Protein AF-0000000080123863 (afdb_homodimer)

Structure (mmCIF, N/CA/C/O backbone):
data_AF-0000000080123863-model_v1
#
loop_
_entity.id
_entity.type
_entity.pdbx_description
1 polymer 'Methyltransferase type 11 domain-containing protein'
#
loop_
_atom_site.group_PDB
_atom_site.id
_atom_site.type_symbol
_atom_site.label_atom_id
_atom_site.label_alt_id
_atom_site.label_comp_id
_atom_site.label_asym_id
_atom_site.label_entity_id
_atom_site.label_seq_id
_atom_site.pdbx_PDB_ins_code
_atom_site.Cartn_x
_atom_site.Cartn_y
_atom_site.Cartn_z
_atom_site.occupancy
_atom_site.B_iso_or_equiv
_atom_site.auth_seq_id
_atom_site.auth_comp_id
_atom_site.auth_asym_id
_atom_site.auth_atom_id
_atom_site.pdbx_PDB_model_num
ATOM 1 N N . MET A 1 1 ? 22.375 -8.086 -35.688 1 19.98 1 MET A N 1
ATOM 2 C CA . MET A 1 1 ? 22.797 -8.195 -34.312 1 19.98 1 MET A CA 1
ATOM 3 C C . MET A 1 1 ? 22.109 -7.137 -33.438 1 19.98 1 MET A C 1
ATOM 5 O O . MET A 1 1 ? 22.531 -5.984 -33.406 1 19.98 1 MET A O 1
ATOM 9 N N . PHE A 1 2 ? 20.891 -6.922 -33.531 1 22.64 2 PHE A N 1
ATOM 10 C CA . PHE A 1 2 ? 20.031 -5.832 -33.062 1 22.64 2 PHE A CA 1
ATOM 11 C C . PHE A 1 2 ? 20.047 -5.742 -31.547 1 22.64 2 PHE A C 1
ATOM 13 O O . PHE A 1 2 ? 19.609 -6.672 -30.859 1 22.64 2 PHE A O 1
ATOM 20 N N . CYS A 1 3 ? 21.125 -5.16 -30.938 1 19.34 3 CYS A N 1
ATOM 21 C CA . CYS A 1 3 ? 21.359 -4.805 -29.547 1 19.34 3 CYS A CA 1
ATOM 22 C C . CYS A 1 3 ? 20.172 -4.051 -28.953 1 19.34 3 CYS A C 1
ATOM 24 O O . CYS A 1 3 ? 19.844 -2.951 -29.406 1 19.34 3 CYS A O 1
ATOM 26 N N . PHE A 1 4 ? 19.109 -4.707 -28.781 1 23.12 4 PHE A N 1
ATOM 27 C CA . PHE A 1 4 ? 18.094 -4.059 -27.969 1 23.12 4 PHE A CA 1
ATOM 28 C C . PHE A 1 4 ? 18.719 -3.305 -26.812 1 23.12 4 PHE A C 1
ATOM 30 O O . PHE A 1 4 ? 19.312 -3.916 -25.906 1 23.12 4 PHE A O 1
ATOM 37 N N . ARG A 1 5 ? 19.266 -2.117 -27.047 1 22.61 5 ARG A N 1
ATOM 38 C CA . ARG A 1 5 ? 19.719 -1.158 -26.047 1 22.61 5 ARG A CA 1
ATOM 39 C C . ARG A 1 5 ? 18.75 -1.103 -24.859 1 22.61 5 ARG A C 1
ATOM 41 O O . ARG A 1 5 ? 17.578 -0.739 -25.031 1 22.61 5 ARG A O 1
ATOM 48 N N . PHE A 1 6 ? 18.938 -1.943 -24 1 25.67 6 PHE A N 1
ATOM 49 C CA . PHE A 1 6 ? 18.391 -1.874 -22.656 1 25.67 6 PHE A CA 1
ATOM 50 C C . PHE A 1 6 ? 18.469 -0.453 -22.109 1 25.67 6 PHE A C 1
ATOM 52 O O . PHE A 1 6 ? 19.531 0.002 -21.703 1 25.67 6 PHE A O 1
ATOM 59 N N . ARG A 1 7 ? 17.875 0.501 -22.891 1 26.58 7 ARG A N 1
ATOM 60 C CA . ARG A 1 7 ? 17.812 1.827 -22.281 1 26.58 7 ARG A CA 1
ATOM 61 C C . ARG A 1 7 ? 17.609 1.73 -20.766 1 26.58 7 ARG A C 1
ATOM 63 O O . ARG A 1 7 ? 16.812 0.921 -20.297 1 26.58 7 ARG A O 1
ATOM 70 N N . ASN A 1 8 ? 18.578 2.256 -20.062 1 26.03 8 ASN A N 1
ATOM 71 C CA . ASN A 1 8 ? 18.641 2.598 -18.641 1 26.03 8 ASN A CA 1
ATOM 72 C C . ASN A 1 8 ? 17.281 2.99 -18.094 1 26.03 8 ASN A C 1
ATOM 74 O O . ASN A 1 8 ? 16.719 4.016 -18.484 1 26.03 8 ASN A O 1
ATOM 78 N N . LEU A 1 9 ? 16.344 2.17 -18.234 1 27.91 9 LEU A N 1
ATOM 79 C CA . LEU A 1 9 ? 15.188 2.533 -17.422 1 27.91 9 LEU A CA 1
ATOM 80 C C . LEU A 1 9 ? 15.633 3.266 -16.156 1 27.91 9 LEU A C 1
ATOM 82 O O . LEU A 1 9 ? 16.266 2.672 -15.273 1 27.91 9 LEU A O 1
ATOM 86 N N . LYS A 1 10 ? 16.219 4.477 -16.328 1 29.28 10 LYS A N 1
ATOM 87 C CA . LYS A 1 10 ? 16.375 5.375 -15.195 1 29.28 10 LYS A CA 1
ATOM 88 C C . LYS A 1 10 ? 15.438 4.992 -14.055 1 29.28 10 LYS A C 1
ATOM 90 O O . LYS A 1 10 ? 14.219 4.941 -14.25 1 29.28 10 LYS A O 1
ATOM 95 N N . PHE A 1 11 ? 15.859 4.121 -13.32 1 30.69 11 PHE A N 1
ATOM 96 C CA . PHE A 1 11 ? 15.344 3.99 -11.961 1 30.69 11 PHE A CA 1
ATOM 97 C C . PHE A 1 11 ? 14.961 5.352 -11.398 1 30.69 11 PHE A C 1
ATOM 99 O O . PHE A 1 11 ? 15.797 6.059 -10.828 1 30.69 11 PHE A O 1
ATOM 106 N N . SER A 1 12 ? 14.562 6.309 -12.133 1 32.34 12 SER A N 1
ATOM 107 C CA . SER A 1 12 ? 14.094 7.609 -11.672 1 32.34 12 SER A CA 1
ATOM 108 C C . SER A 1 12 ? 13.57 7.535 -10.242 1 32.34 12 SER A C 1
ATOM 110 O O . SER A 1 12 ? 13.227 6.453 -9.758 1 32.34 12 SER A O 1
ATOM 112 N N . SER A 1 13 ? 13.719 8.625 -9.484 1 32.94 13 SER A N 1
ATOM 113 C CA . SER A 1 13 ? 13.422 8.977 -8.102 1 32.94 13 SER A CA 1
ATOM 114 C C . SER A 1 13 ? 12.117 8.336 -7.637 1 32.94 13 SER A C 1
ATOM 116 O O . SER A 1 13 ? 11.047 8.633 -8.172 1 32.94 13 SER A O 1
ATOM 118 N N . TRP A 1 14 ? 12.109 7.176 -7.426 1 36.22 14 TRP A N 1
ATOM 119 C CA . TRP A 1 14 ? 11.062 6.312 -6.887 1 36.22 14 TRP A CA 1
ATOM 120 C C . TRP A 1 14 ? 10.227 7.059 -5.855 1 36.22 14 TRP A C 1
ATOM 122 O O . TRP A 1 14 ? 10.531 7.031 -4.66 1 36.22 14 TRP A O 1
ATOM 132 N N . VAL A 1 15 ? 10.195 8.359 -6.066 1 37.69 15 VAL A N 1
ATOM 133 C CA . VAL A 1 15 ? 9.172 8.906 -5.188 1 37.69 15 VAL A CA 1
ATOM 134 C C . VAL A 1 15 ? 7.895 8.078 -5.289 1 37.69 15 VAL A C 1
ATOM 136 O O . VAL A 1 15 ? 7.309 7.957 -6.367 1 37.69 15 VAL A O 1
ATOM 139 N N . GLU A 1 16 ? 7.887 7.062 -4.539 1 44.81 16 GLU A N 1
ATOM 140 C CA . GLU A 1 16 ? 6.746 6.164 -4.395 1 44.81 16 GLU A CA 1
ATOM 141 C C . GLU A 1 16 ? 5.43 6.938 -4.406 1 44.81 16 GLU A C 1
ATOM 143 O O . GLU A 1 16 ? 5.219 7.832 -3.584 1 44.81 16 GLU A O 1
ATOM 148 N N . ILE A 1 17 ? 4.848 7.02 -5.559 1 44.5 17 ILE A N 1
ATOM 149 C CA . ILE A 1 17 ? 3.553 7.668 -5.734 1 44.5 17 ILE A CA 1
ATOM 150 C C . ILE A 1 17 ? 2.477 6.887 -4.984 1 44.5 17 ILE A C 1
ATOM 152 O O . ILE A 1 17 ? 2.375 5.668 -5.125 1 44.5 17 ILE A O 1
ATOM 156 N N . THR A 1 18 ? 1.969 7.535 -4.016 1 49.94 18 THR A N 1
ATOM 157 C CA . THR A 1 18 ? 0.79 7.02 -3.328 1 49.94 18 THR A CA 1
ATOM 158 C C . THR A 1 18 ? -0.352 6.789 -4.312 1 49.94 18 THR A C 1
ATOM 160 O O . THR A 1 18 ? -0.776 7.715 -5.008 1 49.94 18 THR A O 1
ATOM 163 N N . PRO A 1 19 ? -0.686 5.508 -4.484 1 59.59 19 PRO A N 1
ATOM 164 C CA . PRO A 1 19 ? -1.862 5.293 -5.328 1 59.59 19 PRO A CA 1
ATOM 165 C C . PRO A 1 19 ? -3.105 6.008 -4.801 1 59.59 19 PRO A C 1
ATOM 167 O O . PRO A 1 19 ? -3.236 6.215 -3.592 1 59.59 19 PRO A O 1
ATOM 170 N N . LEU A 1 20 ? -3.92 6.559 -5.719 1 60.72 20 LEU A N 1
ATOM 171 C CA . LEU A 1 20 ? -5.141 7.285 -5.391 1 60.72 20 LEU A CA 1
ATOM 172 C C . LEU A 1 20 ? -5.969 6.523 -4.363 1 60.72 20 LEU A C 1
ATOM 174 O O . LEU A 1 20 ? -6.516 7.121 -3.434 1 60.72 20 LEU A O 1
ATOM 178 N N . GLN A 1 21 ? -5.949 5.266 -4.465 1 64.19 21 GLN A N 1
ATOM 179 C CA . GLN A 1 21 ? -6.73 4.453 -3.535 1 64.19 21 GLN A CA 1
ATOM 180 C C . GLN A 1 21 ? -6.207 4.594 -2.107 1 64.19 21 GLN A C 1
ATOM 182 O O . GLN A 1 21 ? -6.992 4.641 -1.157 1 64.19 21 GLN A O 1
ATOM 187 N N . GLU A 1 22 ? -5.066 4.91 -2.062 1 76.38 22 GLU A N 1
ATOM 188 C CA . GLU A 1 22 ? -4.477 5.07 -0.737 1 76.38 22 GLU A CA 1
ATOM 189 C C . GLU A 1 22 ? -4.867 6.41 -0.118 1 76.38 22 GLU A C 1
ATOM 191 O O . GLU A 1 22 ? -5.102 6.496 1.089 1 76.38 22 GLU A O 1
ATOM 196 N N . LEU A 1 23 ? -5.148 7.344 -1.03 1 87.31 23 LEU A N 1
ATOM 197 C CA . LEU A 1 23 ? -5.469 8.672 -0.527 1 87.31 23 LEU A CA 1
ATOM 198 C C . LEU A 1 23 ? -6.891 8.727 0.021 1 87.31 23 LEU A C 1
ATOM 200 O O . LEU A 1 23 ? -7.125 9.281 1.097 1 87.31 23 LEU A O 1
ATOM 204 N N . ASP A 1 24 ? -7.797 8.102 -0.712 1 84.62 24 ASP A N 1
ATOM 205 C CA . ASP A 1 24 ? -9.172 8.023 -0.222 1 84.62 24 ASP A CA 1
ATOM 206 C C . ASP A 1 24 ? -9.227 7.328 1.137 1 84.62 24 ASP A C 1
ATOM 208 O O . ASP A 1 24 ? -9.891 7.809 2.057 1 84.62 24 ASP A O 1
ATOM 212 N N . SER A 1 25 ? -8.516 6.258 1.179 1 83.94 25 SER A N 1
ATOM 213 C CA . SER A 1 25 ? -8.477 5.504 2.43 1 83.94 25 SER A CA 1
ATOM 214 C C . SER A 1 25 ? -7.84 6.324 3.547 1 83.94 25 SER A C 1
ATOM 216 O O . SER A 1 25 ? -8.312 6.301 4.688 1 83.94 25 SER A O 1
ATOM 218 N N . ALA A 1 26 ? -6.863 6.988 3.191 1 89.25 26 ALA A N 1
ATOM 219 C CA . ALA A 1 26 ? -6.141 7.777 4.188 1 89.25 26 ALA A CA 1
ATOM 220 C C . ALA A 1 26 ? -7.031 8.875 4.766 1 89.25 26 ALA A C 1
ATOM 222 O O . ALA A 1 26 ? -7.152 9.008 5.984 1 89.25 26 ALA A O 1
ATOM 223 N N . PHE A 1 27 ? -7.66 9.617 3.932 1 93.56 27 PHE A N 1
ATOM 224 C CA . PHE A 1 27 ? -8.453 10.75 4.395 1 93.56 27 PHE A CA 1
ATOM 225 C C . PHE A 1 27 ? -9.719 10.281 5.09 1 93.56 27 PHE A C 1
ATOM 227 O O . PHE A 1 27 ? -10.164 10.891 6.062 1 93.56 27 PHE A O 1
ATOM 234 N N . THR A 1 28 ? -10.266 9.211 4.594 1 88.88 28 THR A N 1
ATOM 235 C CA . THR A 1 28 ? -11.406 8.633 5.293 1 88.88 28 THR A CA 1
ATOM 236 C C . THR A 1 28 ? -11.008 8.164 6.688 1 88.88 28 THR A C 1
ATOM 238 O O . THR A 1 28 ? -11.75 8.367 7.652 1 88.88 28 THR A O 1
ATOM 241 N N . ASN A 1 29 ? -9.883 7.547 6.73 1 88.38 29 ASN A N 1
ATOM 242 C CA . ASN A 1 29 ? -9.336 7.109 8.008 1 88.38 29 ASN A CA 1
ATOM 243 C C . ASN A 1 29 ? -9.141 8.289 8.969 1 88.38 29 ASN A C 1
ATOM 245 O O . ASN A 1 29 ? -9.516 8.203 10.141 1 88.38 29 ASN A O 1
ATOM 249 N N . LEU A 1 30 ? -8.672 9.32 8.477 1 93.5 30 LEU A N 1
ATOM 250 C CA . LEU A 1 30 ? -8.43 10.508 9.297 1 93.5 30 LEU A CA 1
ATOM 251 C C . LEU A 1 30 ? -9.742 11.141 9.742 1 93.5 30 LEU A C 1
ATOM 253 O O . LEU A 1 30 ? -9.836 11.648 10.867 1 93.5 30 LEU A O 1
ATOM 257 N N . LEU A 1 31 ? -10.719 11.117 8.891 1 92.69 31 LEU A N 1
ATOM 258 C CA . LEU A 1 31 ? -12.031 11.648 9.234 1 92.69 31 LEU A CA 1
ATOM 259 C C . LEU A 1 31 ? -12.695 10.812 10.312 1 92.69 31 LEU A C 1
ATOM 261 O O . LEU A 1 31 ? -13.234 11.352 11.289 1 92.69 31 LEU A O 1
ATOM 265 N N . THR A 1 32 ? -12.562 9.555 10.117 1 88.31 32 THR A N 1
ATOM 266 C CA . THR A 1 32 ? -13.195 8.648 11.078 1 88.31 32 THR A CA 1
ATOM 267 C C . THR A 1 32 ? -12.492 8.719 12.43 1 88.31 32 THR A C 1
ATOM 269 O O . THR A 1 32 ? -13.125 8.539 13.477 1 88.31 32 THR A O 1
ATOM 272 N N . GLY A 1 33 ? -11.258 8.922 12.414 1 89.88 33 GLY A N 1
ATOM 273 C CA . GLY A 1 33 ? -10.492 9.047 13.641 1 89.88 33 GLY A CA 1
ATOM 274 C C . GLY A 1 33 ? -10.57 10.43 14.258 1 89.88 33 GLY A C 1
ATOM 275 O O . GLY A 1 33 ? -9.977 10.688 15.305 1 89.88 33 GLY A O 1
ATOM 276 N N . ASN A 1 34 ? -11.188 11.359 13.578 1 92.44 34 ASN A N 1
ATOM 277 C CA . ASN A 1 34 ? -11.414 12.734 14.016 1 92.44 34 ASN A CA 1
ATOM 278 C C . ASN A 1 34 ? -10.109 13.531 14.039 1 92.44 34 ASN A C 1
ATOM 280 O O . ASN A 1 34 ? -9.914 14.383 14.914 1 92.44 34 ASN A O 1
ATOM 284 N N . TRP A 1 35 ? -9.203 13.117 13.234 1 93.44 35 TRP A N 1
ATOM 285 C CA . TRP A 1 35 ? -7.969 13.891 13.078 1 93.44 35 TRP A CA 1
ATOM 286 C C . TRP A 1 35 ? -8.109 14.93 11.977 1 93.44 35 TRP A C 1
ATOM 288 O O . TRP A 1 35 ? -7.32 15.875 11.898 1 93.44 35 TRP A O 1
ATOM 298 N N . LEU A 1 36 ? -9.062 14.664 11.148 1 92.5 36 LEU A N 1
ATOM 299 C CA . LEU A 1 36 ? -9.516 15.602 10.125 1 92.5 36 LEU A CA 1
ATOM 300 C C . LEU A 1 36 ? -11 15.914 10.281 1 92.5 36 LEU A C 1
ATOM 302 O O . LEU A 1 36 ? -11.805 15.008 10.531 1 92.5 36 LEU A O 1
ATOM 306 N N . ASN A 1 37 ? -11.266 17.172 10.25 1 90.5 37 ASN A N 1
ATOM 307 C CA . ASN A 1 37 ? -12.672 17.531 10.367 1 90.5 37 ASN A CA 1
ATOM 308 C C . ASN A 1 37 ? -13.031 18.703 9.453 1 90.5 37 ASN A C 1
ATOM 310 O O . ASN A 1 37 ? -12.148 19.422 8.992 1 90.5 37 ASN A O 1
ATOM 314 N N . HIS A 1 38 ? -14.281 18.844 9.25 1 88.06 38 HIS A N 1
ATOM 315 C CA . HIS A 1 38 ? -14.75 19.766 8.227 1 88.06 38 HIS A CA 1
ATOM 316 C C . HIS A 1 38 ? -14.703 21.203 8.727 1 88.06 38 HIS A C 1
ATOM 318 O O . HIS A 1 38 ? -14.945 22.141 7.953 1 88.06 38 HIS A O 1
ATOM 324 N N . TYR A 1 39 ? -14.305 21.344 9.93 1 87.69 39 TYR A N 1
ATOM 325 C CA . TYR A 1 39 ? -14.078 22.688 10.438 1 87.69 39 TYR A CA 1
ATOM 326 C C . TYR A 1 39 ? -12.734 23.234 9.961 1 87.69 39 TYR A C 1
ATOM 328 O O . TYR A 1 39 ? -12.484 24.438 10.031 1 87.69 39 TYR A O 1
ATOM 336 N N . TYR A 1 40 ? -11.945 22.25 9.555 1 87.44 40 TYR A N 1
ATOM 337 C CA . TYR A 1 40 ? -10.664 22.672 9.008 1 87.44 40 TYR A CA 1
ATOM 338 C C . TYR A 1 40 ? -10.828 23.266 7.621 1 87.44 40 TYR A C 1
ATOM 340 O O . TYR A 1 40 ? -11.391 22.641 6.727 1 87.44 40 TYR A O 1
ATOM 348 N N . LYS A 1 41 ? -10.438 24.5 7.438 1 85.62 41 LYS A N 1
ATOM 349 C CA . LYS A 1 41 ? -10.641 25.188 6.164 1 85.62 41 LYS A CA 1
ATOM 350 C C . LYS A 1 41 ? -9.367 25.188 5.328 1 85.62 41 LYS A C 1
ATOM 352 O O . LYS A 1 41 ? -9.391 24.859 4.141 1 85.62 41 LYS A O 1
ATOM 357 N N . ALA A 1 42 ? -8.273 25.5 5.949 1 94.5 42 ALA A N 1
ATOM 358 C CA . ALA A 1 42 ? -7.004 25.625 5.242 1 94.5 42 ALA A CA 1
ATOM 359 C C . ALA A 1 42 ? -6.176 24.344 5.383 1 94.5 42 ALA A C 1
ATOM 361 O O . ALA A 1 42 ? -5.535 24.125 6.414 1 94.5 42 ALA A O 1
ATOM 362 N N . ALA A 1 43 ? -6.219 23.547 4.379 1 97.62 43 ALA A N 1
ATOM 363 C CA . ALA A 1 43 ? -5.43 22.328 4.359 1 97.62 43 ALA A CA 1
ATOM 364 C C . ALA A 1 43 ? -4.336 22.391 3.299 1 97.62 43 ALA A C 1
ATOM 366 O O . ALA A 1 43 ? -4.559 22.906 2.199 1 97.62 43 ALA A O 1
ATOM 367 N N . LEU A 1 44 ? -3.203 21.859 3.635 1 98.31 44 LEU A N 1
ATOM 368 C CA . 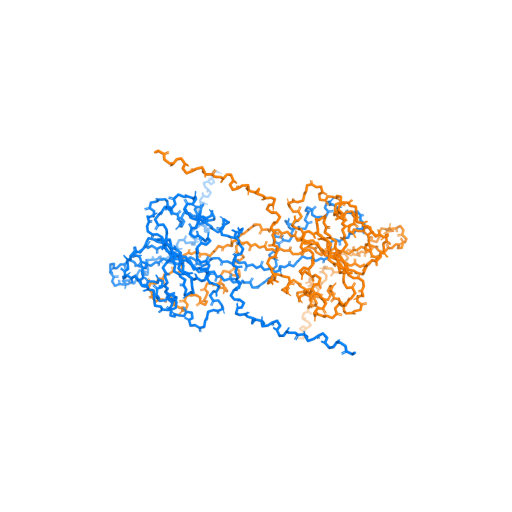LEU A 1 44 ? -2.059 21.875 2.73 1 98.31 44 LEU A CA 1
ATOM 369 C C . LEU A 1 44 ? -1.569 20.469 2.451 1 98.31 44 LEU A C 1
ATOM 371 O O . LEU A 1 44 ? -1.372 19.672 3.379 1 98.31 44 LEU A O 1
ATOM 375 N N . ILE A 1 45 ? -1.428 20.219 1.211 1 97.69 45 ILE A N 1
ATOM 376 C CA . ILE A 1 45 ? -0.806 18.969 0.776 1 97.69 45 ILE A CA 1
ATOM 377 C C . ILE A 1 45 ? 0.595 19.25 0.238 1 97.69 45 ILE A C 1
ATOM 379 O O . ILE A 1 45 ? 0.761 20.047 -0.69 1 97.69 45 ILE A O 1
ATOM 383 N N . VAL A 1 46 ? 1.558 18.5 0.8 1 97.06 46 VAL A N 1
ATOM 384 C CA . VAL A 1 46 ? 2.955 18.797 0.493 1 97.06 46 VAL A CA 1
ATOM 385 C C . VAL A 1 46 ? 3.555 17.641 -0.309 1 97.06 46 VAL A C 1
ATOM 387 O O . VAL A 1 46 ? 3.426 16.484 0.075 1 97.06 46 VAL A O 1
ATOM 390 N N . GLY A 1 47 ? 4.195 18 -1.445 1 94 47 GLY A N 1
ATOM 391 C CA . GLY A 1 47 ? 4.992 17 -2.119 1 94 47 GLY A CA 1
ATOM 392 C C . GLY A 1 47 ? 4.602 16.797 -3.57 1 94 47 GLY A C 1
ATOM 393 O O . GLY A 1 47 ? 3.615 17.359 -4.039 1 94 47 GLY A O 1
ATOM 394 N N . LYS A 1 48 ? 5.363 15.938 -4.207 1 90.12 48 LYS A N 1
ATOM 395 C CA . LYS A 1 48 ? 5.129 15.609 -5.609 1 90.12 48 LYS A CA 1
ATOM 396 C C . LYS A 1 48 ? 3.734 15.023 -5.812 1 90.12 48 LYS A C 1
ATOM 398 O O . LYS A 1 48 ? 3.27 14.219 -5.008 1 90.12 48 LYS A O 1
ATOM 403 N N . ASP A 1 49 ? 2.984 15.445 -6.816 1 88.19 49 ASP A N 1
ATOM 404 C CA . ASP A 1 49 ? 1.662 14.961 -7.199 1 88.19 49 ASP A CA 1
ATOM 405 C C . ASP A 1 49 ? 0.613 15.336 -6.156 1 88.19 49 ASP A C 1
ATOM 407 O O . ASP A 1 49 ? -0.373 14.617 -5.973 1 88.19 49 ASP A O 1
ATOM 411 N N . SER A 1 50 ? 0.92 16.422 -5.508 1 93.19 50 SER A N 1
ATOM 412 C CA . SER A 1 50 ? -0.003 16.875 -4.473 1 93.19 50 SER A CA 1
ATOM 413 C C . SER A 1 50 ? -1.388 17.156 -5.047 1 93.19 50 SER A C 1
ATOM 415 O O . SER A 1 50 ? -2.391 17.078 -4.332 1 93.19 50 SER A O 1
ATOM 417 N N . ILE A 1 51 ? -1.461 17.406 -6.297 1 92.31 51 ILE A N 1
ATOM 418 C CA . ILE A 1 51 ? -2.738 17.703 -6.938 1 92.31 51 ILE A CA 1
ATOM 419 C C . ILE A 1 51 ? -3.703 16.531 -6.73 1 92.31 51 ILE A C 1
ATOM 421 O O . ILE A 1 51 ? -4.91 16.75 -6.566 1 92.31 51 ILE A O 1
ATOM 425 N N . LYS A 1 52 ? -3.266 15.352 -6.68 1 88.81 52 LYS A N 1
ATOM 426 C CA . LYS A 1 52 ? -4.117 14.18 -6.504 1 88.81 52 LYS A CA 1
ATOM 427 C C . LYS A 1 52 ? -4.82 14.211 -5.148 1 88.81 52 LYS A C 1
ATOM 429 O O . LYS A 1 52 ? -6.035 14 -5.07 1 88.81 52 LYS A O 1
ATOM 434 N N . ALA A 1 53 ? -4.051 14.477 -4.168 1 93.5 53 ALA A N 1
ATOM 435 C CA . ALA A 1 53 ? -4.625 14.523 -2.826 1 93.5 53 ALA A CA 1
ATOM 436 C C . ALA A 1 53 ? -5.539 15.734 -2.664 1 93.5 53 ALA A C 1
ATOM 438 O O . ALA A 1 53 ? -6.559 15.664 -1.975 1 93.5 53 ALA A O 1
ATOM 439 N N . VAL A 1 54 ? -5.129 16.812 -3.285 1 94.94 54 VAL A N 1
ATOM 440 C CA . VAL A 1 54 ? -5.953 18.016 -3.236 1 94.94 54 VAL A CA 1
ATOM 441 C C . VAL A 1 54 ? -7.328 17.719 -3.83 1 94.94 54 VAL A C 1
ATOM 443 O O . VAL A 1 54 ? -8.352 18.078 -3.242 1 94.94 54 VAL A O 1
ATOM 446 N N . MET A 1 55 ? -7.328 17.078 -4.898 1 92.5 55 MET A N 1
ATOM 447 C CA . MET A 1 55 ? -8.586 16.75 -5.566 1 92.5 55 MET A CA 1
ATOM 448 C C . MET A 1 55 ? -9.445 15.844 -4.699 1 92.5 55 MET A C 1
ATOM 450 O O . MET A 1 55 ? -10.664 16.031 -4.613 1 92.5 55 MET A O 1
ATOM 454 N N . VAL A 1 56 ? -8.828 14.906 -4.102 1 91.12 56 VAL A N 1
ATOM 455 C CA . VAL A 1 56 ? -9.555 14 -3.217 1 91.12 56 VAL A CA 1
ATOM 456 C C . VAL A 1 56 ? -10.148 14.781 -2.047 1 91.12 56 VAL A C 1
ATOM 458 O O . VAL A 1 56 ? -11.312 14.602 -1.695 1 91.12 56 VAL A O 1
ATOM 461 N N . MET A 1 57 ? -9.367 15.625 -1.453 1 94.25 57 MET A N 1
ATOM 462 C CA . MET A 1 57 ? -9.828 16.406 -0.312 1 94.25 57 MET A CA 1
ATOM 463 C C . MET A 1 57 ? -10.984 17.328 -0.712 1 94.25 57 MET A C 1
ATOM 465 O O . MET A 1 57 ? -11.969 17.453 0.024 1 94.25 57 MET A O 1
ATOM 469 N N . ARG A 1 58 ? -10.844 17.938 -1.81 1 92.88 58 ARG A N 1
ATOM 470 C CA . ARG A 1 58 ? -11.898 18.844 -2.244 1 92.88 58 ARG A CA 1
ATOM 471 C C . ARG A 1 58 ? -13.195 18.078 -2.512 1 92.88 58 ARG A C 1
ATOM 473 O O . ARG A 1 58 ? -14.281 18.578 -2.205 1 92.88 58 ARG A O 1
ATOM 480 N N . LYS A 1 59 ? -13.062 16.938 -3.012 1 91.12 59 LYS A N 1
ATOM 481 C CA . LYS A 1 59 ? -14.234 16.094 -3.199 1 91.12 59 LYS A CA 1
ATOM 482 C C . LYS A 1 59 ? -14.875 15.734 -1.86 1 91.12 59 LYS A C 1
ATOM 484 O O . LYS A 1 59 ? -16.094 15.57 -1.776 1 91.12 59 LYS A O 1
ATOM 489 N N . LEU A 1 60 ? -14.062 15.664 -0.852 1 91 60 LEU A N 1
ATOM 490 C CA . LEU A 1 60 ? -14.547 15.32 0.481 1 91 60 LEU A CA 1
ATOM 491 C C . LEU A 1 60 ? -15.078 16.547 1.201 1 91 60 LEU A C 1
ATOM 493 O O . LEU A 1 60 ? -15.492 16.469 2.361 1 91 60 LEU A O 1
ATOM 497 N N . GLY A 1 61 ? -14.984 17.719 0.609 1 91.88 61 GLY A N 1
ATOM 498 C CA . GLY A 1 61 ? -15.586 18.906 1.178 1 91.88 61 GLY A CA 1
ATOM 499 C C . GLY A 1 61 ? -14.562 19.938 1.636 1 91.88 61 GLY A C 1
ATOM 500 O O . GLY A 1 61 ? -14.922 20.969 2.199 1 91.88 61 GLY A O 1
ATOM 501 N N . PHE A 1 62 ? -13.297 19.641 1.465 1 94.56 62 PHE A N 1
ATOM 502 C CA . PHE A 1 62 ? -12.25 20.594 1.82 1 94.56 62 PHE A CA 1
ATOM 503 C C . PHE A 1 62 ? -11.875 21.453 0.624 1 94.56 62 PHE A C 1
ATOM 505 O O . PHE A 1 62 ? -10.789 21.312 0.06 1 94.56 62 PHE A O 1
ATOM 512 N N . ASN A 1 63 ? -12.68 22.469 0.358 1 91.81 63 ASN A N 1
ATOM 513 C CA . ASN A 1 63 ? -12.633 23.234 -0.885 1 91.81 63 ASN A CA 1
ATOM 514 C C . ASN A 1 63 ? -11.398 24.141 -0.939 1 91.81 63 ASN A C 1
ATOM 516 O O . ASN A 1 63 ? -10.938 24.5 -2.021 1 91.81 63 ASN A O 1
ATOM 520 N N . ASP A 1 64 ? -10.875 24.484 0.169 1 93.38 64 ASP A N 1
ATOM 521 C CA . ASP A 1 64 ? -9.75 25.422 0.21 1 93.38 64 ASP A CA 1
ATOM 522 C C . ASP A 1 64 ? -8.422 24.672 0.304 1 93.38 64 ASP A C 1
ATOM 524 O O . ASP A 1 64 ? -7.379 25.297 0.549 1 93.38 64 ASP A O 1
ATOM 528 N N . ALA A 1 65 ? -8.461 23.391 0.162 1 96.75 65 ALA A N 1
ATOM 529 C CA . ALA A 1 65 ? -7.223 22.625 0.175 1 96.75 65 ALA A CA 1
ATOM 530 C C . ALA A 1 65 ? -6.312 23.031 -0.978 1 96.75 65 ALA A C 1
ATOM 532 O O . ALA A 1 65 ? -6.777 23.25 -2.1 1 96.75 65 ALA A O 1
ATOM 533 N N . ILE A 1 66 ? -5.039 23.156 -0.721 1 97.38 66 ILE A N 1
ATOM 534 C CA . ILE A 1 66 ? -4.062 23.5 -1.746 1 97.38 66 ILE A CA 1
ATOM 535 C C . ILE A 1 66 ? -2.834 22.609 -1.61 1 97.38 66 ILE A C 1
ATOM 537 O O . ILE A 1 66 ? -2.623 21.984 -0.566 1 97.38 66 ILE A O 1
ATOM 541 N N . GLY A 1 67 ? -2.105 22.516 -2.68 1 97.62 67 GLY A N 1
ATOM 542 C CA . GLY A 1 67 ? -0.911 21.688 -2.688 1 97.62 67 GLY A CA 1
ATOM 543 C C . GLY A 1 67 ? 0.348 22.453 -3.037 1 97.62 67 GLY A C 1
ATOM 544 O O . GLY A 1 67 ? 0.277 23.609 -3.482 1 97.62 67 GLY A O 1
ATOM 545 N N . VAL A 1 68 ? 1.45 21.922 -2.736 1 97.12 68 VAL A N 1
ATOM 546 C CA . VAL A 1 68 ? 2.76 22.406 -3.15 1 97.12 68 VAL A CA 1
ATOM 547 C C . VAL A 1 68 ? 3.543 21.297 -3.832 1 97.12 68 VAL A C 1
ATOM 549 O O . VAL A 1 68 ? 3.615 20.172 -3.316 1 97.12 68 VAL A O 1
ATOM 552 N N . ASP A 1 69 ? 4.031 21.562 -4.938 1 94.56 69 ASP A N 1
ATOM 553 C CA . ASP A 1 69 ? 4.836 20.641 -5.734 1 94.56 69 ASP A CA 1
ATOM 554 C C . ASP A 1 69 ? 6.035 21.359 -6.352 1 94.56 69 ASP A C 1
ATOM 556 O O . 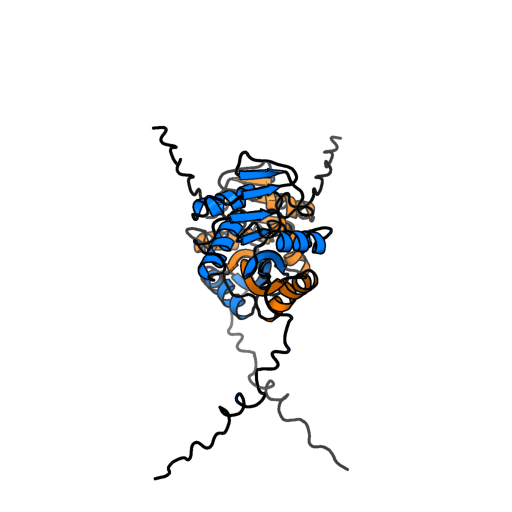ASP A 1 69 ? 5.898 22.438 -6.914 1 94.56 69 ASP A O 1
ATOM 560 N N . ARG A 1 70 ? 7.113 20.688 -6.281 1 93.25 70 ARG A N 1
ATOM 561 C CA . ARG A 1 70 ? 8.344 21.312 -6.746 1 93.25 70 ARG A CA 1
ATOM 562 C C . ARG A 1 70 ? 8.352 21.453 -8.266 1 93.25 70 ARG A C 1
ATOM 564 O O . ARG A 1 70 ? 8.945 22.391 -8.805 1 93.25 70 ARG A O 1
ATOM 571 N N . ASN A 1 71 ? 7.699 20.562 -8.984 1 90.44 71 ASN A N 1
ATOM 572 C CA . ASN A 1 71 ? 7.848 20.484 -10.438 1 90.44 71 ASN A CA 1
ATOM 573 C C . ASN A 1 71 ? 6.609 21.016 -11.156 1 90.44 71 ASN A C 1
ATOM 575 O O . ASN A 1 71 ? 6.699 21.469 -12.297 1 90.44 71 ASN A O 1
ATOM 579 N N . LYS A 1 72 ? 5.535 20.859 -10.539 1 87.25 72 LYS A N 1
ATOM 580 C CA . LYS A 1 72 ? 4.297 21.156 -11.25 1 87.25 72 LYS A CA 1
ATOM 581 C C . LYS A 1 72 ? 3.406 22.094 -10.453 1 87.25 72 LYS A C 1
ATOM 583 O O . LYS A 1 72 ? 3.223 21.922 -9.25 1 87.25 72 LYS A O 1
ATOM 588 N N . ALA A 1 73 ? 3.012 23.172 -11.078 1 87.69 73 ALA A N 1
ATOM 589 C CA . ALA A 1 73 ? 1.929 24.016 -10.57 1 87.69 73 ALA A CA 1
ATOM 590 C C . ALA A 1 73 ? 0.629 23.75 -11.328 1 87.69 73 ALA A C 1
ATOM 592 O O . ALA A 1 73 ? 0.652 23.328 -12.484 1 87.69 73 ALA A O 1
ATOM 593 N N . TYR A 1 74 ? -0.35 23.734 -10.562 1 89.25 74 TYR A N 1
ATOM 594 C CA . TYR A 1 74 ? -1.644 23.547 -11.211 1 89.25 74 TYR A CA 1
ATOM 595 C C . TYR A 1 74 ? -2.641 24.609 -10.766 1 89.25 74 TYR A C 1
ATOM 597 O O . TYR A 1 74 ? -3.312 24.453 -9.742 1 89.25 74 TYR A O 1
ATOM 605 N N . ARG A 1 75 ? -2.791 25.625 -11.625 1 84.06 75 ARG A N 1
ATOM 606 C CA . ARG A 1 75 ? -3.74 26.719 -11.391 1 84.06 75 ARG A CA 1
ATOM 607 C C . ARG A 1 75 ? -3.672 27.203 -9.945 1 84.06 75 ARG A C 1
ATOM 609 O O . ARG A 1 75 ? -2.588 27.484 -9.438 1 84.06 75 ARG A O 1
ATOM 616 N N . SER A 1 76 ? -4.898 27.359 -9.328 1 88.62 76 SER A N 1
ATOM 617 C CA . SER A 1 76 ? -4.98 27.859 -7.961 1 88.62 76 SER A CA 1
ATOM 618 C C . SER A 1 76 ? -4.918 26.719 -6.949 1 88.62 76 SER A C 1
ATOM 620 O O . SER A 1 76 ? -4.871 26.969 -5.742 1 88.62 76 SER A O 1
ATOM 622 N N . MET A 1 77 ? -4.703 25.547 -7.379 1 93.81 77 MET A N 1
ATOM 623 C CA . MET A 1 77 ? -4.824 24.391 -6.488 1 93.81 77 MET A CA 1
ATOM 624 C C . MET A 1 77 ? -3.453 23.938 -5.992 1 93.81 77 MET A C 1
ATOM 626 O O . MET A 1 77 ? -3.336 23.375 -4.906 1 93.81 77 MET A O 1
ATOM 630 N N . VAL A 1 78 ? -2.453 24.156 -6.816 1 96.25 78 VAL A N 1
ATOM 631 C CA . VAL A 1 78 ? -1.115 23.703 -6.441 1 96.25 78 VAL A CA 1
ATOM 632 C C . VAL A 1 78 ? -0.102 24.812 -6.719 1 96.25 78 VAL A C 1
ATOM 634 O O . VAL A 1 78 ? -0.015 25.312 -7.844 1 96.25 78 VAL A O 1
ATOM 637 N N . LYS A 1 79 ? 0.637 25.203 -5.785 1 96.38 79 LYS A N 1
ATOM 638 C CA . LYS A 1 79 ? 1.707 26.188 -5.914 1 96.38 79 LYS A CA 1
ATOM 639 C C . LYS A 1 79 ? 3.061 25.516 -6.102 1 96.38 79 LYS A C 1
ATOM 641 O O . LYS A 1 79 ? 3.332 24.484 -5.488 1 96.38 79 LYS A O 1
ATOM 646 N N . LYS A 1 80 ? 3.828 26.125 -6.918 1 96.06 80 LYS A N 1
ATOM 647 C CA . LYS A 1 80 ? 5.195 25.625 -7.051 1 96.06 80 LYS A CA 1
ATOM 648 C C . LYS A 1 80 ? 6.023 25.953 -5.816 1 96.06 80 LYS A C 1
ATOM 650 O O . LYS A 1 80 ? 6.004 27.094 -5.332 1 96.06 80 LYS A O 1
ATOM 655 N N . GLY A 1 81 ? 6.664 24.953 -5.258 1 95.75 81 GLY A N 1
ATOM 656 C CA . GLY A 1 81 ? 7.496 25.172 -4.082 1 95.75 81 GLY A CA 1
ATOM 657 C C . GLY A 1 81 ? 8.195 23.906 -3.613 1 95.75 81 GLY A C 1
ATOM 658 O O . GLY A 1 81 ? 7.82 22.797 -4.008 1 95.75 81 GLY A O 1
ATOM 659 N N . SER A 1 82 ? 9.227 24.141 -2.789 1 95.5 82 SER A N 1
ATOM 660 C CA . SER A 1 82 ? 10 23.047 -2.227 1 95.5 82 SER A CA 1
ATOM 661 C C . SER A 1 82 ? 9.398 22.562 -0.905 1 95.5 82 SER A C 1
ATOM 663 O O . SER A 1 82 ? 8.906 23.375 -0.117 1 95.5 82 SER A O 1
ATOM 665 N N . ILE A 1 83 ? 9.555 21.281 -0.695 1 95.94 83 ILE A N 1
ATOM 666 C CA . ILE A 1 83 ? 9.078 20.719 0.565 1 95.94 83 ILE A CA 1
ATOM 667 C C . ILE A 1 83 ? 9.969 21.203 1.71 1 95.94 83 ILE A C 1
ATOM 669 O O . ILE A 1 83 ? 9.594 21.094 2.881 1 95.94 83 ILE A O 1
ATOM 673 N N . TYR A 1 84 ? 11.156 21.75 1.366 1 96.56 84 TYR A N 1
ATOM 674 C CA . TYR A 1 84 ? 12.117 22.188 2.369 1 96.56 84 TYR A CA 1
ATOM 675 C C . TYR A 1 84 ? 11.953 23.688 2.656 1 96.56 84 TYR A C 1
ATOM 677 O O . TYR A 1 84 ? 12.602 24.219 3.555 1 96.56 84 TYR A O 1
ATOM 685 N N . ARG A 1 85 ? 11.18 24.281 1.9 1 97.06 85 ARG A N 1
ATOM 686 C CA . ARG A 1 85 ? 10.883 25.703 2.041 1 97.06 85 ARG A CA 1
ATOM 687 C C . ARG A 1 85 ? 9.5 26.031 1.485 1 97.06 85 ARG A C 1
ATOM 689 O O . ARG A 1 85 ? 9.383 26.562 0.381 1 97.06 85 ARG A O 1
ATOM 696 N N . LEU A 1 86 ? 8.555 25.766 2.287 1 97.88 86 LEU A N 1
ATOM 697 C CA . LEU A 1 86 ? 7.18 25.969 1.839 1 97.88 86 LEU A CA 1
ATOM 698 C C . LEU A 1 86 ? 6.871 27.453 1.682 1 97.88 86 LEU A C 1
ATOM 700 O O . LEU A 1 86 ? 7.23 28.266 2.545 1 97.88 86 LEU A O 1
ATOM 704 N N . PRO A 1 87 ? 6.223 27.844 0.642 1 97.25 87 PRO A N 1
ATOM 705 C CA . PRO A 1 87 ? 5.961 29.266 0.358 1 97.25 87 PRO A CA 1
ATOM 706 C C . PRO A 1 87 ? 4.734 29.797 1.096 1 97.25 87 PRO A C 1
ATOM 708 O O . PRO A 1 87 ? 3.893 30.469 0.495 1 97.25 87 PRO A O 1
ATOM 711 N N . PHE A 1 88 ? 4.664 29.578 2.33 1 98 88 PHE A N 1
ATOM 712 C CA . PHE A 1 88 ? 3.561 30.047 3.166 1 98 88 PHE A CA 1
ATOM 713 C C . PHE A 1 88 ? 4.074 30.547 4.508 1 98 88 PHE A C 1
ATOM 715 O O . PHE A 1 88 ? 5.152 30.156 4.953 1 98 88 PHE A O 1
ATOM 722 N N . LYS A 1 89 ? 3.367 31.391 5.145 1 97.81 89 LYS A N 1
ATOM 723 C CA . LYS A 1 89 ? 3.711 31.938 6.457 1 97.81 89 LYS A CA 1
ATOM 724 C C . LYS A 1 89 ? 3.494 30.891 7.551 1 97.81 89 LYS A C 1
ATOM 726 O O . LYS A 1 89 ? 2.797 29.891 7.336 1 97.81 89 LYS A O 1
ATOM 731 N N . GLU A 1 90 ? 4.109 31.125 8.648 1 97.62 90 GLU A N 1
ATOM 732 C CA . GLU A 1 90 ? 3.906 30.266 9.812 1 97.62 90 GLU A CA 1
ATOM 733 C C . GLU A 1 90 ? 2.443 30.266 10.242 1 97.62 90 GLU A C 1
ATOM 735 O O . GLU A 1 90 ? 1.732 31.25 10.07 1 97.62 90 GLU A O 1
ATOM 740 N N . ASN A 1 91 ? 1.979 29.188 10.727 1 97.5 91 ASN A N 1
ATOM 741 C CA . ASN A 1 91 ? 0.649 29.047 11.312 1 97.5 91 ASN A CA 1
ATOM 742 C C . ASN A 1 91 ? -0.442 29.422 10.312 1 97.5 91 ASN A C 1
ATOM 744 O O . ASN A 1 91 ? -1.368 30.156 10.648 1 97.5 91 ASN A O 1
ATOM 748 N N . SER A 1 92 ? -0.328 28.969 9.094 1 97.81 92 SER A N 1
ATOM 749 C CA . SER A 1 92 ? -1.256 29.344 8.031 1 97.81 92 SER A CA 1
ATOM 750 C C . SER A 1 92 ? -2.307 28.266 7.809 1 97.81 92 SER A C 1
ATOM 752 O O . SER A 1 92 ? -3.373 28.531 7.254 1 97.81 92 SER A O 1
ATOM 754 N N . PHE A 1 93 ? -2.07 27.047 8.227 1 98 93 PHE A N 1
ATOM 755 C CA . PHE A 1 93 ? -2.932 25.953 7.805 1 98 93 PHE A CA 1
ATOM 756 C C . PHE A 1 93 ? -3.479 25.203 9.016 1 98 93 PHE A C 1
ATOM 758 O O . PHE A 1 93 ? -2.801 25.094 10.039 1 98 93 PHE A O 1
ATOM 765 N N . ASP A 1 94 ? -4.699 24.641 8.875 1 97.38 94 ASP A N 1
ATOM 766 C CA . ASP A 1 94 ? -5.367 23.844 9.898 1 97.38 94 ASP A CA 1
ATOM 767 C C . ASP A 1 94 ? -4.938 22.391 9.828 1 97.38 94 ASP A C 1
ATOM 769 O O . ASP A 1 94 ? -5.141 21.625 10.773 1 97.38 94 ASP A O 1
ATOM 773 N N . PHE A 1 95 ? -4.426 22.047 8.781 1 98.12 95 PHE A N 1
ATOM 774 C CA . PHE A 1 95 ? -4.059 20.656 8.5 1 98.12 95 PHE A CA 1
ATOM 775 C C . PHE A 1 95 ? -2.965 20.594 7.445 1 98.12 95 PHE A C 1
ATOM 777 O O . PHE A 1 95 ? -2.996 21.344 6.465 1 98.12 95 PHE A O 1
ATOM 784 N N . VAL A 1 96 ? -1.98 19.703 7.637 1 98.56 96 VAL A N 1
ATOM 785 C CA . VAL A 1 96 ? -0.911 19.516 6.664 1 98.56 96 VAL A CA 1
ATOM 786 C C . VAL A 1 96 ? -0.68 18.031 6.438 1 98.56 96 VAL A C 1
ATOM 788 O O . VAL A 1 96 ? -0.589 17.25 7.395 1 98.56 96 VAL A O 1
ATOM 791 N N . PHE A 1 97 ? -0.62 17.625 5.18 1 97.81 97 PHE A N 1
ATOM 792 C CA . PHE A 1 97 ? -0.432 16.234 4.785 1 97.81 97 PHE A CA 1
ATOM 793 C C . PHE A 1 97 ? 0.728 16.094 3.805 1 97.81 97 PHE A C 1
ATOM 795 O O . PHE A 1 97 ? 0.809 16.844 2.826 1 97.81 97 PHE A O 1
ATOM 802 N N . SER A 1 98 ? 1.549 15.141 4.059 1 96.44 98 SER A N 1
ATOM 803 C CA . SER A 1 98 ? 2.682 14.922 3.166 1 96.44 98 SER A CA 1
ATOM 804 C C . SER A 1 98 ? 2.4 13.789 2.184 1 96.44 98 SER A C 1
ATOM 806 O O . SER A 1 98 ? 2.006 12.695 2.586 1 96.44 98 SER A O 1
ATOM 808 N N . MET A 1 99 ? 2.658 14.031 0.955 1 92.38 99 MET A N 1
ATOM 809 C CA . MET A 1 99 ? 2.576 13 -0.075 1 92.38 99 MET A CA 1
ATOM 810 C C . MET A 1 99 ? 3.824 12.125 -0.067 1 92.38 99 MET A C 1
ATOM 812 O O . MET A 1 99 ? 3.791 10.984 -0.536 1 92.38 99 MET A O 1
ATOM 816 N N . ALA A 1 100 ? 4.863 12.656 0.437 1 89.12 100 ALA A N 1
ATOM 817 C CA . ALA A 1 100 ? 6.137 11.938 0.41 1 89.12 100 ALA A CA 1
ATOM 818 C C . ALA A 1 100 ? 6.215 10.914 1.543 1 89.12 100 ALA A C 1
ATOM 820 O O . ALA A 1 100 ? 5.762 11.18 2.658 1 89.12 100 ALA A O 1
ATOM 821 N N . MET A 1 101 ? 6.754 9.766 1.164 1 86.56 101 MET A N 1
ATOM 822 C CA . MET A 1 101 ? 7.199 8.859 2.217 1 86.56 101 MET A CA 1
ATOM 823 C C . MET A 1 101 ? 8.453 9.391 2.9 1 86.56 101 MET A C 1
ATOM 825 O O . MET A 1 101 ? 9.477 9.602 2.248 1 86.56 101 MET A O 1
ATOM 829 N N . ILE A 1 102 ? 8.312 9.547 4.191 1 90.5 102 ILE A N 1
ATOM 830 C CA . ILE A 1 102 ? 9.359 10.273 4.898 1 90.5 102 ILE A CA 1
ATOM 831 C C . ILE A 1 102 ? 10.68 9.508 4.793 1 90.5 102 ILE A C 1
ATOM 833 O O . ILE A 1 102 ? 11.75 10.109 4.781 1 90.5 102 ILE A O 1
ATOM 837 N N . ASP A 1 103 ? 10.664 8.211 4.664 1 85.25 103 ASP A N 1
ATOM 838 C CA . ASP A 1 103 ? 11.859 7.387 4.562 1 85.25 103 ASP A CA 1
ATOM 839 C C . ASP A 1 103 ? 12.625 7.684 3.271 1 85.25 103 ASP A C 1
ATOM 841 O O . ASP A 1 103 ? 13.82 7.398 3.17 1 85.25 103 ASP A O 1
ATOM 845 N N . GLY A 1 104 ? 11.945 8.25 2.309 1 85.25 104 GLY A N 1
ATOM 846 C CA . GLY A 1 104 ? 12.578 8.539 1.03 1 85.25 104 GLY A CA 1
ATOM 847 C C . GLY A 1 104 ? 13.008 9.984 0.888 1 85.25 104 GLY A C 1
ATOM 848 O O . GLY A 1 104 ? 13.562 10.375 -0.143 1 85.25 104 GLY A O 1
ATOM 849 N N . VAL A 1 105 ? 12.797 10.758 1.827 1 88.5 105 VAL A N 1
ATOM 850 C CA . VAL A 1 105 ? 13.117 12.18 1.783 1 88.5 105 VAL A CA 1
ATOM 851 C C . VAL A 1 105 ? 14.57 12.406 2.199 1 88.5 105 VAL A C 1
ATOM 853 O O . VAL A 1 105 ? 15.023 11.852 3.203 1 88.5 105 VAL A O 1
ATOM 856 N N . ARG A 1 106 ? 15.305 13.203 1.458 1 90.75 106 ARG A N 1
ATOM 857 C CA . ARG A 1 106 ? 16.734 13.43 1.664 1 90.75 106 ARG A CA 1
ATOM 858 C C . ARG A 1 106 ? 16.984 14.086 3.014 1 90.75 106 ARG A C 1
ATOM 860 O O . ARG A 1 106 ? 17.922 13.703 3.727 1 90.75 106 ARG A O 1
ATOM 867 N N . ILE A 1 107 ? 16.266 15.109 3.4 1 94.25 107 ILE A N 1
ATOM 868 C CA . ILE A 1 107 ? 16.391 15.828 4.664 1 94.25 107 ILE A CA 1
ATOM 869 C C . ILE A 1 107 ? 15.031 15.875 5.367 1 94.25 107 ILE A C 1
ATOM 871 O O . ILE A 1 107 ? 14.406 16.938 5.449 1 94.25 107 ILE A O 1
ATOM 875 N N . PRO A 1 108 ? 14.68 14.742 5.941 1 95.25 108 PRO A N 1
ATOM 876 C CA . PRO A 1 108 ? 13.336 14.656 6.512 1 95.25 108 PRO A CA 1
ATOM 877 C C . PRO A 1 108 ? 13.102 15.68 7.625 1 95.25 108 PRO A C 1
ATOM 879 O O . PRO A 1 108 ? 11.992 16.203 7.762 1 95.25 108 PRO A O 1
ATOM 882 N N . ALA A 1 109 ? 14.141 15.945 8.383 1 95.62 109 ALA A N 1
ATOM 883 C CA . ALA A 1 109 ? 14 16.891 9.477 1 95.62 109 ALA A CA 1
ATOM 884 C C . ALA A 1 109 ? 13.578 18.266 8.969 1 95.62 109 ALA A C 1
ATOM 886 O O . ALA A 1 109 ? 12.742 18.938 9.578 1 95.62 109 ALA A O 1
ATOM 887 N N . ARG A 1 110 ? 14.102 18.625 7.871 1 96.88 110 ARG A N 1
ATOM 888 C CA . ARG A 1 110 ? 13.773 19.922 7.305 1 96.88 110 ARG A CA 1
ATOM 889 C C . ARG A 1 110 ? 12.336 19.953 6.781 1 96.88 110 ARG A C 1
ATOM 891 O O . ARG A 1 110 ? 11.625 20.938 6.945 1 96.88 110 ARG A O 1
ATOM 898 N N . MET A 1 111 ? 11.93 18.938 6.152 1 97.12 111 MET A N 1
ATOM 899 C CA . MET A 1 111 ? 10.555 18.859 5.664 1 97.12 111 MET A CA 1
ATOM 900 C C . MET A 1 111 ? 9.562 18.969 6.812 1 97.12 111 MET A C 1
ATOM 902 O O . MET A 1 111 ? 8.609 19.75 6.738 1 97.12 111 MET A O 1
ATOM 906 N N . VAL A 1 112 ? 9.883 18.219 7.844 1 97.5 112 VAL A N 1
ATOM 907 C CA . VAL A 1 112 ? 8.969 18.188 8.984 1 97.5 112 VAL A CA 1
ATOM 908 C C . VAL A 1 112 ? 8.953 19.547 9.68 1 97.5 112 VAL A C 1
ATOM 910 O O . VAL A 1 112 ? 7.895 20.016 10.109 1 97.5 112 VAL A O 1
ATOM 913 N N . LEU A 1 113 ? 10.094 20.156 9.758 1 97.5 113 LEU A N 1
ATOM 914 C CA . LEU A 1 113 ? 10.172 21.484 10.344 1 97.5 113 LEU A CA 1
ATOM 915 C C . LEU A 1 113 ? 9.297 22.469 9.578 1 97.5 113 LEU A C 1
ATOM 917 O O . LEU A 1 113 ? 8.594 23.281 10.18 1 97.5 113 LEU A O 1
ATOM 921 N N . GLU A 1 114 ? 9.336 22.391 8.312 1 98.31 114 GLU A N 1
ATOM 922 C CA . GLU A 1 114 ? 8.508 23.266 7.488 1 98.31 114 GLU A CA 1
ATOM 923 C C . GLU A 1 114 ? 7.023 22.953 7.676 1 98.31 114 GLU A C 1
ATOM 925 O O . GLU A 1 114 ? 6.195 23.859 7.734 1 98.31 114 GLU A O 1
ATOM 930 N N . MET A 1 115 ? 6.715 21.719 7.754 1 98.44 115 MET A N 1
ATOM 931 C CA . MET A 1 115 ? 5.328 21.344 8.016 1 98.44 115 MET A CA 1
ATOM 932 C C . MET A 1 115 ? 4.848 21.922 9.336 1 98.44 115 MET A C 1
ATOM 934 O O . MET A 1 115 ? 3.75 22.484 9.414 1 98.44 115 MET A O 1
ATOM 938 N N . GLU A 1 116 ? 5.723 21.797 10.336 1 97.88 116 GLU A N 1
ATOM 939 C CA . GLU A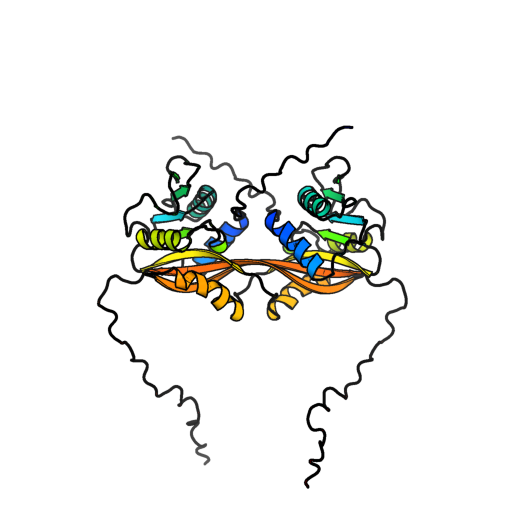 1 116 ? 5.375 22.344 11.648 1 97.88 116 GLU A CA 1
ATOM 940 C C . GLU A 1 116 ? 5.219 23.875 11.578 1 97.88 116 GLU A C 1
ATOM 942 O O . GLU A 1 116 ? 4.328 24.438 12.211 1 97.88 116 GLU A O 1
ATOM 947 N N . ARG A 1 117 ? 6.105 24.453 10.844 1 98.06 117 ARG A N 1
ATOM 948 C CA . ARG A 1 117 ? 6.094 25.906 10.75 1 98.06 117 ARG A CA 1
ATOM 949 C C . ARG A 1 117 ? 4.762 26.406 10.203 1 98.06 117 ARG A C 1
ATOM 951 O O . ARG A 1 117 ? 4.16 27.344 10.758 1 98.06 117 ARG A O 1
ATOM 958 N N . VAL A 1 118 ? 4.23 25.859 9.188 1 98.38 118 VAL A N 1
ATOM 959 C CA . VAL A 1 118 ? 3.055 26.375 8.5 1 98.38 118 VAL A CA 1
ATOM 960 C C . VAL A 1 118 ? 1.788 25.922 9.219 1 98.38 118 VAL A C 1
ATOM 962 O O . VAL A 1 118 ? 0.701 26.453 8.977 1 98.38 118 VAL A O 1
ATOM 965 N N . LEU A 1 119 ? 1.912 24.938 10.016 1 98 119 LEU A N 1
ATOM 966 C CA . LEU A 1 119 ? 0.78 24.391 10.758 1 98 119 LEU A CA 1
ATOM 967 C C . LEU A 1 119 ? 0.398 25.297 11.922 1 98 119 LEU A C 1
ATOM 969 O O . LEU A 1 119 ? 1.268 25.781 12.648 1 98 119 LEU A O 1
ATOM 973 N N . LYS A 1 120 ? -0.893 25.609 12.117 1 97.06 120 LYS A N 1
ATOM 974 C CA . LYS A 1 120 ? -1.374 26.359 13.281 1 97.06 120 LYS A CA 1
ATOM 975 C C . LYS A 1 120 ? -1.18 25.547 14.562 1 97.06 120 LYS A C 1
ATOM 977 O O . LYS A 1 120 ? -1.179 24.312 14.531 1 97.06 120 LYS A O 1
ATOM 982 N N . PRO A 1 121 ? -1.032 26.297 15.68 1 96.31 121 PRO A N 1
ATOM 983 C CA . PRO A 1 121 ? -0.953 25.578 16.953 1 96.31 121 PRO A CA 1
ATOM 984 C C . PRO A 1 121 ? -2.162 24.672 17.203 1 96.31 121 PRO A C 1
ATOM 986 O O . PRO A 1 121 ? -3.289 25.031 16.859 1 96.31 121 PRO A O 1
ATOM 989 N N . THR A 1 122 ? -1.897 23.453 17.734 1 95.5 122 THR A N 1
ATOM 990 C CA . THR A 1 122 ? -2.885 22.469 18.156 1 95.5 122 THR A CA 1
ATOM 991 C C . THR A 1 122 ? -3.529 21.797 16.953 1 95.5 122 THR A C 1
ATOM 993 O O . THR A 1 122 ? -4.539 21.094 17.094 1 95.5 122 THR A O 1
ATOM 996 N N . ARG A 1 123 ? -2.965 22.078 15.828 1 96.5 123 ARG A N 1
ATOM 997 C CA . ARG A 1 123 ? -3.469 21.422 14.633 1 96.5 123 ARG A CA 1
ATOM 998 C C . ARG A 1 123 ? -2.594 20.234 14.258 1 96.5 123 ARG A C 1
ATOM 1000 O O . ARG A 1 123 ? -1.522 20.031 14.828 1 96.5 123 ARG A O 1
ATOM 1007 N N . VAL A 1 124 ? -3.119 19.484 13.289 1 96.75 124 VAL A N 1
ATOM 1008 C CA . VAL A 1 124 ? -2.51 18.188 13.07 1 96.75 124 VAL A CA 1
ATOM 1009 C C . VAL A 1 124 ? -1.839 18.156 11.695 1 96.75 124 VAL A C 1
ATOM 1011 O O . VAL A 1 124 ? -2.355 18.719 10.734 1 96.75 124 VAL A O 1
ATOM 1014 N N . GLY A 1 125 ? -0.693 17.469 11.727 1 98.12 125 GLY A N 1
ATOM 1015 C CA . GLY A 1 125 ? 0.012 17.094 10.508 1 98.12 125 GLY A CA 1
ATOM 1016 C C . GLY A 1 125 ? 0.189 15.594 10.359 1 98.12 125 GLY A C 1
ATOM 1017 O O . GLY A 1 125 ? 0.117 14.852 11.344 1 98.12 125 GLY A O 1
ATOM 1018 N N . VAL A 1 126 ? 0.323 15.164 9.133 1 97.88 126 VAL A N 1
ATOM 1019 C CA . VAL A 1 126 ? 0.425 13.734 8.867 1 97.88 126 VAL A CA 1
ATOM 1020 C C . VAL A 1 126 ? 1.604 13.461 7.941 1 97.88 126 VAL A C 1
ATOM 1022 O O . VAL A 1 126 ? 1.751 14.117 6.906 1 97.88 126 VAL A O 1
ATOM 1025 N N . VAL A 1 127 ? 2.428 12.516 8.32 1 96.56 127 VAL A N 1
ATOM 1026 C CA . VAL A 1 127 ? 3.479 12.008 7.445 1 96.56 127 VAL A CA 1
ATOM 1027 C C . VAL A 1 127 ? 3.283 10.516 7.211 1 96.56 127 VAL A C 1
ATOM 1029 O O . VAL A 1 127 ? 2.734 9.812 8.062 1 96.56 127 VAL A O 1
ATOM 1032 N N . LEU A 1 128 ? 3.686 10.062 6.074 1 91.56 128 LEU A N 1
ATOM 1033 C CA . LEU A 1 128 ? 3.531 8.672 5.68 1 91.56 128 LEU A CA 1
ATOM 1034 C C . LEU A 1 128 ? 4.855 7.918 5.809 1 91.56 128 LEU A C 1
ATOM 1036 O O . LEU A 1 128 ? 5.914 8.469 5.496 1 91.56 128 LEU A O 1
ATOM 1040 N N . ARG A 1 129 ? 4.703 6.684 6.234 1 88.5 129 ARG A N 1
ATOM 1041 C CA . ARG A 1 129 ? 5.852 5.785 6.305 1 88.5 129 ARG A CA 1
ATOM 1042 C C . ARG A 1 129 ? 5.48 4.391 5.816 1 88.5 129 ARG A C 1
ATOM 1044 O O . ARG A 1 129 ? 4.336 3.953 5.973 1 88.5 129 ARG A O 1
ATOM 1051 N N . ARG A 1 130 ? 6.43 3.816 5.223 1 80.88 130 ARG A N 1
ATOM 1052 C CA . ARG A 1 130 ? 6.301 2.393 4.93 1 80.88 130 ARG A CA 1
ATOM 1053 C C . ARG A 1 130 ? 6.949 1.548 6.023 1 80.88 130 ARG A C 1
ATOM 1055 O O . ARG A 1 130 ? 8.109 1.767 6.379 1 80.88 130 ARG A O 1
ATOM 1062 N N . VAL A 1 131 ? 6.172 0.699 6.633 1 76.62 131 VAL A N 1
ATOM 1063 C CA . VAL A 1 131 ? 6.719 -0.138 7.695 1 76.62 131 VAL A CA 1
ATOM 1064 C C . VAL A 1 131 ? 6.707 -1.602 7.258 1 76.62 131 VAL A C 1
ATOM 1066 O O . VAL A 1 131 ? 5.695 -2.1 6.758 1 7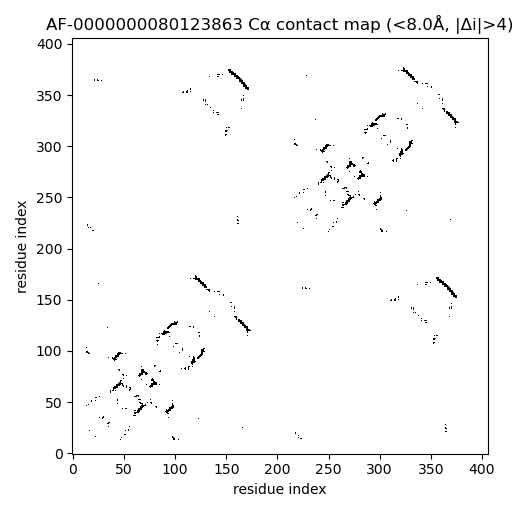6.62 131 VAL A O 1
ATOM 1069 N N . SER A 1 132 ? 7.996 -2.127 7.246 1 68.31 132 SER A N 1
ATOM 1070 C CA . SER A 1 132 ? 8.117 -3.551 6.949 1 68.31 132 SER A CA 1
ATOM 1071 C C . SER A 1 132 ? 7.793 -4.402 8.172 1 68.31 132 SER A C 1
ATOM 1073 O O . SER A 1 132 ? 7.949 -3.951 9.305 1 68.31 132 SER A O 1
ATOM 1075 N N . GLY A 1 133 ? 7.156 -5.418 8.07 1 66.44 133 GLY A N 1
ATOM 1076 C CA . GLY A 1 133 ? 6.957 -6.336 9.18 1 66.44 133 GLY A CA 1
ATOM 1077 C C . GLY A 1 133 ? 6.031 -7.488 8.844 1 66.44 133 GLY A C 1
ATOM 1078 O O . GLY A 1 133 ? 5.539 -7.586 7.715 1 66.44 133 GLY A O 1
ATOM 1079 N N . SER A 1 134 ? 6.031 -8.359 9.82 1 65.81 134 SER A N 1
ATOM 1080 C CA . SER A 1 134 ? 5.203 -9.555 9.672 1 65.81 134 SER A CA 1
ATOM 1081 C C . SER A 1 134 ? 3.725 -9.227 9.852 1 65.81 134 SER A C 1
ATOM 1083 O O . SER A 1 134 ? 3.377 -8.188 10.414 1 65.81 134 SER A O 1
ATOM 1085 N N . VAL A 1 135 ? 2.953 -9.938 9.18 1 66.75 135 VAL A N 1
ATOM 1086 C CA . VAL A 1 135 ? 1.512 -9.836 9.383 1 66.75 135 VAL A CA 1
ATOM 1087 C C . VAL A 1 135 ? 1.165 -10.211 10.82 1 66.75 135 VAL A C 1
ATOM 1089 O O . VAL A 1 135 ? 1.514 -11.297 11.289 1 66.75 135 VAL A O 1
ATOM 1092 N N . PRO A 1 136 ? 0.57 -9.266 11.508 1 69.88 136 PRO A N 1
ATOM 1093 C CA . PRO A 1 136 ? 0.13 -9.656 12.852 1 69.88 136 PRO A CA 1
ATOM 1094 C C . PRO A 1 136 ? -0.697 -10.938 12.852 1 69.88 136 PRO A C 1
ATOM 1096 O O . PRO A 1 136 ? -1.456 -11.188 11.906 1 69.88 136 PRO A O 1
ATOM 1099 N N . THR A 1 137 ? -0.491 -11.711 13.797 1 70.5 137 THR A N 1
ATOM 1100 C CA . THR A 1 137 ? -1.138 -13.016 13.914 1 70.5 137 THR A CA 1
ATOM 1101 C C . THR A 1 137 ? -2.646 -12.883 13.727 1 70.5 137 THR A C 1
ATOM 1103 O O . THR A 1 137 ? -3.27 -13.711 13.062 1 70.5 137 THR A O 1
ATOM 1106 N N . ARG A 1 138 ? -3.184 -11.844 14.328 1 71.75 138 ARG A N 1
ATOM 1107 C CA . ARG A 1 138 ? -4.625 -11.633 14.234 1 71.75 138 ARG A CA 1
ATOM 1108 C C . ARG A 1 138 ? -5.051 -11.414 12.789 1 71.75 138 ARG A C 1
ATOM 1110 O O . ARG A 1 138 ? -6.164 -11.773 12.398 1 71.75 138 ARG A O 1
ATOM 1117 N N . ASP A 1 139 ? -4.164 -10.961 12.047 1 77.31 139 ASP A N 1
ATOM 1118 C CA . ASP A 1 139 ? -4.516 -10.594 10.68 1 77.31 139 ASP A CA 1
ATOM 1119 C C . ASP A 1 139 ? -4.238 -11.75 9.711 1 77.31 139 ASP A C 1
ATOM 1121 O O . ASP A 1 139 ? -4.734 -11.75 8.586 1 77.31 139 ASP A O 1
ATOM 1125 N N . VAL A 1 140 ? -3.479 -12.719 10.242 1 79.06 140 VAL A N 1
ATOM 1126 C CA . VAL A 1 140 ? -3.156 -13.859 9.391 1 79.06 140 VAL A CA 1
ATOM 1127 C C . VAL A 1 140 ? -4.438 -14.609 9.023 1 79.06 140 VAL A C 1
ATOM 1129 O O . VAL A 1 140 ? -4.695 -14.875 7.852 1 79.06 140 VAL A O 1
ATOM 1132 N N . MET A 1 141 ? -5.207 -14.844 10.039 1 83.06 141 MET A N 1
ATOM 1133 C CA . MET A 1 141 ? -6.434 -15.602 9.789 1 83.06 141 MET A CA 1
ATOM 1134 C C . MET A 1 141 ? -7.418 -14.781 8.961 1 83.06 141 MET A C 1
ATOM 1136 O O . MET A 1 141 ? -8.094 -15.32 8.086 1 83.06 141 MET A O 1
ATOM 1140 N N . LYS A 1 142 ? -7.473 -13.531 9.305 1 83.88 142 LYS A N 1
ATOM 1141 C CA . LYS A 1 142 ? -8.352 -12.641 8.555 1 83.88 142 LYS A CA 1
ATOM 1142 C C . LYS A 1 142 ? -7.996 -12.633 7.066 1 83.88 142 LYS A C 1
ATOM 1144 O O . LYS A 1 142 ? -8.883 -12.586 6.211 1 83.88 142 LYS A O 1
ATOM 1149 N N . ALA A 1 143 ? -6.734 -12.727 6.852 1 86.5 143 ALA A N 1
ATOM 1150 C CA . ALA A 1 143 ? -6.254 -12.711 5.473 1 86.5 143 ALA A CA 1
ATOM 1151 C C . ALA A 1 143 ? -6.438 -14.07 4.809 1 86.5 143 ALA A C 1
ATOM 1153 O O . ALA A 1 143 ? -6.84 -14.156 3.646 1 86.5 143 ALA A O 1
ATOM 1154 N N . ALA A 1 144 ? -6.246 -15.141 5.535 1 90.81 144 ALA A N 1
ATOM 1155 C CA . ALA A 1 144 ? -6.152 -16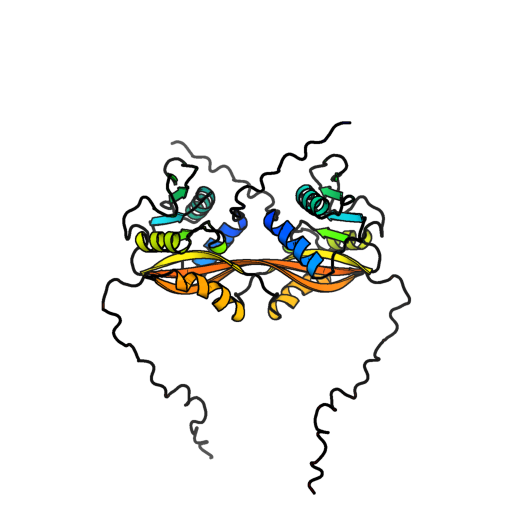.484 4.984 1 90.81 144 ALA A CA 1
ATOM 1156 C C . ALA A 1 144 ? -7.539 -17.109 4.828 1 90.81 144 ALA A C 1
ATOM 1158 O O . ALA A 1 144 ? -7.789 -17.844 3.871 1 90.81 144 ALA A O 1
ATOM 1159 N N . ALA A 1 145 ? -8.414 -16.766 5.703 1 90.25 145 ALA A N 1
ATOM 1160 C CA . ALA A 1 145 ? -9.664 -17.516 5.832 1 90.25 145 ALA A CA 1
ATOM 1161 C C . ALA A 1 145 ? -10.492 -17.422 4.551 1 90.25 145 ALA A C 1
ATOM 1163 O O . ALA A 1 145 ? -10.914 -18.438 4.008 1 90.25 145 ALA A O 1
ATOM 1164 N N . PRO A 1 146 ? -10.719 -16.281 4.059 1 91.06 146 PRO A N 1
ATOM 1165 C CA . PRO A 1 146 ? -11.508 -16.219 2.83 1 91.06 146 PRO A CA 1
ATOM 1166 C C . PRO A 1 146 ? -10.859 -16.953 1.666 1 91.06 146 PRO A C 1
ATOM 1168 O O . PRO A 1 146 ? -11.555 -17.625 0.891 1 91.06 146 PRO A O 1
ATOM 1171 N N . VAL A 1 147 ? -9.594 -16.859 1.585 1 94.06 147 VAL A N 1
ATOM 1172 C CA . VAL A 1 147 ? -8.883 -17.531 0.502 1 94.06 147 VAL A CA 1
ATOM 1173 C C . VAL A 1 147 ? -8.984 -19.047 0.674 1 94.06 147 VAL A C 1
ATOM 1175 O O . VAL A 1 147 ? -9.195 -19.766 -0.298 1 94.06 147 VAL A O 1
ATOM 1178 N N . ALA A 1 148 ? -8.828 -19.484 1.897 1 94.12 148 ALA A N 1
ATOM 1179 C CA . ALA A 1 148 ? -8.914 -20.906 2.197 1 94.12 148 ALA A CA 1
ATOM 1180 C C . ALA A 1 148 ? -10.258 -21.484 1.759 1 94.12 148 ALA A C 1
ATOM 1182 O O . ALA A 1 148 ? -10.328 -22.625 1.291 1 94.12 148 ALA A O 1
ATOM 1183 N N . SER A 1 149 ? -11.25 -20.656 1.865 1 94.38 149 SER A N 1
ATOM 1184 C CA . SER A 1 149 ? -12.586 -21.125 1.519 1 94.38 149 SER A CA 1
ATOM 1185 C C . SER A 1 149 ? -12.742 -21.297 0.013 1 94.38 149 SER A C 1
ATOM 1187 O O . SER A 1 149 ? -13.625 -22.031 -0.445 1 94.38 149 SER A O 1
ATOM 1189 N N . TYR A 1 150 ? -11.883 -20.672 -0.744 1 94.88 150 TYR A N 1
ATOM 1190 C CA . TYR A 1 150 ? -11.969 -20.75 -2.197 1 94.88 150 TYR A CA 1
ATOM 1191 C C . TYR A 1 150 ? -11.109 -21.906 -2.729 1 94.88 150 TYR A C 1
ATOM 1193 O O . TYR A 1 150 ? -11.297 -22.344 -3.861 1 94.88 150 TYR A O 1
ATOM 1201 N N . LEU A 1 151 ? -10.172 -22.344 -1.946 1 95 151 LEU A N 1
ATOM 1202 C CA . LEU A 1 151 ? -9.203 -23.328 -2.416 1 95 151 LEU A CA 1
ATOM 1203 C C . LEU A 1 151 ? -9.797 -24.734 -2.387 1 95 151 LEU A C 1
ATOM 1205 O O . LEU A 1 151 ? -10.422 -25.125 -1.401 1 95 151 LEU A O 1
ATOM 1209 N N . LYS A 1 152 ? -9.586 -25.5 -3.438 1 94.31 152 LYS A N 1
ATOM 1210 C CA . LYS A 1 152 ? -10.078 -26.875 -3.506 1 94.31 152 LYS A CA 1
ATOM 1211 C C . LYS A 1 152 ? -8.922 -27.859 -3.523 1 94.31 152 LYS A C 1
ATOM 1213 O O . LYS A 1 152 ? -9.023 -28.953 -2.957 1 94.31 152 LYS A O 1
ATOM 1218 N N . PHE A 1 153 ? -7.809 -27.453 -4.102 1 94.94 153 PHE A N 1
ATOM 1219 C CA . PHE A 1 153 ? -6.738 -28.406 -4.348 1 94.94 153 PHE A CA 1
ATOM 1220 C C . PHE A 1 153 ? -5.43 -27.938 -3.734 1 94.94 153 PHE A C 1
ATOM 1222 O O . PHE A 1 153 ? -4.355 -28.438 -4.082 1 94.94 153 PHE A O 1
ATOM 1229 N N . SER A 1 154 ? -5.598 -26.891 -2.881 1 95.81 154 SER A N 1
ATOM 1230 C CA . SER A 1 154 ? -4.387 -26.297 -2.322 1 95.81 154 SER A CA 1
ATOM 1231 C C . SER A 1 154 ? -4.559 -25.984 -0.84 1 95.81 154 SER A C 1
ATOM 1233 O O . SER A 1 154 ? -5.676 -25.984 -0.324 1 95.81 154 SER A O 1
ATOM 1235 N N . ASN A 1 155 ? -3.461 -25.875 -0.183 1 94.75 155 ASN A N 1
ATOM 1236 C CA . ASN A 1 155 ? -3.418 -25.422 1.202 1 94.75 155 ASN A CA 1
ATOM 1237 C C . ASN A 1 155 ? -2.645 -24.109 1.337 1 94.75 155 ASN A C 1
ATOM 1239 O O . ASN A 1 155 ? -1.64 -23.906 0.656 1 94.75 155 ASN A O 1
ATOM 1243 N N . ILE A 1 156 ? -3.17 -23.328 2.217 1 95.94 156 ILE A N 1
ATOM 1244 C CA . ILE A 1 156 ? -2.426 -22.109 2.506 1 95.94 156 ILE A CA 1
ATOM 1245 C C . ILE A 1 156 ? -1.146 -22.453 3.266 1 95.94 156 ILE A C 1
ATOM 1247 O O . ILE A 1 156 ? -1.178 -23.219 4.23 1 95.94 156 ILE A O 1
ATOM 1251 N N . VAL A 1 157 ? -0.07 -21.828 2.852 1 94.69 157 VAL A N 1
ATOM 1252 C CA . VAL A 1 157 ? 1.188 -22.219 3.477 1 94.69 157 VAL A CA 1
ATOM 1253 C C . VAL A 1 157 ? 1.839 -21.016 4.141 1 94.69 157 VAL A C 1
ATOM 1255 O O . VAL A 1 157 ? 2.678 -21.156 5.031 1 94.69 157 VAL A O 1
ATOM 1258 N N . ASP A 1 158 ? 1.51 -19.875 3.756 1 93.5 158 ASP A N 1
ATOM 1259 C CA . ASP A 1 158 ? 2.117 -18.688 4.34 1 93.5 158 ASP A CA 1
ATOM 1260 C C . ASP A 1 158 ? 1.295 -17.438 4.023 1 93.5 158 ASP A C 1
ATOM 1262 O O . ASP A 1 158 ? 0.511 -17.422 3.072 1 93.5 158 ASP A O 1
ATOM 1266 N N . VAL A 1 159 ? 1.328 -16.531 4.879 1 92.62 159 VAL A N 1
ATOM 1267 C CA . VAL A 1 159 ? 0.778 -15.195 4.691 1 92.62 159 VAL A CA 1
ATOM 1268 C C . VAL A 1 159 ? 1.852 -14.148 4.98 1 92.62 159 VAL A C 1
ATOM 1270 O O . VAL A 1 159 ? 2.459 -14.156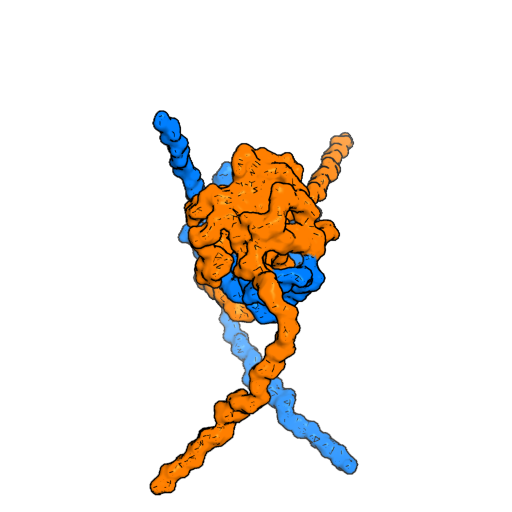 6.055 1 92.62 159 VAL A O 1
ATOM 1273 N N . ARG A 1 160 ? 2.078 -13.32 4.004 1 88.75 160 ARG A N 1
ATOM 1274 C CA . ARG A 1 160 ? 3.16 -12.352 4.152 1 88.75 160 ARG A CA 1
ATOM 1275 C C . ARG A 1 160 ? 2.684 -10.945 3.811 1 88.75 160 ARG A C 1
ATOM 1277 O O . ARG A 1 160 ? 1.84 -10.766 2.928 1 88.75 160 ARG A O 1
ATOM 1284 N N . THR A 1 161 ? 3.275 -10.031 4.465 1 84.19 161 THR A N 1
ATOM 1285 C CA . THR A 1 161 ? 2.975 -8.641 4.164 1 84.19 161 THR A CA 1
ATOM 1286 C C . THR A 1 161 ? 3.846 -8.133 3.018 1 84.19 161 THR A C 1
ATOM 1288 O O . THR A 1 161 ? 5.062 -8.328 3.021 1 84.19 161 THR A O 1
ATOM 1291 N N . VAL A 1 162 ? 3.189 -7.539 2.043 1 81.38 162 VAL A N 1
ATOM 1292 C CA . VAL A 1 162 ? 3.938 -6.918 0.956 1 81.38 162 VAL A CA 1
ATOM 1293 C C . VAL A 1 162 ? 4.371 -5.512 1.364 1 81.38 162 VAL A C 1
ATOM 1295 O O . VAL A 1 162 ? 5.543 -5.156 1.244 1 81.38 162 VAL A O 1
ATOM 1298 N N . ASN A 1 163 ? 3.395 -4.773 1.756 1 75.56 163 ASN A N 1
ATOM 1299 C CA . ASN A 1 163 ? 3.648 -3.396 2.164 1 75.56 163 ASN A CA 1
ATOM 1300 C C . ASN A 1 163 ? 2.635 -2.924 3.203 1 75.56 163 ASN A C 1
ATOM 1302 O O . ASN A 1 163 ? 1.534 -3.471 3.297 1 75.56 163 ASN A O 1
ATOM 1306 N N . ARG A 1 164 ? 3.115 -2.104 3.973 1 79.62 164 ARG A N 1
ATOM 1307 C CA . ARG A 1 164 ? 2.244 -1.435 4.934 1 79.62 164 ARG A CA 1
ATOM 1308 C C . ARG A 1 164 ? 2.539 0.06 4.996 1 79.62 164 ARG A C 1
ATOM 1310 O O . ARG A 1 164 ? 3.672 0.465 5.262 1 79.62 164 ARG A O 1
ATOM 1317 N N . THR A 1 165 ? 1.569 0.746 4.586 1 83.19 165 THR A N 1
ATOM 1318 C CA . THR A 1 165 ? 1.684 2.195 4.707 1 83.19 165 THR A CA 1
ATOM 1319 C C . THR A 1 165 ? 0.997 2.684 5.98 1 83.19 165 THR A C 1
ATOM 1321 O O . THR A 1 165 ? -0.17 2.369 6.223 1 83.19 165 THR A O 1
ATOM 1324 N N . VAL A 1 166 ? 1.754 3.414 6.703 1 87.69 166 VAL A N 1
ATOM 1325 C CA . VAL A 1 166 ? 1.225 3.93 7.961 1 87.69 166 VAL A CA 1
ATOM 1326 C C . VAL A 1 166 ? 1.262 5.457 7.953 1 87.69 166 VAL A C 1
ATOM 1328 O O . VAL A 1 166 ? 2.084 6.059 7.258 1 87.69 166 VAL A O 1
ATOM 1331 N N . MET A 1 167 ? 0.31 6.016 8.633 1 93.19 167 MET A N 1
ATOM 1332 C CA . MET A 1 167 ? 0.278 7.453 8.875 1 93.19 167 MET A CA 1
ATOM 1333 C C . MET A 1 167 ? 0.729 7.773 10.297 1 93.19 167 MET A C 1
ATOM 1335 O O . MET A 1 167 ? 0.212 7.207 11.258 1 93.19 167 MET A O 1
ATOM 1339 N N . VAL A 1 168 ? 1.664 8.578 10.398 1 95.12 168 VAL A N 1
ATOM 1340 C CA . VAL A 1 168 ? 2.047 9.141 11.688 1 95.12 168 VAL A CA 1
ATOM 1341 C C . VAL A 1 168 ? 1.441 10.531 11.852 1 95.12 168 VAL A C 1
ATOM 1343 O O . VAL A 1 168 ? 1.761 11.445 11.086 1 95.12 168 VAL A O 1
ATOM 1346 N N . ILE A 1 169 ? 0.572 10.633 12.82 1 96.94 169 ILE A N 1
ATOM 1347 C CA . ILE A 1 169 ? -0.17 11.867 13.047 1 96.94 169 ILE A CA 1
ATOM 1348 C C . ILE A 1 169 ? 0.46 12.641 14.203 1 96.94 169 ILE A C 1
ATOM 1350 O O . ILE A 1 169 ? 0.636 12.102 15.297 1 96.94 169 ILE A O 1
ATOM 1354 N N . PHE A 1 170 ? 0.845 13.891 13.906 1 97.19 170 PHE A N 1
ATOM 1355 C CA . PHE A 1 170 ? 1.421 14.727 14.945 1 97.19 170 PHE A CA 1
ATOM 1356 C C . PHE A 1 170 ? 0.593 15.992 15.148 1 97.19 170 PHE A C 1
ATOM 1358 O O . PHE A 1 170 ? -0.092 16.438 14.227 1 97.19 170 PHE A O 1
ATOM 1365 N N . LYS A 1 171 ? 0.609 16.516 16.359 1 97.12 171 LYS A N 1
ATOM 1366 C CA . LYS A 1 171 ? -0.114 17.734 16.734 1 97.12 171 LYS A CA 1
ATOM 1367 C C . LYS A 1 171 ? 0.841 18.812 17.25 1 97.12 171 LYS A C 1
ATOM 1369 O O . LYS A 1 171 ? 1.655 18.547 18.141 1 97.12 171 LYS A O 1
ATOM 1374 N N . LYS A 1 172 ? 0.73 19.953 16.594 1 97 172 LYS A N 1
ATOM 1375 C CA . LYS A 1 172 ? 1.559 21.062 17.031 1 97 172 LYS A CA 1
ATOM 1376 C C . LYS A 1 172 ? 1.146 21.547 18.422 1 97 172 LYS A C 1
ATOM 1378 O O . LYS A 1 172 ? -0.046 21.672 18.703 1 97 172 LYS A O 1
ATOM 1383 N N . ARG A 1 173 ? 2.127 21.75 19.203 1 93.88 173 ARG A N 1
ATOM 1384 C CA . ARG A 1 173 ? 1.881 22.172 20.578 1 93.88 173 ARG A CA 1
ATOM 1385 C C . ARG A 1 173 ? 1.325 23.594 20.641 1 93.88 173 ARG A C 1
ATOM 1387 O O . ARG A 1 173 ? 1.557 24.391 19.734 1 93.88 173 ARG A O 1
ATOM 1394 N N . SER A 1 174 ? 0.436 23.891 21.703 1 87.81 174 SER A N 1
ATOM 1395 C CA . SER A 1 174 ? -0.101 25.234 21.906 1 87.81 174 SER A CA 1
ATOM 1396 C C . SER A 1 174 ? 1.006 26.234 22.234 1 87.81 174 SER A C 1
ATOM 1398 O O . SER A 1 174 ? 2.076 25.844 22.703 1 87.81 174 SER A O 1
ATOM 1400 N N . ILE A 1 175 ? 0.895 27.375 21.781 1 68.5 175 ILE A N 1
ATOM 1401 C CA . ILE A 1 175 ? 1.863 28.422 22.109 1 68.5 175 ILE A CA 1
ATOM 1402 C C . ILE A 1 175 ? 1.814 28.734 23.594 1 68.5 175 ILE A C 1
ATOM 1404 O O . ILE A 1 175 ? 2.521 29.625 24.062 1 68.5 175 ILE A O 1
ATOM 1408 N N . GLY A 1 176 ? 0.748 28.297 24.406 1 53.56 176 GLY A N 1
ATOM 1409 C CA . GLY A 1 176 ? 0.868 28.844 25.766 1 53.56 176 GLY A CA 1
ATOM 1410 C C . GLY A 1 176 ? 2.275 28.734 26.312 1 53.56 176 GLY A C 1
ATOM 1411 O O . GLY A 1 176 ? 3.211 28.391 25.594 1 53.56 176 GLY A O 1
ATOM 1412 N N . ILE A 1 177 ? 2.162 28.125 27.812 1 43.22 177 ILE A N 1
ATOM 1413 C CA . ILE A 1 177 ? 2.924 27.938 29.047 1 43.22 177 ILE A CA 1
ATOM 1414 C C . ILE A 1 177 ? 4.168 27.094 28.766 1 43.22 177 ILE A C 1
ATOM 1416 O O . ILE A 1 177 ? 4.105 26.125 28 1 43.22 177 ILE A O 1
ATOM 1420 N N . ARG A 1 178 ? 5.297 27.469 29.125 1 39.97 178 ARG A N 1
ATOM 1421 C CA . ARG A 1 178 ? 6.488 26.672 29.438 1 39.97 178 ARG A CA 1
ATOM 1422 C C . ARG A 1 178 ? 6.109 25.266 29.891 1 39.97 178 ARG A C 1
ATOM 1424 O O . ARG A 1 178 ? 5.141 25.094 30.641 1 39.97 178 ARG A O 1
ATOM 1431 N N . ASP A 1 179 ? 6.297 24.219 29.266 1 38.22 179 ASP A N 1
ATOM 1432 C CA . ASP A 1 179 ? 6.223 22.875 29.859 1 38.22 179 ASP A CA 1
ATOM 1433 C C . ASP A 1 179 ? 6.32 22.938 31.375 1 38.22 179 ASP A C 1
ATOM 1435 O O . ASP A 1 179 ? 7.395 23.203 31.922 1 38.22 179 ASP A O 1
ATOM 1439 N N . CYS A 1 180 ? 5.457 23.531 32.312 1 31.72 180 CYS A N 1
ATOM 1440 C CA . CYS A 1 180 ? 5.402 23 33.688 1 31.72 180 CYS A CA 1
ATOM 1441 C C . CYS A 1 180 ? 5.418 21.469 33.656 1 31.72 180 CYS A C 1
ATOM 1443 O O . CYS A 1 180 ? 4.984 20.844 32.688 1 31.72 180 CYS A O 1
ATOM 1445 N N . ASP A 1 181 ? 6.066 20.812 34.75 1 34.47 181 ASP A N 1
ATOM 1446 C CA . ASP A 1 181 ? 6.316 19.453 35.219 1 34.47 181 ASP A CA 1
ATOM 1447 C C . ASP A 1 181 ? 5.02 18.641 35.281 1 34.47 181 ASP A C 1
ATOM 1449 O O . ASP A 1 181 ? 4.305 18.719 36.281 1 34.47 181 ASP A O 1
ATOM 1453 N N . GLU A 1 182 ? 4.031 18.75 34.75 1 30.92 182 GLU A N 1
ATOM 1454 C CA . GLU A 1 182 ? 2.898 17.891 35.031 1 30.92 182 GLU A CA 1
ATOM 1455 C C . GLU A 1 182 ? 3.354 16.438 35.25 1 30.92 182 GLU A C 1
ATOM 1457 O O . GLU A 1 182 ? 3.557 15.703 34.281 1 30.92 182 GLU A O 1
ATOM 1462 N N . ARG A 1 183 ? 4.203 16.219 36.344 1 33.31 183 ARG A N 1
ATOM 1463 C CA . ARG A 1 183 ? 4.223 15 37.125 1 33.31 183 ARG A CA 1
ATOM 1464 C C . ARG A 1 183 ? 2.82 14.641 37.625 1 33.31 183 ARG A C 1
ATOM 1466 O O . ARG A 1 183 ? 2.506 14.82 38.781 1 33.31 183 ARG A O 1
ATOM 1473 N N . LEU A 1 184 ? 1.623 15.016 37.188 1 30.14 184 LEU A N 1
ATOM 1474 C CA . LEU A 1 184 ? 0.377 14.617 37.812 1 30.14 184 LEU A CA 1
ATOM 1475 C C . LEU A 1 184 ? 0.376 13.117 38.125 1 30.14 184 LEU A C 1
ATOM 1477 O O . LEU A 1 184 ? -0.436 12.633 38.906 1 30.14 184 LEU A O 1
ATOM 1481 N N . MET A 1 185 ? 0.328 12.195 37.156 1 28.64 185 MET A N 1
ATOM 1482 C CA . MET A 1 185 ? -0.399 11.016 37.594 1 28.64 185 MET A CA 1
ATOM 1483 C C . MET A 1 185 ? 0.27 10.414 38.844 1 28.64 185 MET A C 1
ATOM 1485 O O . MET A 1 185 ? 1.475 10.156 38.812 1 28.64 185 MET A O 1
ATOM 1489 N N . PRO A 1 186 ? -0.179 10.609 40.031 1 28.33 186 PRO A N 1
ATOM 1490 C CA . PRO A 1 186 ? 0.22 9.82 41.188 1 28.33 186 PRO A CA 1
ATOM 1491 C C . PRO A 1 186 ? 0.347 8.328 40.875 1 28.33 186 PRO A C 1
ATOM 1493 O O . PRO A 1 186 ? -0.268 7.84 39.938 1 28.33 186 PRO A O 1
ATOM 1496 N N . GLU A 1 187 ? 1.289 7.617 41.344 1 28.58 187 GLU A N 1
ATOM 1497 C CA . GLU A 1 187 ? 1.644 6.207 41.438 1 28.58 187 GLU A CA 1
ATOM 1498 C C . GLU A 1 187 ? 0.464 5.371 41.938 1 28.58 187 GLU A C 1
ATOM 1500 O O . GLU A 1 187 ? 0.512 4.141 41.875 1 28.58 187 GLU A O 1
ATOM 1505 N N . GLU A 1 188 ? -0.435 5.891 42.75 1 27.98 188 GLU A N 1
ATOM 1506 C CA . GLU A 1 188 ? -1.206 4.941 43.562 1 27.98 188 GLU A CA 1
ATOM 1507 C C . GLU A 1 188 ? -2.1 4.074 42.656 1 27.98 188 GLU A C 1
ATOM 1509 O O . GLU A 1 188 ? -2.176 2.859 42.844 1 27.98 188 GLU A O 1
ATOM 1514 N N . LYS A 1 189 ? -3.295 4.543 42.219 1 29.41 189 LYS A N 1
ATOM 1515 C CA . LYS A 1 189 ? -4.551 3.801 42.125 1 29.41 189 LYS A CA 1
ATOM 1516 C C . LYS A 1 189 ? -4.559 2.844 40.938 1 29.41 189 LYS A C 1
ATOM 1518 O O . LYS A 1 189 ? -5.605 2.297 40.594 1 29.41 189 LYS A O 1
ATOM 1523 N N . ALA A 1 190 ? -3.662 2.662 40.094 1 24.75 190 ALA A N 1
ATOM 1524 C CA . ALA A 1 190 ? -3.826 1.375 39.438 1 24.75 190 ALA A CA 1
ATOM 1525 C C . ALA A 1 190 ? -3.729 0.22 40.438 1 24.75 190 ALA A C 1
ATOM 1527 O O . ALA A 1 190 ? -3.885 -0.944 40.062 1 24.75 190 ALA A O 1
ATOM 1528 N N . HIS A 1 191 ? -3.252 0.409 41.531 1 26.7 191 HIS A N 1
ATOM 1529 C CA . HIS A 1 191 ? -3.148 -0.747 42.406 1 26.7 191 HIS A CA 1
ATOM 1530 C C . HIS A 1 191 ? -4.523 -1.198 42.875 1 26.7 191 HIS A C 1
ATOM 1532 O O . HIS A 1 191 ? -4.703 -2.355 43.281 1 26.7 191 HIS A O 1
ATOM 1538 N N . THR A 1 192 ? -5.363 -0.253 43.281 1 28.42 192 THR A N 1
ATOM 1539 C CA . THR A 1 192 ? -6.531 -0.584 44.094 1 28.42 192 THR A CA 1
ATOM 1540 C C . THR A 1 192 ? -7.551 -1.366 43.25 1 28.42 192 THR A C 1
ATOM 1542 O O . THR A 1 192 ? -8.5 -1.93 43.812 1 28.42 192 THR A O 1
ATOM 1545 N N . LEU A 1 193 ? -7.652 -1.327 41.938 1 25.88 193 LEU A N 1
ATOM 1546 C CA . LEU A 1 193 ? -8.531 -2.412 41.5 1 25.88 193 LEU A CA 1
ATOM 1547 C C . LEU A 1 193 ? -7.973 -3.764 41.938 1 25.88 193 LEU A C 1
ATOM 1549 O O . LEU A 1 193 ? -8.531 -4.809 41.562 1 25.88 193 LEU A O 1
ATOM 1553 N N . LEU A 1 194 ? -6.641 -3.842 42.25 1 25.48 194 LEU A N 1
ATOM 1554 C CA . LEU A 1 194 ? -6.379 -5.176 42.781 1 25.48 194 LEU A CA 1
ATOM 1555 C C . LEU A 1 194 ? -7.352 -5.516 43.906 1 25.48 194 LEU A C 1
ATOM 1557 O O . LEU A 1 194 ? -7.953 -6.594 43.906 1 25.48 194 LEU A O 1
ATOM 1561 N N . LEU A 1 195 ? -6.777 -5.52 45.094 1 28.44 195 LEU A N 1
ATOM 1562 C CA . LEU A 1 195 ? -7.078 -6.277 46.312 1 28.44 195 LEU A CA 1
ATOM 1563 C C . LEU A 1 195 ? -8.266 -5.676 47.062 1 28.44 195 LEU A C 1
ATOM 1565 O O . LEU A 1 195 ? -8.578 -6.086 48.156 1 28.44 195 LEU A O 1
ATOM 1569 N N . ALA A 1 196 ? -8.539 -4.414 46.656 1 28.69 196 ALA A N 1
ATOM 1570 C CA . ALA A 1 196 ? -9.336 -3.885 47.781 1 28.69 196 ALA A CA 1
ATOM 1571 C C . ALA A 1 196 ? -10.484 -4.82 48.125 1 28.69 196 ALA A C 1
ATOM 1573 O O . ALA A 1 196 ? -11.062 -5.461 47.25 1 28.69 196 ALA A O 1
ATOM 1574 N N . SER A 1 197 ? -10.508 -4.961 49.312 1 31.75 197 SER A N 1
ATOM 1575 C CA . SER A 1 197 ? -11.055 -5.492 50.562 1 31.75 197 SER A CA 1
ATOM 1576 C C . SER A 1 197 ? -12.57 -5.605 50.5 1 31.75 197 SER A C 1
ATOM 1578 O O . SER A 1 197 ? -13.281 -4.68 50.906 1 31.75 197 SER A O 1
ATOM 1580 N N . THR A 1 198 ? -12.969 -5.73 49.125 1 30.56 198 THR A N 1
ATOM 1581 C CA . THR A 1 198 ? -14.406 -5.938 49.281 1 30.56 198 THR A CA 1
ATOM 1582 C C . THR A 1 198 ? -14.695 -6.98 50.344 1 30.56 198 THR A C 1
ATOM 1584 O O . THR A 1 198 ? -14.203 -8.109 50.25 1 30.56 198 THR A O 1
ATOM 1587 N N . LEU A 1 199 ? -14.805 -6.477 51.562 1 30.33 199 LEU A N 1
ATOM 1588 C CA . LEU A 1 199 ? -15.492 -6.93 52.781 1 30.33 199 LEU A CA 1
ATOM 1589 C C . LEU A 1 199 ? -16.688 -7.797 52.438 1 30.33 199 LEU A C 1
ATOM 1591 O O . LEU A 1 199 ? -17.625 -7.34 51.75 1 30.33 199 LEU A O 1
ATOM 1595 N N . PRO A 1 200 ? -16.328 -9 51.906 1 28.3 200 PRO A N 1
ATOM 1596 C CA . PRO A 1 200 ? -17.5 -9.891 51.906 1 28.3 200 PRO A CA 1
ATOM 1597 C C . PRO A 1 200 ? -18.375 -9.711 53.156 1 28.3 200 PRO A C 1
ATOM 1599 O O . PRO A 1 200 ? -17.859 -9.695 54.281 1 28.3 200 PRO A O 1
ATOM 1602 N N . SER A 1 201 ? -19.297 -8.688 53.156 1 23.86 201 SER A N 1
ATOM 1603 C CA . SER A 1 201 ? -20.359 -8.812 54.156 1 23.86 201 SER A CA 1
ATOM 1604 C C . SER A 1 201 ? -20.828 -10.258 54.281 1 23.86 201 SER A C 1
ATOM 1606 O O . SER A 1 201 ? -21.391 -10.828 53.344 1 23.86 201 SER A O 1
ATOM 1608 N N . SER A 1 202 ? -19.969 -11.156 54.656 1 19.98 202 SER A N 1
ATOM 1609 C CA . SER A 1 202 ? -20.531 -12.391 55.188 1 19.98 202 SER A CA 1
ATOM 1610 C C . SER A 1 202 ? -21.734 -12.117 56.062 1 19.98 202 SER A C 1
ATOM 1612 O O . SER A 1 202 ? -21.609 -11.438 57.094 1 19.98 202 SER A O 1
ATOM 1614 N N . GLN A 1 203 ? -22.969 -12.008 55.5 1 19.58 203 GLN A N 1
ATOM 1615 C CA . GLN A 1 203 ? -23.891 -12.859 56.25 1 19.58 203 GLN A CA 1
ATOM 1616 C C . GLN A 1 203 ? -23.391 -14.297 56.281 1 19.58 203 GLN A C 1
ATOM 1618 O O . GLN A 1 203 ? -22.859 -14.805 55.312 1 19.58 203 GLN A O 1
ATOM 1623 N N . MET B 1 1 ? -24.703 30.75 -16.688 1 19.95 1 MET B N 1
ATOM 1624 C CA . MET B 1 1 ? -25.078 29.688 -15.773 1 19.95 1 MET B CA 1
ATOM 1625 C C . MET B 1 1 ? -24.281 28.422 -16.047 1 19.95 1 MET B C 1
ATOM 1627 O O . MET B 1 1 ? -24.625 27.641 -16.922 1 19.95 1 MET B O 1
ATOM 1631 N N . PHE B 1 2 ? -23.062 28.484 -16.25 1 23.34 2 PHE B N 1
ATOM 1632 C CA . PHE B 1 2 ? -22.141 27.484 -16.797 1 23.34 2 PHE B CA 1
ATOM 1633 C C . PHE B 1 2 ? -22.078 26.266 -15.898 1 23.34 2 PHE B C 1
ATOM 1635 O O . PHE B 1 2 ? -21.672 26.359 -14.742 1 23.34 2 PHE B O 1
ATOM 1642 N N . CYS B 1 3 ? -23.078 25.344 -15.992 1 20.34 3 CYS B N 1
ATOM 1643 C CA . CYS B 1 3 ? -23.266 24.031 -15.367 1 20.34 3 CYS B CA 1
ATOM 1644 C C . CYS B 1 3 ? -22 23.188 -15.492 1 20.34 3 CYS B C 1
ATOM 1646 O O . CYS B 1 3 ? -21.578 22.859 -16.594 1 20.34 3 CYS B O 1
ATOM 1648 N N . PHE B 1 4 ? -21.031 23.547 -14.805 1 22.83 4 PHE B N 1
ATOM 1649 C CA . PHE B 1 4 ? -19.906 22.625 -14.695 1 22.83 4 PHE B CA 1
ATOM 1650 C C . PHE B 1 4 ? -20.375 21.188 -14.547 1 22.83 4 PHE B C 1
ATOM 1652 O O . PHE B 1 4 ? -20.984 20.828 -13.539 1 22.83 4 PHE B O 1
ATOM 1659 N N . ARG B 1 5 ? -20.828 20.562 -15.641 1 22.94 5 ARG B N 1
ATOM 1660 C CA . ARG B 1 5 ? -21.125 19.141 -15.727 1 22.94 5 ARG B CA 1
ATOM 1661 C C . ARG B 1 5 ? -20.078 18.312 -15.008 1 22.94 5 ARG B C 1
ATOM 1663 O O . ARG B 1 5 ? -18.891 18.328 -15.383 1 22.94 5 ARG B O 1
ATOM 1670 N N . PHE B 1 6 ? -20.281 18.172 -13.812 1 25.19 6 PHE B N 1
ATOM 1671 C CA . PHE B 1 6 ? -19.625 17.156 -12.992 1 25.19 6 PHE B CA 1
ATOM 1672 C C . PHE B 1 6 ? -19.562 15.812 -13.727 1 25.19 6 PHE B C 1
ATOM 1674 O O . PHE B 1 6 ? -20.578 15.109 -13.812 1 25.19 6 PHE B O 1
ATOM 1681 N N . ARG B 1 7 ? -18.953 15.844 -14.938 1 26.55 7 ARG B N 1
ATOM 1682 C CA . ARG B 1 7 ? -18.781 14.531 -15.562 1 26.55 7 ARG B CA 1
ATOM 1683 C C . ARG B 1 7 ? -18.484 13.461 -14.523 1 26.55 7 ARG B C 1
ATOM 1685 O O . ARG B 1 7 ? -17.688 13.68 -13.602 1 26.55 7 ARG B O 1
ATOM 1692 N N . ASN B 1 8 ? -19.406 12.516 -14.445 1 26.16 8 ASN B N 1
ATOM 1693 C CA . ASN B 1 8 ? -19.375 11.219 -13.789 1 26.16 8 ASN B CA 1
ATOM 1694 C C . ASN B 1 8 ? -17.969 10.633 -13.766 1 26.16 8 ASN B C 1
ATOM 1696 O O . ASN B 1 8 ? -17.406 10.312 -14.812 1 26.16 8 ASN B O 1
ATOM 1700 N N . LEU B 1 9 ? -17.078 11.344 -13.266 1 27.08 9 LEU B N 1
ATOM 1701 C CA . LEU B 1 9 ? -15.875 10.555 -13.055 1 27.08 9 LEU B CA 1
ATOM 1702 C C . LEU B 1 9 ? -16.219 9.094 -12.766 1 27.08 9 LEU B C 1
ATOM 1704 O O . LEU B 1 9 ? -16.797 8.789 -11.727 1 27.08 9 LEU B O 1
ATOM 1708 N N . LYS B 1 10 ? -16.797 8.414 -13.812 1 29.27 10 LYS B N 1
ATOM 1709 C CA . LYS B 1 10 ? -16.828 6.953 -13.766 1 29.27 10 LYS B CA 1
ATOM 1710 C C . LYS B 1 10 ? -15.82 6.406 -12.766 1 29.27 10 LYS B C 1
ATOM 1712 O O . LYS B 1 10 ? -14.625 6.664 -12.883 1 29.27 10 LYS B O 1
ATOM 1717 N N . PHE B 1 11 ? -16.188 6.383 -11.594 1 30.06 11 PHE B N 1
ATOM 1718 C CA . PHE B 1 11 ? -15.617 5.438 -10.648 1 30.06 11 PHE B CA 1
ATOM 1719 C C . PHE B 1 11 ? -15.172 4.164 -11.352 1 30.06 11 PHE B C 1
ATOM 1721 O O . PHE B 1 11 ? -15.961 3.23 -11.523 1 30.06 11 PHE B O 1
ATOM 1728 N N . SER B 1 12 ? -14.797 4.168 -12.539 1 32.44 12 SER B N 1
ATOM 1729 C CA . SER B 1 12 ? -14.273 3.01 -13.258 1 32.44 12 SER B CA 1
ATOM 1730 C C . SER B 1 12 ? -13.695 1.979 -12.297 1 32.44 12 SER B C 1
ATOM 1732 O O . SER B 1 12 ? -13.352 2.309 -11.156 1 32.44 12 SER B O 1
ATOM 1734 N N . SER B 1 13 ? -13.773 0.688 -12.656 1 33.16 13 SER B N 1
ATOM 1735 C CA . SER B 1 13 ? -13.43 -0.582 -12.023 1 33.16 13 SER B CA 1
ATOM 1736 C C . SER B 1 13 ? -12.141 -0.466 -11.219 1 33.16 13 SER B C 1
ATOM 1738 O O . SER B 1 13 ? -11.07 -0.198 -11.781 1 33.16 13 SER B O 1
ATOM 1740 N N . TRP B 1 14 ? -12.172 0.116 -10.188 1 36.25 14 TRP B N 1
ATOM 1741 C CA . TRP B 1 14 ? -11.156 0.278 -9.156 1 36.25 14 TRP B CA 1
ATOM 1742 C C . TRP B 1 14 ? -10.258 -0.954 -9.086 1 36.25 14 TRP B C 1
ATOM 1744 O O . TRP B 1 14 ? -10.531 -1.881 -8.32 1 36.25 14 TRP B O 1
ATOM 1754 N N . VAL B 1 15 ? -10.234 -1.641 -10.195 1 37.41 15 VAL B N 1
ATOM 1755 C CA . VAL B 1 15 ? -9.18 -2.641 -10.062 1 37.41 15 VAL B CA 1
ATOM 1756 C C . VAL B 1 15 ? -7.902 -1.981 -9.555 1 37.41 15 VAL B C 1
ATOM 1758 O O . VAL B 1 15 ? -7.352 -1.089 -10.203 1 37.41 15 VAL B O 1
ATOM 1761 N N . GLU B 1 16 ? -7.875 -1.837 -8.312 1 44.94 16 GLU B N 1
ATOM 1762 C CA . GLU B 1 16 ? -6.723 -1.319 -7.574 1 44.94 16 GLU B CA 1
ATOM 1763 C C . GLU B 1 16 ? -5.414 -1.793 -8.195 1 44.94 16 GLU B C 1
ATOM 1765 O O . GLU B 1 16 ? -5.172 -2.996 -8.305 1 44.94 16 GLU B O 1
ATOM 1770 N N . ILE B 1 17 ? -4.891 -0.957 -9.023 1 44.59 17 ILE B N 1
ATOM 1771 C CA . ILE B 1 17 ? -3.607 -1.225 -9.664 1 44.59 17 ILE B CA 1
ATOM 1772 C C . ILE B 1 17 ? -2.502 -1.264 -8.609 1 44.59 17 ILE B C 1
ATOM 1774 O O . ILE B 1 17 ? -2.398 -0.36 -7.773 1 44.59 17 ILE B O 1
ATOM 1778 N N . THR B 1 18 ? -1.986 -2.412 -8.469 1 50.28 18 THR B N 1
ATOM 1779 C CA . THR B 1 18 ? -0.788 -2.574 -7.652 1 50.28 18 THR B CA 1
ATOM 1780 C C . THR B 1 18 ? 0.333 -1.667 -8.148 1 50.28 18 THR B C 1
ATOM 1782 O O . THR B 1 18 ? 0.735 -1.749 -9.312 1 50.28 18 THR B O 1
ATOM 1785 N N . PRO B 1 19 ? 0.68 -0.678 -7.297 1 59.41 19 PRO B N 1
ATOM 1786 C CA . PRO B 1 19 ? 1.838 0.115 -7.715 1 59.41 19 PRO B CA 1
ATOM 1787 C C . PRO B 1 19 ? 3.086 -0.737 -7.941 1 59.41 19 PRO B C 1
ATOM 1789 O O . PRO B 1 19 ? 3.248 -1.779 -7.301 1 59.41 19 PRO B O 1
ATOM 1792 N N . LEU B 1 20 ? 3.863 -0.395 -8.969 1 60.81 20 LEU B N 1
ATOM 1793 C CA . LEU B 1 20 ? 5.086 -1.106 -9.336 1 60.81 20 LEU B CA 1
ATOM 1794 C C . LEU B 1 20 ? 5.949 -1.37 -8.109 1 60.81 20 LEU B C 1
ATOM 1796 O O . LEU B 1 20 ? 6.512 -2.457 -7.961 1 60.81 20 LEU B O 1
ATOM 1800 N N . GLN B 1 21 ? 5.938 -0.466 -7.227 1 64.19 21 GLN B N 1
ATOM 1801 C CA . GLN B 1 21 ? 6.754 -0.618 -6.027 1 64.19 21 GLN B CA 1
ATOM 1802 C C . GLN B 1 21 ? 6.27 -1.789 -5.176 1 64.19 21 GLN B C 1
ATOM 1804 O O . GLN B 1 21 ? 7.078 -2.523 -4.605 1 64.19 21 GLN B O 1
ATOM 1809 N N . GLU B 1 22 ? 5.117 -2.055 -5.355 1 76.19 22 GLU B N 1
ATOM 1810 C CA . GLU B 1 22 ? 4.559 -3.164 -4.586 1 76.19 22 GLU B CA 1
ATOM 1811 C C . GLU B 1 22 ? 4.953 -4.508 -5.191 1 76.19 22 GLU B C 1
ATOM 1813 O O . GLU B 1 22 ? 5.223 -5.469 -4.465 1 76.19 22 GLU B O 1
ATOM 1818 N N . LEU B 1 23 ? 5.199 -4.438 -6.5 1 87.19 23 LEU B N 1
ATOM 1819 C CA . LEU B 1 23 ? 5.52 -5.688 -7.18 1 87.19 23 LEU B CA 1
ATOM 1820 C C . LEU B 1 23 ? 6.957 -6.109 -6.891 1 87.19 23 LEU B C 1
ATOM 1822 O O . LEU B 1 23 ? 7.219 -7.277 -6.598 1 87.19 23 LEU B O 1
ATOM 1826 N N . ASP B 1 24 ? 7.859 -5.129 -6.941 1 84.25 24 ASP B N 1
ATOM 1827 C CA . ASP B 1 24 ? 9.25 -5.426 -6.594 1 84.25 24 ASP B CA 1
ATOM 1828 C C . ASP B 1 24 ? 9.352 -5.98 -5.176 1 84.25 24 ASP B C 1
ATOM 1830 O O . ASP B 1 24 ? 10.039 -6.98 -4.945 1 84.25 24 ASP B O 1
ATOM 1834 N N . SER B 1 25 ? 8.641 -5.316 -4.324 1 83.69 25 SER B N 1
ATOM 1835 C CA . SER B 1 25 ? 8.641 -5.754 -2.932 1 83.69 25 SER B CA 1
ATOM 1836 C C . SER B 1 25 ? 8.031 -7.145 -2.785 1 83.69 25 SER B C 1
ATOM 1838 O O . SER B 1 25 ? 8.539 -7.973 -2.027 1 83.69 25 SER B O 1
ATOM 1840 N N . ALA B 1 26 ? 7.039 -7.348 -3.494 1 89.06 26 ALA B N 1
ATOM 1841 C CA . ALA B 1 26 ? 6.348 -8.633 -3.404 1 89.06 26 ALA B CA 1
ATOM 1842 C C . ALA B 1 26 ? 7.242 -9.773 -3.871 1 89.06 26 ALA B C 1
ATOM 1844 O O . ALA B 1 26 ? 7.402 -10.773 -3.168 1 89.06 26 ALA B O 1
ATOM 1845 N N . PHE B 1 27 ? 7.848 -9.625 -4.992 1 93.5 27 PHE B N 1
ATOM 1846 C CA . PHE B 1 27 ? 8.641 -10.711 -5.559 1 93.5 27 PHE B CA 1
ATOM 1847 C C . PHE B 1 27 ? 9.938 -10.891 -4.777 1 93.5 27 PHE B C 1
ATOM 1849 O O . PHE B 1 27 ? 10.406 -12.023 -4.605 1 93.5 27 PHE B O 1
ATOM 1856 N N . THR B 1 28 ? 10.477 -9.797 -4.32 1 88.69 28 THR B N 1
ATOM 1857 C CA . THR B 1 28 ? 11.641 -9.922 -3.455 1 88.69 28 THR B CA 1
ATOM 1858 C C . THR B 1 28 ? 11.289 -10.664 -2.17 1 88.69 28 THR B C 1
ATOM 1860 O O . THR B 1 28 ? 12.055 -11.508 -1.7 1 88.69 28 THR B O 1
ATOM 1863 N N . ASN B 1 29 ? 10.172 -10.312 -1.646 1 88.19 29 ASN B N 1
ATOM 1864 C CA . ASN B 1 29 ? 9.664 -10.992 -0.458 1 88.19 29 ASN B CA 1
ATOM 1865 C C . ASN B 1 29 ? 9.492 -12.492 -0.704 1 88.19 29 ASN B C 1
ATOM 1867 O O . ASN B 1 29 ? 9.906 -13.312 0.119 1 88.19 29 ASN B O 1
ATOM 1871 N N . LEU B 1 30 ? 9 -12.812 -1.786 1 93.38 30 LEU B N 1
ATOM 1872 C CA . LEU B 1 30 ? 8.773 -14.211 -2.131 1 93.38 30 LEU B CA 1
ATOM 1873 C C . LEU B 1 30 ? 10.094 -14.945 -2.338 1 93.38 30 LEU B C 1
ATOM 1875 O O . LEU B 1 30 ? 10.219 -16.125 -1.984 1 93.38 30 LEU B O 1
ATOM 1879 N N . LEU B 1 31 ? 11.047 -14.273 -2.904 1 92.62 31 LEU B N 1
ATOM 1880 C CA . LEU B 1 31 ? 12.367 -14.867 -3.117 1 92.62 31 LEU B CA 1
ATOM 1881 C C . LEU B 1 31 ? 13.07 -15.109 -1.787 1 92.62 31 LEU B C 1
ATOM 1883 O O . LEU B 1 31 ? 13.625 -16.188 -1.564 1 92.62 31 LEU B O 1
ATOM 1887 N N . THR B 1 32 ? 12.938 -14.125 -0.97 1 88.19 32 THR B N 1
ATOM 1888 C CA . THR B 1 32 ? 13.609 -14.227 0.323 1 88.19 32 THR B CA 1
ATOM 1889 C C . THR B 1 32 ? 12.945 -15.305 1.184 1 88.19 32 THR B C 1
ATOM 1891 O O . THR B 1 32 ? 13.617 -15.961 1.987 1 88.19 32 THR B O 1
ATOM 1894 N N . GLY B 1 33 ? 11.719 -15.453 1.043 1 89.75 33 GLY B N 1
ATOM 1895 C CA . GLY B 1 33 ? 10.984 -16.469 1.781 1 89.75 33 GLY B CA 1
ATOM 1896 C C . GLY B 1 33 ? 11.07 -17.844 1.147 1 89.75 33 GLY B C 1
ATOM 1897 O O . GLY B 1 33 ? 10.5 -18.812 1.664 1 89.75 33 GLY B O 1
ATOM 1898 N N . ASN B 1 34 ? 11.656 -17.953 -0.015 1 92.38 34 ASN B N 1
ATOM 1899 C CA . ASN B 1 34 ? 11.875 -19.172 -0.766 1 92.38 34 ASN B CA 1
ATOM 1900 C C . ASN B 1 34 ? 10.57 -19.75 -1.305 1 92.38 34 ASN B C 1
ATOM 1902 O O . ASN B 1 34 ? 10.398 -20.969 -1.363 1 92.38 34 ASN B O 1
ATOM 1906 N N . TRP B 1 35 ? 9.641 -18.891 -1.495 1 93.31 35 TRP B N 1
ATOM 1907 C CA . TRP B 1 35 ? 8.398 -19.297 -2.139 1 93.31 35 TRP B CA 1
ATOM 1908 C C . TRP B 1 35 ? 8.492 -19.172 -3.654 1 93.31 35 TRP B C 1
ATOM 1910 O O . TRP B 1 35 ? 7.695 -19.75 -4.391 1 93.31 35 TRP B O 1
ATOM 1920 N N . LEU B 1 36 ? 9.422 -18.344 -4.031 1 92.5 36 LEU B N 1
ATOM 1921 C CA . LEU B 1 36 ? 9.836 -18.203 -5.422 1 92.5 36 LEU B CA 1
ATOM 1922 C C . LEU B 1 36 ? 11.32 -18.484 -5.586 1 92.5 36 LEU B C 1
ATOM 1924 O O . LEU B 1 36 ? 12.141 -18.047 -4.773 1 92.5 36 LEU B O 1
ATOM 1928 N N . ASN B 1 37 ? 11.578 -19.297 -6.555 1 90.5 37 ASN B N 1
ATOM 1929 C CA . ASN B 1 37 ? 12.992 -19.594 -6.785 1 90.5 37 ASN B CA 1
ATOM 1930 C C . ASN B 1 37 ? 13.312 -19.672 -8.273 1 90.5 37 ASN B C 1
ATOM 1932 O O . ASN B 1 37 ? 12.406 -19.828 -9.102 1 90.5 37 ASN B O 1
ATOM 1936 N N . HIS B 1 38 ? 14.555 -19.609 -8.57 1 88.31 38 HIS B N 1
ATOM 1937 C CA . HIS B 1 38 ? 14.984 -19.469 -9.953 1 88.31 38 HIS B CA 1
ATOM 1938 C C . HIS B 1 38 ? 14.938 -20.797 -10.695 1 88.31 38 HIS B C 1
ATOM 1940 O O . HIS B 1 38 ? 15.148 -20.844 -11.906 1 88.31 38 HIS B O 1
ATOM 1946 N N . TYR B 1 39 ? 14.555 -21.781 -9.977 1 87.81 39 TYR B N 1
ATOM 1947 C CA . TYR B 1 39 ? 14.32 -23.062 -10.641 1 87.81 39 TYR B CA 1
ATOM 1948 C C . TYR B 1 39 ? 12.961 -23.078 -11.328 1 87.81 39 TYR B C 1
ATOM 1950 O O . TYR B 1 39 ? 12.703 -23.938 -12.172 1 87.81 39 TYR B O 1
ATOM 1958 N N . TYR B 1 40 ? 12.172 -22.156 -10.844 1 87.44 40 TYR B N 1
ATOM 1959 C CA . TYR B 1 40 ? 10.867 -22.031 -11.484 1 87.44 40 TYR B CA 1
ATOM 1960 C C . TYR B 1 40 ? 10.992 -21.391 -12.859 1 87.44 40 TYR B C 1
ATOM 1962 O O . TYR B 1 40 ? 11.531 -20.281 -12.984 1 87.44 40 TYR B O 1
ATOM 1970 N N . LYS B 1 41 ? 10.586 -22.047 -13.883 1 85.62 41 LYS B N 1
ATOM 1971 C CA . LYS B 1 41 ? 10.75 -21.547 -15.242 1 85.62 41 LYS B CA 1
ATOM 1972 C C . LYS B 1 41 ? 9.445 -20.938 -15.766 1 85.62 41 LYS B C 1
ATOM 1974 O O . LYS B 1 41 ? 9.445 -19.828 -16.297 1 85.62 41 LYS B O 1
ATOM 1979 N N . ALA B 1 42 ? 8.367 -21.641 -15.578 1 94.44 42 ALA B N 1
ATOM 1980 C CA . ALA B 1 42 ? 7.074 -21.219 -16.094 1 94.44 42 ALA B CA 1
ATOM 1981 C C . ALA B 1 42 ? 6.266 -20.484 -15.031 1 94.44 42 ALA B C 1
ATOM 1983 O O . ALA B 1 42 ? 5.66 -21.125 -14.164 1 94.44 42 ALA B O 1
ATOM 1984 N N . ALA B 1 43 ? 6.285 -19.203 -15.094 1 97.56 43 ALA B N 1
ATOM 1985 C CA . ALA B 1 43 ? 5.508 -18.391 -14.164 1 97.56 43 ALA B CA 1
ATOM 1986 C C . ALA B 1 43 ? 4.383 -17.656 -14.891 1 97.56 43 ALA B C 1
ATOM 1988 O O . ALA B 1 43 ? 4.57 -17.172 -16.016 1 97.56 43 ALA B O 1
ATOM 1989 N N . LEU B 1 44 ? 3.264 -17.578 -14.25 1 98.31 44 LEU B N 1
ATOM 1990 C CA . LEU B 1 44 ? 2.094 -16.938 -14.828 1 98.31 44 LEU B CA 1
ATOM 1991 C C . LEU B 1 44 ? 1.607 -15.789 -13.945 1 98.31 44 LEU B C 1
ATOM 1993 O O . LEU B 1 44 ? 1.444 -15.969 -12.734 1 98.31 44 LEU B O 1
ATOM 1997 N N . ILE B 1 45 ? 1.436 -14.695 -14.578 1 97.62 45 ILE B N 1
ATOM 1998 C CA . ILE B 1 45 ? 0.815 -13.555 -13.914 1 97.62 45 ILE B CA 1
ATOM 1999 C C . ILE B 1 45 ? -0.603 -13.359 -14.445 1 97.62 45 ILE B C 1
ATOM 2001 O O . ILE B 1 45 ? -0.804 -13.195 -15.656 1 97.62 45 ILE B O 1
ATOM 2005 N N . VAL B 1 46 ? -1.54 -13.297 -13.484 1 97 46 VAL B N 1
ATOM 2006 C CA . VAL B 1 46 ? -2.949 -13.281 -13.867 1 97 46 VAL B CA 1
ATOM 2007 C C . VAL B 1 46 ? -3.561 -11.922 -13.516 1 97 46 VAL B C 1
ATOM 2009 O O . VAL B 1 46 ? -3.412 -11.438 -12.391 1 97 46 VAL B O 1
ATOM 2012 N N . GLY B 1 47 ? -4.23 -11.328 -14.531 1 94.06 47 GLY B N 1
ATOM 2013 C CA . GLY B 1 47 ? -5.039 -10.164 -14.195 1 94.06 47 GLY B CA 1
ATOM 2014 C C . GLY B 1 47 ? -4.688 -8.938 -15.023 1 94.06 47 GLY B C 1
ATOM 2015 O O . GLY B 1 47 ? -3.727 -8.953 -15.789 1 94.06 47 GLY B O 1
ATOM 2016 N N . LYS B 1 48 ? -5.465 -7.902 -14.781 1 90.06 48 LYS B N 1
ATOM 2017 C CA . LYS B 1 48 ? -5.273 -6.633 -15.477 1 90.06 48 LYS B CA 1
ATOM 2018 C C . LYS B 1 48 ? -3.879 -6.07 -15.219 1 90.06 48 LYS B C 1
ATOM 2020 O O . LYS B 1 48 ? -3.379 -6.129 -14.094 1 90.06 48 LYS B O 1
ATOM 2025 N N . ASP B 1 49 ? -3.158 -5.582 -16.219 1 88.19 49 ASP B N 1
ATOM 2026 C CA . ASP B 1 49 ? -1.845 -4.949 -16.141 1 88.19 49 ASP B CA 1
ATOM 2027 C C . ASP B 1 49 ? -0.768 -5.965 -15.758 1 88.19 49 ASP B C 1
ATOM 2029 O O . ASP B 1 49 ? 0.229 -5.609 -15.125 1 88.19 49 ASP B O 1
ATOM 2033 N N . SER B 1 50 ? -1.065 -7.184 -16.141 1 93.12 50 SER B N 1
ATOM 2034 C CA . SER B 1 50 ? -0.117 -8.242 -15.805 1 93.12 50 SER B CA 1
ATOM 2035 C C . SER B 1 50 ? 1.248 -7.977 -16.422 1 93.12 50 SER B C 1
ATOM 2037 O O . SER B 1 50 ? 2.271 -8.438 -15.922 1 93.12 50 SER B O 1
ATOM 2039 N N . ILE B 1 51 ? 1.294 -7.195 -17.438 1 92.12 51 ILE B N 1
ATOM 2040 C CA . ILE B 1 51 ? 2.549 -6.898 -18.125 1 92.12 51 ILE B CA 1
ATOM 2041 C C . ILE B 1 51 ? 3.533 -6.27 -17.141 1 92.12 51 ILE B C 1
ATOM 2043 O O . ILE B 1 51 ? 4.738 -6.512 -17.219 1 92.12 51 ILE B O 1
ATOM 2047 N N . LYS B 1 52 ? 3.104 -5.531 -16.203 1 88.69 52 LYS B N 1
ATOM 2048 C CA . LYS B 1 52 ? 3.973 -4.871 -15.242 1 88.69 52 LYS B CA 1
ATOM 2049 C C . LYS B 1 52 ? 4.711 -5.895 -14.383 1 88.69 52 LYS B C 1
ATOM 2051 O O . LYS B 1 52 ? 5.926 -5.797 -14.203 1 88.69 52 LYS B O 1
ATOM 2056 N N . ALA B 1 53 ? 3.969 -6.832 -13.914 1 93.31 53 ALA B N 1
ATOM 2057 C CA . ALA B 1 53 ? 4.578 -7.859 -13.078 1 93.31 53 ALA B CA 1
ATOM 2058 C C . ALA B 1 53 ? 5.484 -8.773 -13.898 1 93.31 53 ALA B C 1
ATOM 2060 O O . ALA B 1 53 ? 6.523 -9.227 -13.414 1 93.31 53 ALA B O 1
ATOM 2061 N N . VAL B 1 54 ? 5.047 -9.008 -15.102 1 94.81 54 VAL B N 1
ATOM 2062 C CA . VAL B 1 54 ? 5.863 -9.828 -15.992 1 94.81 54 VAL B CA 1
ATOM 2063 C C . VAL B 1 54 ? 7.227 -9.172 -16.203 1 94.81 54 VAL B C 1
ATOM 2065 O O . VAL B 1 54 ? 8.266 -9.828 -16.094 1 94.81 54 VAL B O 1
ATOM 2068 N N . MET B 1 55 ? 7.203 -7.949 -16.422 1 92.38 55 MET B N 1
ATOM 2069 C CA . MET B 1 55 ? 8.445 -7.215 -16.656 1 92.38 55 MET B CA 1
ATOM 2070 C C . MET B 1 55 ? 9.336 -7.246 -15.422 1 92.38 55 MET B C 1
ATOM 2072 O O . MET B 1 55 ? 10.547 -7.418 -15.531 1 92.38 55 MET B O 1
ATOM 2076 N N . VAL B 1 56 ? 8.75 -7.09 -14.297 1 91 56 VAL B N 1
ATOM 2077 C CA . VAL B 1 56 ? 9.508 -7.141 -13.055 1 91 56 VAL B CA 1
ATOM 2078 C C . VAL B 1 56 ? 10.125 -8.523 -12.883 1 91 56 VAL B C 1
ATOM 2080 O O . VAL B 1 56 ? 11.305 -8.648 -12.547 1 91 56 VAL B O 1
ATOM 2083 N N . MET B 1 57 ? 9.352 -9.539 -13.109 1 94.19 57 MET B N 1
ATOM 2084 C CA . MET B 1 57 ? 9.836 -10.906 -12.953 1 94.19 57 MET B CA 1
ATOM 2085 C C . MET B 1 57 ? 10.977 -11.195 -13.93 1 94.19 57 MET B C 1
ATOM 2087 O O . MET B 1 57 ? 11.977 -11.812 -13.562 1 94.19 57 MET B O 1
ATOM 2091 N N . ARG B 1 58 ? 10.805 -10.781 -15.109 1 92.75 58 ARG B N 1
ATOM 2092 C CA . ARG B 1 58 ? 11.844 -11.039 -16.094 1 92.75 58 ARG B CA 1
ATOM 2093 C C . ARG B 1 58 ? 13.133 -10.312 -15.742 1 92.75 58 ARG B C 1
ATOM 2095 O O . ARG B 1 58 ? 14.227 -10.852 -15.93 1 92.75 58 ARG B O 1
ATOM 2102 N N . LYS B 1 59 ? 12.992 -9.18 -15.219 1 91 59 LYS B N 1
ATOM 2103 C CA . LYS B 1 59 ? 14.164 -8.461 -14.727 1 91 59 LYS B CA 1
ATOM 2104 C C . LYS B 1 59 ? 14.844 -9.219 -13.594 1 91 59 LYS B C 1
ATOM 2106 O O . LYS B 1 59 ? 16.062 -9.156 -13.445 1 91 59 LYS B O 1
ATOM 2111 N N . LEU B 1 60 ? 14.062 -9.945 -12.852 1 90.88 60 LEU B N 1
ATOM 2112 C CA . LEU B 1 60 ? 14.586 -10.703 -11.719 1 90.88 60 LEU B CA 1
ATOM 2113 C C . LEU B 1 60 ? 15.133 -12.055 -12.18 1 90.88 60 LEU B C 1
ATOM 2115 O O . LEU B 1 60 ? 15.578 -12.859 -11.359 1 90.88 60 LEU B O 1
ATOM 2119 N N . GLY B 1 61 ? 15.008 -12.383 -13.438 1 91.69 61 GLY B N 1
ATOM 2120 C CA . GLY B 1 61 ? 15.617 -13.594 -13.969 1 91.69 61 GLY B CA 1
ATOM 2121 C C . GLY B 1 61 ? 14.602 -14.633 -14.406 1 91.69 61 GLY B C 1
ATOM 2122 O O . GLY B 1 61 ? 14.969 -15.734 -14.805 1 91.69 61 GLY B O 1
ATOM 2123 N N . PHE B 1 62 ? 13.328 -14.328 -14.266 1 94.38 62 PHE B N 1
ATOM 2124 C CA . PHE B 1 62 ? 12.281 -15.242 -14.719 1 94.38 62 PHE B CA 1
ATOM 2125 C C . PHE B 1 62 ? 11.867 -14.93 -16.156 1 94.38 62 PHE B C 1
ATOM 2127 O O . PHE B 1 62 ? 10.773 -14.422 -16.391 1 94.38 62 PHE B O 1
ATOM 2134 N N . ASN B 1 63 ? 12.656 -15.391 -17.109 1 91.75 63 ASN B N 1
ATOM 2135 C CA . ASN B 1 63 ? 12.562 -14.969 -18.516 1 91.75 63 ASN B CA 1
ATOM 2136 C C . ASN B 1 63 ? 11.32 -15.547 -19.188 1 91.75 63 ASN B C 1
ATOM 2138 O O . ASN B 1 63 ? 10.828 -14.992 -20.172 1 91.75 63 ASN B O 1
ATOM 2142 N N . ASP B 1 64 ? 10.812 -16.609 -18.688 1 93.31 64 ASP B N 1
ATOM 2143 C CA . ASP B 1 64 ? 9.688 -17.281 -19.344 1 93.31 64 ASP B CA 1
ATOM 2144 C C . ASP B 1 64 ? 8.367 -16.875 -18.688 1 93.31 64 ASP B C 1
ATOM 2146 O O . ASP B 1 64 ? 7.328 -17.484 -18.953 1 93.31 64 ASP B O 1
ATOM 2150 N N . ALA B 1 65 ? 8.414 -15.914 -17.828 1 96.75 65 ALA B N 1
ATOM 2151 C CA . ALA B 1 65 ? 7.184 -15.43 -17.219 1 96.75 65 ALA B CA 1
ATOM 2152 C C . ALA B 1 65 ? 6.238 -14.852 -18.266 1 96.75 65 ALA B C 1
ATOM 2154 O O . ALA B 1 65 ? 6.668 -14.148 -19.188 1 96.75 65 ALA B O 1
ATOM 2155 N N . ILE B 1 66 ? 4.973 -15.156 -18.156 1 97.31 66 ILE B N 1
ATOM 2156 C CA . ILE B 1 66 ? 3.963 -14.633 -19.062 1 97.31 66 ILE B CA 1
ATOM 2157 C C . ILE B 1 66 ? 2.748 -14.156 -18.281 1 97.31 66 ILE B C 1
ATOM 2159 O O . ILE B 1 66 ? 2.57 -14.531 -17.109 1 97.31 66 ILE B O 1
ATOM 2163 N N . GLY B 1 67 ? 1.995 -13.305 -18.891 1 97.62 67 GLY B N 1
ATOM 2164 C CA . GLY B 1 67 ? 0.81 -12.766 -18.25 1 97.62 67 GLY B CA 1
ATOM 2165 C C . GLY B 1 67 ? -0.466 -13.031 -19.031 1 97.62 67 GLY B C 1
ATOM 2166 O O . GLY B 1 67 ? -0.418 -13.453 -20.188 1 97.62 67 GLY B O 1
ATOM 2167 N N . VAL B 1 68 ? -1.555 -12.906 -18.391 1 97.12 68 VAL B N 1
ATOM 2168 C CA . VAL B 1 68 ? -2.879 -12.945 -19 1 97.12 68 VAL B CA 1
ATOM 2169 C C . VAL B 1 68 ? -3.672 -11.703 -18.594 1 97.12 68 VAL B C 1
ATOM 2171 O O . VAL B 1 68 ? -3.713 -11.352 -17.406 1 97.12 68 VAL B O 1
ATOM 2174 N N . ASP B 1 69 ? -4.203 -11.062 -19.516 1 94.56 69 ASP B N 1
ATOM 2175 C CA . ASP B 1 69 ? -5.02 -9.867 -19.328 1 94.56 69 ASP B CA 1
ATOM 2176 C C . ASP B 1 69 ? -6.25 -9.898 -20.25 1 94.56 69 ASP B C 1
ATOM 2178 O O . ASP B 1 69 ? -6.141 -10.195 -21.438 1 94.56 69 ASP B O 1
ATOM 2182 N N . ARG B 1 70 ? -7.316 -9.523 -19.656 1 93.19 70 ARG B N 1
ATOM 2183 C CA . ARG B 1 70 ? -8.57 -9.609 -20.406 1 93.19 70 ARG B CA 1
ATOM 2184 C C . ARG B 1 70 ? -8.617 -8.57 -21.516 1 93.19 70 ARG B C 1
ATOM 2186 O O . ARG B 1 70 ? -9.242 -8.797 -22.562 1 93.19 70 ARG B O 1
ATOM 2193 N N . ASN B 1 71 ? -7.98 -7.43 -21.344 1 90.44 71 ASN B N 1
ATOM 2194 C CA . ASN B 1 71 ? -8.172 -6.301 -22.25 1 90.44 71 ASN B CA 1
ATOM 2195 C C . ASN B 1 71 ? -6.965 -6.094 -23.156 1 90.44 71 ASN B C 1
ATOM 2197 O O . ASN B 1 71 ? -7.09 -5.543 -24.25 1 90.44 71 ASN B O 1
ATOM 2201 N N . LYS B 1 72 ? -5.875 -6.441 -22.656 1 87.31 72 LYS B N 1
ATOM 2202 C CA . LYS B 1 72 ? -4.66 -6.078 -23.391 1 87.31 72 LYS B CA 1
ATOM 2203 C C . LYS B 1 72 ? -3.756 -7.289 -23.578 1 87.31 72 LYS B C 1
ATOM 2205 O O . LYS B 1 72 ? -3.535 -8.07 -22.656 1 87.31 72 LYS B O 1
ATOM 2210 N N . ALA B 1 73 ? -3.379 -7.531 -24.812 1 87.5 73 ALA B N 1
ATOM 2211 C CA . ALA B 1 73 ? -2.287 -8.445 -25.141 1 87.5 73 ALA B CA 1
ATOM 2212 C C . ALA B 1 73 ? -1.009 -7.688 -25.469 1 87.5 73 ALA B C 1
ATOM 2214 O O . ALA B 1 73 ? -1.062 -6.539 -25.922 1 87.5 73 ALA B O 1
ATOM 2215 N N . TYR B 1 74 ? -0.004 -8.234 -24.984 1 89 74 TYR B N 1
ATOM 2216 C CA . TYR B 1 74 ? 1.272 -7.602 -25.297 1 89 74 TYR B CA 1
ATOM 2217 C C . TYR B 1 74 ? 2.271 -8.625 -25.828 1 89 74 TYR B C 1
ATOM 2219 O O . TYR B 1 74 ? 2.961 -9.289 -25.047 1 89 74 TYR B O 1
ATOM 2227 N N . ARG B 1 75 ? 2.393 -8.641 -27.156 1 83.75 75 ARG B N 1
ATOM 2228 C CA . ARG B 1 75 ? 3.338 -9.516 -27.844 1 83.75 75 ARG B CA 1
ATOM 2229 C C . ARG B 1 75 ? 3.301 -10.93 -27.25 1 83.75 75 ARG B C 1
ATOM 2231 O O . ARG B 1 75 ? 2.23 -11.523 -27.125 1 83.75 75 ARG B O 1
ATOM 2238 N N . SER B 1 76 ? 4.547 -11.477 -27 1 88.44 76 SER B N 1
ATOM 2239 C CA . SER B 1 76 ? 4.664 -12.828 -26.484 1 88.44 76 SER B CA 1
ATOM 2240 C C . SER B 1 76 ? 4.641 -12.844 -24.953 1 88.44 76 SER B C 1
ATOM 2242 O O . SER B 1 76 ? 4.629 -13.914 -24.344 1 88.44 76 SER B O 1
ATOM 2244 N N . MET B 1 77 ? 4.422 -11.742 -24.344 1 93.75 77 MET B N 1
ATOM 2245 C CA . MET B 1 77 ? 4.578 -11.648 -22.891 1 93.75 77 MET B CA 1
ATOM 2246 C C . MET B 1 77 ? 3.225 -11.742 -22.188 1 93.75 77 MET B C 1
ATOM 2248 O O . MET B 1 77 ? 3.145 -12.195 -21.047 1 93.75 77 MET B O 1
ATOM 2252 N N . VAL B 1 78 ? 2.203 -11.281 -22.875 1 96.19 78 VAL B N 1
ATOM 2253 C CA . VAL B 1 78 ? 0.882 -11.281 -22.25 1 96.19 78 VAL B CA 1
ATOM 2254 C C . VAL B 1 78 ? -0.15 -11.82 -23.234 1 96.19 78 VAL B C 1
ATOM 2256 O O . VAL B 1 78 ? -0.273 -11.32 -24.359 1 96.19 78 VAL B O 1
ATOM 2259 N N . LYS B 1 79 ? -0.867 -12.797 -22.891 1 96.31 79 LYS B N 1
ATOM 2260 C CA . LYS B 1 79 ? -1.949 -13.367 -23.688 1 96.31 79 LYS B CA 1
ATOM 2261 C C . LYS B 1 79 ? -3.303 -12.805 -23.266 1 96.31 79 LYS B C 1
ATOM 2263 O O . LYS B 1 79 ? -3.547 -12.586 -22.078 1 96.31 79 LYS B O 1
ATOM 2268 N N . LYS B 1 80 ? -4.09 -12.609 -24.234 1 96 80 LYS B N 1
ATOM 2269 C CA . LYS B 1 80 ? -5.453 -12.203 -23.922 1 96 80 LYS B CA 1
ATOM 2270 C C . LYS B 1 80 ? -6.254 -13.359 -23.328 1 96 80 LYS B C 1
ATOM 2272 O O . LYS B 1 80 ? -6.223 -14.477 -23.859 1 96 80 LYS B O 1
ATOM 2277 N N . GLY B 1 81 ? -6.883 -13.117 -22.188 1 95.75 81 GLY B N 1
ATOM 2278 C CA . GLY B 1 81 ? -7.684 -14.148 -21.547 1 95.75 81 GLY B CA 1
ATOM 2279 C C . GLY B 1 81 ? -8.352 -13.68 -20.266 1 95.75 81 GLY B C 1
ATOM 2280 O O . GLY B 1 81 ? -7.977 -12.648 -19.703 1 95.75 81 GLY B O 1
ATOM 2281 N N . SER B 1 82 ? -9.359 -14.469 -19.891 1 95.44 82 SER B N 1
ATOM 2282 C CA . SER B 1 82 ? -10.102 -14.172 -18.672 1 95.44 82 SER B CA 1
ATOM 2283 C C . SER B 1 82 ? -9.469 -14.836 -17.453 1 95.44 82 SER B C 1
ATOM 2285 O O . SER B 1 82 ? -8.953 -15.953 -17.547 1 95.44 82 SER B O 1
ATOM 2287 N N . ILE B 1 83 ? -9.602 -14.141 -16.359 1 95.94 83 ILE B N 1
ATOM 2288 C CA . ILE B 1 83 ? -9.078 -14.703 -15.109 1 95.94 83 ILE B CA 1
ATOM 2289 C C . ILE B 1 83 ? -9.938 -15.891 -14.688 1 95.94 83 ILE B C 1
ATOM 2291 O O . ILE B 1 83 ? -9.531 -16.688 -13.836 1 95.94 83 ILE B O 1
ATOM 2295 N N . TYR B 1 84 ? -11.148 -16.016 -15.281 1 96.5 84 TYR B N 1
ATOM 2296 C CA . TYR B 1 84 ? -12.078 -17.094 -14.93 1 96.5 84 TYR B CA 1
ATOM 2297 C C . TYR B 1 84 ? -11.914 -18.281 -15.859 1 96.5 84 TYR B C 1
ATOM 2299 O O . TYR B 1 84 ? -12.547 -19.328 -15.656 1 96.5 84 TYR B O 1
ATOM 2307 N N . ARG B 1 85 ? -11.18 -18.109 -16.828 1 97 85 ARG B N 1
ATOM 2308 C CA . ARG B 1 85 ? -10.891 -19.141 -17.812 1 97 85 ARG B CA 1
ATOM 2309 C C . ARG B 1 85 ? -9.523 -18.922 -18.453 1 97 85 ARG B C 1
ATOM 2311 O O . ARG B 1 85 ? -9.438 -18.453 -19.594 1 97 85 ARG B O 1
ATOM 2318 N N . LEU B 1 86 ? -8.555 -19.344 -17.766 1 97.81 86 LEU B N 1
ATOM 2319 C CA . LEU B 1 86 ? -7.195 -19.109 -18.25 1 97.81 86 LEU B CA 1
ATOM 2320 C C . LEU B 1 86 ? -6.91 -19.984 -19.484 1 97.81 86 LEU B C 1
ATOM 2322 O O . LEU B 1 86 ? -7.246 -21.172 -19.5 1 97.81 86 LEU B O 1
ATOM 2326 N N . PRO B 1 87 ? -6.293 -19.453 -20.469 1 97.19 87 PRO B N 1
ATOM 2327 C CA . PRO B 1 87 ? -6.055 -20.172 -21.719 1 97.19 87 PRO B CA 1
ATOM 2328 C C . PRO B 1 87 ? -4.812 -21.062 -21.672 1 97.19 87 PRO B C 1
ATOM 2330 O O . PRO B 1 87 ? -3.992 -21.031 -22.594 1 97.19 87 PRO B O 1
ATOM 2333 N N . PHE B 1 88 ? -4.691 -21.844 -20.703 1 97.94 88 PHE B N 1
ATOM 2334 C CA . PHE B 1 88 ? -3.57 -22.75 -20.516 1 97.94 88 PHE B CA 1
ATOM 2335 C C . PHE B 1 88 ? -4.047 -24.109 -20 1 97.94 88 PHE B C 1
ATOM 2337 O O . PHE B 1 88 ? -5.109 -24.188 -19.375 1 97.94 88 PHE B O 1
ATOM 2344 N N . LYS B 1 89 ? -3.324 -25.125 -20.219 1 97.81 89 LYS B N 1
ATOM 2345 C CA . LYS B 1 89 ? -3.635 -26.469 -19.75 1 97.81 89 LYS B CA 1
ATOM 2346 C C . LYS B 1 89 ? -3.381 -26.594 -18.25 1 97.81 89 LYS B C 1
ATOM 2348 O O . LYS B 1 89 ? -2.684 -25.75 -17.656 1 97.81 89 LYS B O 1
ATOM 2353 N N . GLU B 1 90 ? -3.971 -27.594 -17.672 1 97.62 90 GLU B N 1
ATOM 2354 C CA . GLU B 1 90 ? -3.729 -27.891 -16.266 1 97.62 90 GLU B CA 1
ATOM 2355 C C . GLU B 1 90 ? -2.254 -28.188 -16.016 1 97.62 90 GLU B C 1
ATOM 2357 O O . GLU B 1 90 ? -1.559 -28.703 -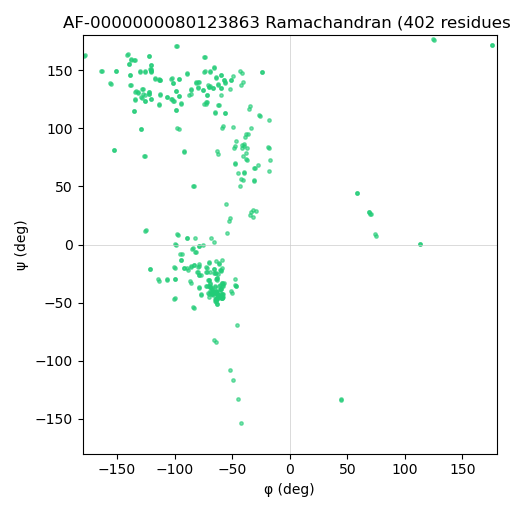16.891 1 97.62 90 GLU B O 1
ATOM 2362 N N . ASN B 1 91 ? -1.777 -27.828 -14.906 1 97.5 91 ASN B N 1
ATOM 2363 C CA . ASN B 1 91 ? -0.43 -28.156 -14.453 1 97.5 91 ASN B CA 1
ATOM 2364 C C . ASN B 1 91 ? 0.629 -27.641 -15.422 1 97.5 91 ASN B C 1
ATOM 2366 O O . ASN B 1 91 ? 1.557 -28.359 -15.781 1 97.5 91 ASN B O 1
ATOM 2370 N N . SER B 1 92 ? 0.484 -26.422 -15.875 1 97.81 92 SER B N 1
ATOM 2371 C CA . SER B 1 92 ? 1.379 -25.875 -16.891 1 97.81 92 SER B CA 1
ATOM 2372 C C . SER B 1 92 ? 2.434 -24.969 -16.25 1 97.81 92 SER B C 1
ATOM 2374 O O . SER B 1 92 ? 3.482 -24.719 -16.844 1 97.81 92 SER B O 1
ATOM 2376 N N . PHE B 1 93 ? 2.229 -24.484 -15.07 1 98 93 PHE B N 1
ATOM 2377 C CA . PHE B 1 93 ? 3.086 -23.422 -14.539 1 98 93 PHE B CA 1
ATOM 2378 C C . PHE B 1 93 ? 3.672 -23.828 -13.188 1 98 93 PHE B C 1
ATOM 2380 O O . PHE B 1 93 ? 3.021 -24.516 -12.406 1 98 93 PHE B O 1
ATOM 2387 N N . ASP B 1 94 ? 4.898 -23.328 -12.898 1 97.38 94 ASP B N 1
ATOM 2388 C CA . ASP B 1 94 ? 5.602 -23.562 -11.641 1 97.38 94 ASP B CA 1
ATOM 2389 C C . ASP B 1 94 ? 5.176 -22.547 -10.578 1 97.38 94 ASP B C 1
ATOM 2391 O O . ASP B 1 94 ? 5.41 -22.75 -9.391 1 97.38 94 ASP B O 1
ATOM 2395 N N . PHE B 1 95 ? 4.656 -21.531 -11.016 1 98.06 95 PHE B N 1
ATOM 2396 C CA . PHE B 1 95 ? 4.293 -20.406 -10.156 1 98.06 95 PHE B CA 1
ATOM 2397 C C . PHE B 1 95 ? 3.166 -19.594 -10.781 1 98.06 95 PHE B C 1
ATOM 2399 O O . PHE B 1 95 ? 3.162 -19.359 -11.992 1 98.06 95 PHE B O 1
ATOM 2406 N N . VAL B 1 96 ? 2.184 -19.172 -9.953 1 98.5 96 VAL B N 1
ATOM 2407 C CA . VAL B 1 96 ? 1.088 -18.328 -10.422 1 98.5 96 VAL B CA 1
ATOM 2408 C C . VAL B 1 96 ? 0.868 -17.172 -9.445 1 98.5 96 VAL B C 1
ATOM 2410 O O . VAL B 1 96 ? 0.813 -17.375 -8.234 1 98.5 96 VAL B O 1
ATOM 2413 N N . PHE B 1 97 ? 0.77 -15.961 -9.984 1 97.81 97 PHE B N 1
ATOM 2414 C CA . PHE B 1 97 ? 0.585 -14.75 -9.203 1 97.81 97 PHE B CA 1
ATOM 2415 C C . PHE B 1 97 ? -0.601 -13.945 -9.719 1 97.81 97 PHE B C 1
ATOM 2417 O O . PHE B 1 97 ? -0.716 -13.703 -10.922 1 97.81 97 PHE B O 1
ATOM 2424 N N . SER B 1 98 ? -1.403 -13.516 -8.805 1 96.38 98 SER B N 1
ATOM 2425 C CA . SER B 1 98 ? -2.559 -12.719 -9.195 1 96.38 98 SER B CA 1
ATOM 2426 C C . SER B 1 98 ? -2.291 -11.227 -9.008 1 96.38 98 SER B C 1
ATOM 2428 O O . SER B 1 98 ? -1.866 -10.797 -7.934 1 96.38 98 SER B O 1
ATOM 2430 N N . MET B 1 99 ? -2.596 -10.469 -10 1 92.31 99 MET B N 1
ATOM 2431 C CA . MET B 1 99 ? -2.537 -9.008 -9.914 1 92.31 99 MET B CA 1
ATOM 2432 C C . MET B 1 99 ? -3.775 -8.453 -9.219 1 92.31 99 MET B C 1
ATOM 2434 O O . MET B 1 99 ? -3.748 -7.348 -8.68 1 92.31 99 MET B O 1
ATOM 2438 N N . ALA B 1 100 ? -4.801 -9.195 -9.258 1 89 100 ALA B N 1
ATOM 2439 C CA . ALA B 1 100 ? -6.066 -8.719 -8.711 1 89 100 ALA B CA 1
ATOM 2440 C C . ALA B 1 100 ? -6.102 -8.898 -7.191 1 89 100 ALA B C 1
ATOM 2442 O O . ALA B 1 100 ? -5.621 -9.906 -6.664 1 89 100 ALA B O 1
ATOM 2443 N N . MET B 1 101 ? -6.66 -7.867 -6.578 1 86.44 101 MET B N 1
ATOM 2444 C CA . MET B 1 101 ? -7.066 -8.062 -5.191 1 86.44 101 MET B CA 1
ATOM 2445 C C . MET B 1 101 ? -8.305 -8.953 -5.105 1 86.44 101 MET B C 1
ATOM 2447 O O . MET B 1 101 ? -9.352 -8.617 -5.668 1 86.44 101 MET B O 1
ATOM 2451 N N . ILE B 1 102 ? -8.125 -10.023 -4.363 1 90.5 102 ILE B N 1
ATOM 2452 C CA . ILE B 1 102 ? -9.156 -11.055 -4.406 1 90.5 102 ILE B CA 1
ATOM 2453 C C . ILE B 1 102 ? -10.469 -10.492 -3.871 1 90.5 102 ILE B C 1
ATOM 2455 O O . ILE B 1 102 ? -11.547 -10.898 -4.301 1 90.5 102 ILE B O 1
ATOM 2459 N N . ASP B 1 103 ? -10.43 -9.539 -2.986 1 85.31 103 ASP B N 1
ATOM 2460 C CA . ASP B 1 103 ? -11.625 -8.938 -2.404 1 85.31 103 ASP B CA 1
ATOM 2461 C C . ASP B 1 103 ? -12.43 -8.18 -3.459 1 85.31 103 ASP B C 1
ATOM 2463 O O . ASP B 1 103 ? -13.625 -7.941 -3.285 1 85.31 103 ASP B O 1
ATOM 2467 N N . GLY B 1 104 ? -11.781 -7.812 -4.535 1 85.44 104 GLY B N 1
ATOM 2468 C CA . GLY B 1 104 ? -12.453 -7.051 -5.578 1 85.44 104 GLY B CA 1
ATOM 2469 C C . GLY B 1 104 ? -12.906 -7.91 -6.742 1 85.44 104 GLY B C 1
ATOM 2470 O O . GLY B 1 104 ? -13.492 -7.406 -7.703 1 85.44 104 GLY B O 1
ATOM 2471 N N . VAL B 1 105 ? -12.68 -9.117 -6.719 1 88.69 105 VAL B N 1
ATOM 2472 C CA . VAL B 1 105 ? -13.008 -10.039 -7.805 1 88.69 105 VAL B CA 1
ATOM 2473 C C . VAL B 1 105 ? -14.445 -10.516 -7.656 1 88.69 105 VAL B C 1
ATOM 2475 O O . VAL B 1 105 ? -14.867 -10.906 -6.566 1 88.69 105 VAL B O 1
ATOM 2478 N N . ARG B 1 106 ? -15.219 -10.508 -8.719 1 90.94 106 ARG B N 1
ATOM 2479 C CA . ARG B 1 106 ? -16.641 -10.836 -8.711 1 90.94 106 ARG B CA 1
ATOM 2480 C C . ARG B 1 106 ? -16.875 -12.289 -8.305 1 90.94 106 ARG B C 1
ATOM 2482 O O . ARG B 1 106 ? -17.781 -12.586 -7.523 1 90.94 106 ARG B O 1
ATOM 2489 N N . ILE B 1 107 ? -16.141 -13.242 -8.836 1 94.25 107 ILE B N 1
ATOM 2490 C CA . ILE B 1 107 ? -16.234 -14.664 -8.539 1 94.25 107 ILE B CA 1
ATOM 2491 C C . ILE B 1 107 ? -14.867 -15.195 -8.141 1 94.25 107 ILE B C 1
ATOM 2493 O O . ILE B 1 107 ? -14.242 -15.953 -8.898 1 94.25 107 ILE B O 1
ATOM 2497 N N . PRO B 1 108 ? -14.484 -14.875 -6.914 1 95.31 108 PRO B N 1
ATOM 2498 C CA . PRO B 1 108 ? -13.125 -15.227 -6.508 1 95.31 108 PRO B CA 1
ATOM 2499 C C . PRO B 1 108 ? -12.867 -16.734 -6.547 1 95.31 108 PRO B C 1
ATOM 2501 O O . PRO B 1 108 ? -11.758 -17.172 -6.883 1 95.31 108 PRO B O 1
ATOM 2504 N N . ALA B 1 109 ? -13.875 -17.5 -6.215 1 95.62 109 ALA B N 1
ATOM 2505 C CA . ALA B 1 109 ? -13.711 -18.953 -6.211 1 95.62 109 ALA B CA 1
ATOM 2506 C C . ALA B 1 109 ? -13.312 -19.469 -7.59 1 95.62 109 ALA B C 1
ATOM 2508 O O . ALA B 1 109 ? -12.469 -20.359 -7.707 1 95.62 109 ALA B O 1
ATOM 2509 N N . ARG B 1 110 ? -13.875 -18.891 -8.57 1 96.88 110 ARG B N 1
ATOM 2510 C CA . ARG B 1 110 ? -13.578 -19.312 -9.93 1 96.88 110 ARG B CA 1
ATOM 2511 C C . ARG B 1 110 ? -12.156 -18.922 -10.328 1 96.88 110 ARG B C 1
ATOM 2513 O O . ARG B 1 110 ? -11.453 -19.688 -10.977 1 96.88 110 ARG B O 1
ATOM 2520 N N . MET B 1 111 ? -11.766 -17.781 -10 1 97.12 111 MET B N 1
ATOM 2521 C CA . MET B 1 111 ? -10.406 -17.328 -10.297 1 97.12 111 MET B CA 1
ATOM 2522 C C . MET B 1 111 ? -9.375 -18.25 -9.648 1 97.12 111 MET B C 1
ATOM 2524 O O . MET B 1 111 ? -8.43 -18.703 -10.297 1 97.12 111 MET B O 1
ATOM 2528 N N . VAL B 1 112 ? -9.664 -18.531 -8.398 1 97.44 112 VAL B N 1
ATOM 2529 C CA . VAL B 1 112 ? -8.719 -19.344 -7.633 1 97.44 112 VAL B CA 1
ATOM 2530 C C . VAL B 1 112 ? -8.688 -20.766 -8.195 1 97.44 112 VAL B C 1
ATOM 2532 O O . VAL B 1 112 ? -7.625 -21.375 -8.289 1 97.44 112 VAL B O 1
ATOM 2535 N N . LEU B 1 113 ? -9.836 -21.234 -8.562 1 97.44 113 LEU B N 1
ATOM 2536 C CA . LEU B 1 113 ? -9.906 -22.562 -9.172 1 97.44 113 LEU B CA 1
ATOM 2537 C C . LEU B 1 113 ? -9.062 -22.625 -10.438 1 97.44 113 LEU B C 1
ATOM 2539 O O . LEU B 1 113 ? -8.344 -23.594 -10.664 1 97.44 113 LEU B O 1
ATOM 2543 N N . GLU B 1 114 ? -9.141 -21.625 -11.211 1 98.25 114 GLU B N 1
ATOM 2544 C CA . GLU B 1 114 ? -8.336 -21.578 -12.438 1 98.25 114 GLU B CA 1
ATOM 2545 C C . GLU B 1 114 ? -6.848 -21.484 -12.117 1 98.25 114 GLU B C 1
ATOM 2547 O O . GLU B 1 114 ? -6.027 -22.109 -12.781 1 98.25 114 GLU B O 1
ATOM 2552 N N . MET B 1 115 ? -6.527 -20.719 -11.148 1 98.44 115 MET B N 1
ATOM 2553 C CA . MET B 1 115 ? -5.129 -20.641 -10.734 1 98.44 115 MET B CA 1
ATOM 2554 C C . MET B 1 115 ? -4.613 -22.016 -10.305 1 98.44 115 MET B C 1
ATOM 2556 O O . MET B 1 115 ? -3.52 -22.422 -10.703 1 98.44 115 MET B O 1
ATOM 2560 N N . GLU B 1 116 ? -5.457 -22.703 -9.531 1 97.88 116 GLU B N 1
ATOM 2561 C CA . GLU B 1 116 ? -5.078 -24.031 -9.086 1 97.88 116 GLU B CA 1
ATOM 2562 C C . GLU B 1 116 ? -4.938 -24.984 -10.273 1 97.88 116 GLU B C 1
ATOM 2564 O O . GLU B 1 116 ? -4.031 -25.828 -10.297 1 97.88 116 GLU B O 1
ATOM 2569 N N . ARG B 1 117 ? -5.844 -24.844 -11.164 1 98.06 117 ARG B N 1
ATOM 2570 C CA . ARG B 1 117 ? -5.844 -25.734 -12.32 1 98.06 117 ARG B CA 1
ATOM 2571 C C . ARG B 1 117 ? -4.535 -25.641 -13.094 1 98.06 117 ARG B C 1
ATOM 2573 O O . ARG B 1 117 ? -3.93 -26.656 -13.43 1 98.06 117 ARG B O 1
ATOM 2580 N N . VAL B 1 118 ? -4.043 -24.5 -13.359 1 98.38 118 VAL B N 1
ATOM 2581 C CA . VAL B 1 118 ? -2.893 -24.312 -14.242 1 98.38 118 VAL B CA 1
ATOM 2582 C C . VAL B 1 118 ? -1.601 -24.531 -13.453 1 98.38 118 VAL B C 1
ATOM 2584 O O . VAL B 1 118 ? -0.527 -24.672 -14.039 1 98.38 118 VAL B O 1
ATOM 2587 N N . LEU B 1 119 ? -1.679 -24.484 -12.195 1 98 119 LEU B N 1
ATOM 2588 C CA . LEU B 1 119 ? -0.521 -24.656 -11.32 1 98 119 LEU B CA 1
ATOM 2589 C C . LEU B 1 119 ? -0.117 -26.125 -11.25 1 98 119 LEU B C 1
ATOM 2591 O O . LEU B 1 119 ? -0.971 -27 -11.102 1 98 119 LEU B O 1
ATOM 2595 N N . LYS B 1 120 ? 1.176 -26.453 -11.391 1 97.06 120 LYS B N 1
ATOM 2596 C CA . LYS B 1 120 ? 1.683 -27.812 -11.188 1 97.06 120 LYS B CA 1
ATOM 2597 C C . LYS B 1 120 ? 1.531 -28.234 -9.727 1 97.06 120 LYS B C 1
ATOM 2599 O O . LYS B 1 120 ? 1.539 -27.406 -8.828 1 97.06 120 LYS B O 1
ATOM 2604 N N . PRO B 1 121 ? 1.399 -29.578 -9.531 1 96.31 121 PRO B N 1
ATOM 2605 C CA . PRO B 1 121 ? 1.36 -30.047 -8.148 1 96.31 121 PRO B CA 1
ATOM 2606 C C . PRO B 1 121 ? 2.582 -29.625 -7.34 1 96.31 121 PRO B C 1
ATOM 2608 O O . PRO B 1 121 ? 3.697 -29.594 -7.871 1 96.31 121 PRO B O 1
ATOM 2611 N N . THR B 1 122 ? 2.346 -29.234 -6.074 1 95.5 122 THR B N 1
ATOM 2612 C CA . THR B 1 122 ? 3.354 -28.891 -5.078 1 95.5 122 THR B CA 1
ATOM 2613 C C . THR B 1 122 ? 3.967 -27.516 -5.379 1 95.5 122 THR B C 1
ATOM 2615 O O . THR B 1 122 ? 4.977 -27.141 -4.777 1 95.5 122 THR B O 1
ATOM 2618 N N . ARG B 1 123 ? 3.379 -26.875 -6.336 1 96.44 123 ARG B N 1
ATOM 2619 C CA . ARG B 1 123 ? 3.855 -25.531 -6.645 1 96.44 123 ARG B CA 1
ATOM 2620 C C . ARG B 1 123 ? 2.98 -24.469 -5.977 1 96.44 123 ARG B C 1
ATOM 2622 O O . ARG B 1 123 ? 1.929 -24.781 -5.422 1 96.44 123 ARG B O 1
ATOM 2629 N N . VAL B 1 124 ? 3.482 -23.25 -6.07 1 96.69 124 VAL B N 1
ATOM 2630 C CA . VAL B 1 124 ? 2.885 -22.219 -5.223 1 96.69 124 VAL B CA 1
ATOM 2631 C C . VAL B 1 124 ? 2.178 -21.188 -6.09 1 96.69 124 VAL B C 1
ATOM 2633 O O . VAL B 1 124 ? 2.666 -20.828 -7.164 1 96.69 124 VAL B O 1
ATOM 2636 N N . GLY B 1 125 ? 1.037 -20.766 -5.523 1 98.12 125 GLY B N 1
ATOM 2637 C CA . GLY B 1 125 ? 0.302 -19.625 -6.031 1 98.12 125 GLY B CA 1
ATOM 2638 C C . GLY B 1 125 ? 0.133 -18.516 -5.004 1 98.12 125 GLY B C 1
ATOM 2639 O O . GLY B 1 125 ? 0.233 -18.766 -3.799 1 98.12 125 GLY B O 1
ATOM 2640 N N . VAL B 1 126 ? -0.037 -17.312 -5.496 1 97.88 126 VAL B N 1
ATOM 2641 C CA . VAL B 1 126 ? -0.133 -16.172 -4.598 1 97.88 126 VAL B CA 1
ATOM 2642 C C . VAL B 1 126 ? -1.336 -15.312 -4.98 1 97.88 126 VAL B C 1
ATOM 2644 O O . VAL B 1 126 ? -1.52 -14.977 -6.152 1 97.88 126 VAL B O 1
ATOM 2647 N N . VAL B 1 127 ? -2.135 -14.977 -4.004 1 96.5 127 VAL B N 1
ATOM 2648 C CA . VAL B 1 127 ? -3.205 -14 -4.18 1 96.5 127 VAL B CA 1
ATOM 2649 C C . VAL B 1 127 ? -3.004 -12.828 -3.217 1 96.5 127 VAL B C 1
ATOM 2651 O O . VAL B 1 127 ? -2.434 -13 -2.137 1 96.5 127 VAL B O 1
ATOM 2654 N N . LEU B 1 128 ? -3.428 -11.688 -3.627 1 91.5 128 LEU B N 1
ATOM 2655 C CA . LEU B 1 128 ? -3.275 -10.469 -2.84 1 91.5 128 LEU B CA 1
ATOM 2656 C C . LEU B 1 128 ? -4.59 -10.094 -2.166 1 91.5 128 LEU B C 1
ATOM 2658 O O . LEU B 1 128 ? -5.66 -10.242 -2.756 1 91.5 128 LEU B O 1
ATOM 2662 N N . ARG B 1 129 ? -4.418 -9.586 -0.961 1 88.38 129 ARG B N 1
ATOM 2663 C CA . ARG B 1 129 ? -5.555 -9.055 -0.214 1 88.38 129 ARG B CA 1
ATOM 2664 C C . ARG B 1 129 ? -5.188 -7.762 0.502 1 88.38 129 ARG B C 1
ATOM 2666 O O . ARG B 1 129 ? -4.039 -7.574 0.902 1 88.38 129 ARG B O 1
ATOM 2673 N N . ARG B 1 130 ? -6.152 -6.949 0.558 1 80.88 130 ARG B N 1
ATOM 2674 C CA . ARG B 1 130 ? -6.02 -5.785 1.426 1 80.88 130 ARG B CA 1
ATOM 2675 C C . ARG B 1 130 ? -6.641 -6.047 2.795 1 80.88 130 ARG B C 1
ATOM 2677 O O . ARG B 1 130 ? -7.793 -6.469 2.889 1 80.88 130 ARG B O 1
ATOM 2684 N N . VAL B 1 131 ? -5.836 -5.938 3.832 1 76.75 131 VAL B N 1
ATOM 2685 C CA . VAL B 1 131 ? -6.352 -6.188 5.172 1 76.75 131 VAL B CA 1
ATOM 2686 C C . VAL B 1 131 ? -6.336 -4.891 5.984 1 76.75 131 VAL B C 1
ATOM 2688 O O . VAL B 1 131 ? -5.34 -4.168 5.988 1 76.75 131 VAL B O 1
ATOM 2691 N N . SER B 1 132 ? -7.617 -4.566 6.406 1 68.44 132 SER B N 1
ATOM 2692 C CA . SER B 1 132 ? -7.73 -3.402 7.281 1 68.44 132 SER B CA 1
ATOM 2693 C C . SER B 1 132 ? -7.359 -3.75 8.719 1 68.44 132 SER B C 1
ATOM 2695 O O . SER B 1 132 ? -7.488 -4.902 9.141 1 68.44 132 SER B O 1
ATOM 2697 N N . GLY B 1 133 ? -6.719 -3.002 9.406 1 66.06 133 GLY B N 1
ATOM 2698 C CA . GLY B 1 133 ? -6.473 -3.221 10.82 1 66.06 133 GLY B CA 1
ATOM 2699 C C . GLY B 1 133 ? -5.543 -2.186 11.43 1 66.06 133 GLY B C 1
ATOM 2700 O O . GLY B 1 133 ? -5.082 -1.275 10.734 1 66.06 133 GLY B O 1
ATOM 2701 N N . SER B 1 134 ? -5.496 -2.322 12.719 1 65.75 134 SER B N 1
ATOM 2702 C CA . SER B 1 134 ? -4.66 -1.413 13.492 1 65.75 134 SER B CA 1
ATOM 2703 C C . SER B 1 134 ? -3.18 -1.743 13.32 1 65.75 134 SER B C 1
ATOM 2705 O O . SER B 1 134 ? -2.83 -2.848 12.898 1 65.75 134 SER B O 1
ATOM 2707 N N . VAL B 1 135 ? -2.412 -0.759 13.406 1 66.69 135 VAL B N 1
ATOM 2708 C CA . VAL B 1 135 ? -0.967 -0.964 13.422 1 66.69 135 VAL B CA 1
ATOM 2709 C C . VAL B 1 135 ? -0.578 -1.791 14.648 1 66.69 135 VAL B C 1
ATOM 2711 O O . VAL B 1 135 ? -0.899 -1.425 15.781 1 66.69 135 VAL B O 1
ATOM 2714 N N . PRO B 1 136 ? 0.011 -2.924 14.375 1 70.06 136 PRO B N 1
ATOM 2715 C CA . PRO B 1 136 ? 0.49 -3.662 15.547 1 70.06 136 PRO B CA 1
ATOM 2716 C C . PRO B 1 136 ? 1.331 -2.801 16.484 1 70.06 136 PRO B C 1
ATOM 2718 O O . PRO B 1 136 ? 2.064 -1.919 16.031 1 70.06 136 PRO B O 1
ATOM 2721 N N . THR B 1 137 ? 1.16 -3.002 17.703 1 70.62 137 THR B N 1
ATOM 2722 C CA . THR B 1 137 ? 1.825 -2.219 18.734 1 70.62 137 THR B CA 1
ATOM 2723 C C . THR B 1 137 ? 3.328 -2.152 18.484 1 70.62 137 THR B C 1
ATOM 2725 O O . THR B 1 137 ? 3.943 -1.096 18.641 1 70.62 137 THR B O 1
ATOM 2728 N N . ARG B 1 138 ? 3.861 -3.283 18.062 1 71.94 138 ARG B N 1
ATOM 2729 C CA . ARG B 1 138 ? 5.297 -3.332 17.812 1 71.94 138 ARG B CA 1
ATOM 2730 C C . ARG B 1 138 ? 5.688 -2.387 16.672 1 71.94 138 ARG B C 1
ATOM 2732 O O . ARG B 1 138 ? 6.793 -1.84 16.672 1 71.94 138 ARG B O 1
ATOM 2739 N N . ASP B 1 139 ? 4.789 -2.137 15.875 1 77.44 139 ASP B N 1
ATOM 2740 C CA . ASP B 1 139 ? 5.105 -1.352 14.688 1 77.44 139 ASP B CA 1
ATOM 2741 C C . ASP B 1 139 ? 4.816 0.13 14.914 1 77.44 139 ASP B C 1
ATOM 2743 O O . ASP B 1 139 ? 5.285 0.983 14.156 1 77.44 139 ASP B O 1
ATOM 2747 N N . VAL B 1 140 ? 4.074 0.365 16.016 1 79.31 140 VAL B N 1
ATOM 2748 C CA . VAL B 1 140 ? 3.75 1.756 16.312 1 79.31 140 VAL B CA 1
ATOM 2749 C C . VAL B 1 140 ? 5.031 2.535 16.609 1 79.31 140 VAL B C 1
ATOM 2751 O O . VAL B 1 140 ? 5.266 3.598 16.031 1 79.31 140 VAL B O 1
ATOM 2754 N N . MET B 1 141 ? 5.828 1.935 17.422 1 83.25 141 MET B N 1
ATOM 2755 C CA . MET B 1 141 ? 7.055 2.629 17.797 1 83.25 141 MET B CA 1
ATOM 2756 C C . MET B 1 141 ? 8.016 2.723 16.609 1 83.25 141 MET B C 1
ATOM 2758 O O . MET B 1 141 ? 8.68 3.742 16.422 1 83.25 141 MET B O 1
ATOM 2762 N N . LYS B 1 142 ? 8.047 1.635 15.898 1 84 142 LYS B N 1
ATOM 2763 C CA . LYS B 1 142 ? 8.906 1.62 14.719 1 84 142 LYS B CA 1
ATOM 2764 C C . LYS B 1 142 ? 8.516 2.727 13.742 1 84 142 LYS B C 1
ATOM 2766 O O . LYS B 1 142 ? 9.375 3.35 13.117 1 84 142 LYS B O 1
ATOM 2771 N N . ALA B 1 143 ? 7.258 2.934 13.695 1 86.75 143 ALA B N 1
ATOM 2772 C CA . ALA B 1 143 ? 6.746 3.949 12.781 1 86.75 143 ALA B CA 1
ATOM 2773 C C . ALA B 1 143 ? 6.93 5.352 13.352 1 86.75 143 ALA B C 1
ATOM 2775 O O . ALA B 1 143 ? 7.305 6.281 12.633 1 86.75 143 ALA B O 1
ATOM 2776 N N . ALA B 1 144 ? 6.773 5.516 14.633 1 91.06 144 ALA B N 1
ATOM 2777 C CA . ALA B 1 144 ? 6.691 6.824 15.281 1 91.06 144 ALA B CA 1
ATOM 2778 C C . ALA B 1 144 ? 8.078 7.359 15.617 1 91.06 144 ALA B C 1
ATOM 2780 O O . ALA B 1 144 ? 8.32 8.57 15.531 1 91.06 144 ALA B O 1
ATOM 2781 N N . ALA B 1 145 ? 8.977 6.484 15.898 1 90.31 145 ALA B N 1
ATOM 2782 C CA . ALA B 1 145 ? 10.242 6.891 16.5 1 90.31 145 ALA B CA 1
ATOM 2783 C C . ALA B 1 145 ? 11.031 7.797 15.57 1 90.31 145 ALA B C 1
ATOM 2785 O O . ALA B 1 145 ? 11.461 8.883 15.961 1 90.31 145 ALA B O 1
ATOM 2786 N N . PRO B 1 146 ? 11.219 7.414 14.383 1 91.12 146 PRO B N 1
ATOM 2787 C CA . PRO B 1 146 ? 11.977 8.297 13.492 1 91.12 146 PRO B CA 1
ATOM 2788 C C . PRO B 1 146 ? 11.312 9.656 13.305 1 91.12 146 PRO B C 1
ATOM 2790 O O . PRO B 1 146 ? 11.992 10.688 13.266 1 91.12 146 PRO B O 1
ATOM 2793 N N . VAL B 1 147 ? 10.047 9.648 13.211 1 94.25 147 VAL B N 1
ATOM 2794 C CA . VAL B 1 147 ? 9.312 10.891 13.016 1 94.25 147 VAL B CA 1
ATOM 2795 C C . VAL B 1 147 ? 9.445 11.766 14.258 1 94.25 147 VAL B C 1
ATOM 2797 O O . VAL B 1 147 ? 9.641 12.984 14.156 1 94.25 147 VAL B O 1
ATOM 2800 N N . ALA B 1 148 ? 9.344 11.141 15.406 1 94.25 148 ALA B N 1
ATOM 2801 C CA . ALA B 1 148 ? 9.461 11.859 16.672 1 94.25 148 ALA B CA 1
ATOM 2802 C C . ALA B 1 148 ? 10.805 12.578 16.766 1 94.25 148 ALA B C 1
ATOM 2804 O O . ALA B 1 148 ? 10.883 13.688 17.312 1 94.25 148 ALA B O 1
ATOM 2805 N N . SER B 1 149 ? 11.789 11.961 16.188 1 94.44 149 SER B N 1
ATOM 2806 C CA . SER B 1 149 ? 13.125 12.539 16.266 1 94.44 149 SER B CA 1
ATOM 2807 C C . SER B 1 149 ? 13.234 13.789 15.406 1 94.44 149 SER B C 1
ATOM 2809 O O . SER B 1 149 ? 14.117 14.625 15.617 1 94.44 149 SER B O 1
ATOM 2811 N N . TYR B 1 150 ? 12.336 13.93 14.453 1 95.06 150 TYR B N 1
ATOM 2812 C CA . TYR B 1 150 ? 12.383 15.078 13.555 1 95.06 150 TYR B CA 1
ATOM 2813 C C . TYR B 1 150 ? 11.531 16.219 14.094 1 95.06 150 TYR B C 1
ATOM 2815 O O . TYR B 1 150 ? 11.703 17.375 13.672 1 95.06 150 TYR B O 1
ATOM 2823 N N . LEU B 1 151 ? 10.625 15.914 14.961 1 95.19 151 LEU B N 1
ATOM 2824 C CA . LEU B 1 151 ? 9.656 16.906 15.414 1 95.19 151 LEU B CA 1
ATOM 2825 C C . LEU B 1 151 ? 10.273 17.828 16.469 1 95.19 151 LEU B C 1
ATOM 2827 O O . LEU B 1 151 ? 10.945 17.344 17.391 1 95.19 151 LEU B O 1
ATOM 2831 N N . LYS B 1 152 ? 10.047 19.125 16.344 1 94.44 152 LYS B N 1
ATOM 2832 C CA . LYS B 1 152 ? 10.562 20.078 17.312 1 94.44 152 LYS B CA 1
ATOM 2833 C C . LYS B 1 152 ? 9.422 20.75 18.078 1 94.44 152 LYS B C 1
ATOM 2835 O O . LYS B 1 152 ? 9.555 21.047 19.266 1 94.44 152 LYS B O 1
ATOM 2840 N N . PHE B 1 153 ? 8.281 20.891 17.438 1 95.06 153 PHE B N 1
ATOM 2841 C CA . PHE B 1 153 ? 7.219 21.703 18.016 1 95.06 153 PHE B CA 1
ATOM 2842 C C . PHE B 1 153 ? 5.918 20.906 18.109 1 95.06 153 PHE B C 1
ATOM 2844 O O . PHE B 1 153 ? 4.844 21.5 18.281 1 95.06 153 PHE B O 1
ATOM 2851 N N . SER B 1 154 ? 6.086 19.594 17.891 1 96.12 154 SER B N 1
ATOM 2852 C CA . SER B 1 154 ? 4.883 18.781 17.859 1 96.12 154 SER B CA 1
ATOM 2853 C C . SER B 1 154 ? 5.082 17.469 18.594 1 96.12 154 SER B C 1
ATOM 2855 O O . SER B 1 154 ? 6.215 17.078 18.906 1 96.12 154 SER B O 1
ATOM 2857 N N . ASN B 1 155 ? 3.998 16.875 18.984 1 94.88 155 ASN B N 1
ATOM 2858 C CA . ASN B 1 155 ? 3.98 15.531 19.562 1 94.88 155 ASN B CA 1
ATOM 2859 C C . ASN B 1 155 ? 3.193 14.562 18.688 1 94.88 155 ASN B C 1
ATOM 2861 O O . ASN B 1 155 ? 2.168 14.922 18.109 1 94.88 155 ASN B O 1
ATOM 2865 N N . ILE B 1 156 ? 3.736 13.391 18.656 1 96.06 156 ILE B N 1
ATOM 2866 C CA . ILE B 1 156 ? 2.982 12.359 17.953 1 96.06 156 ILE B CA 1
ATOM 2867 C C . ILE B 1 156 ? 1.729 12 18.75 1 96.06 156 ILE B C 1
ATOM 2869 O O . ILE B 1 156 ? 1.796 11.781 19.969 1 96.06 156 ILE B O 1
ATOM 2873 N N . VAL B 1 157 ? 0.628 11.891 18.047 1 94.88 157 VAL B N 1
ATOM 2874 C CA . VAL B 1 157 ? -0.608 11.672 18.781 1 94.88 157 VAL B CA 1
ATOM 2875 C C . VAL B 1 157 ? -1.26 10.367 18.328 1 94.88 157 VAL B C 1
ATOM 2877 O O . VAL B 1 157 ? -2.072 9.789 19.062 1 94.88 157 VAL B O 1
ATOM 2880 N N . ASP B 1 158 ? -0.955 9.906 17.219 1 93.62 158 ASP B N 1
ATOM 2881 C CA . ASP B 1 158 ? -1.567 8.68 16.734 1 93.62 158 ASP B CA 1
ATOM 2882 C C . ASP B 1 158 ? -0.772 8.094 15.562 1 93.62 158 ASP B C 1
ATOM 2884 O O . ASP B 1 158 ? -0.011 8.812 14.906 1 93.62 158 ASP B O 1
ATOM 2888 N N . VAL B 1 159 ? -0.806 6.859 15.453 1 92.81 159 VAL B N 1
ATOM 2889 C CA . VAL B 1 159 ? -0.279 6.117 14.312 1 92.81 159 VAL B CA 1
ATOM 2890 C C . VAL B 1 159 ? -1.36 5.199 13.742 1 92.81 159 VAL B C 1
ATOM 2892 O O . VAL B 1 159 ? -1.941 4.395 14.477 1 92.81 159 VAL B O 1
ATOM 2895 N N . ARG B 1 160 ? -1.614 5.383 12.484 1 88.81 160 ARG B N 1
ATOM 2896 C CA . ARG B 1 160 ? -2.705 4.625 11.883 1 88.81 160 ARG B CA 1
ATOM 2897 C C . ARG B 1 160 ? -2.258 3.953 10.594 1 88.81 160 ARG B C 1
ATOM 2899 O O . ARG B 1 160 ? -1.44 4.504 9.852 1 88.81 160 ARG B O 1
ATOM 2906 N N . THR B 1 161 ? -2.857 2.859 10.352 1 84.5 161 THR B N 1
ATOM 2907 C CA . THR B 1 161 ? -2.584 2.162 9.102 1 84.5 161 THR B CA 1
ATOM 2908 C C . THR B 1 161 ? -3.5 2.668 7.988 1 84.5 161 THR B C 1
ATOM 2910 O O . THR B 1 161 ? -4.711 2.783 8.18 1 84.5 161 THR B O 1
ATOM 2913 N N . VAL B 1 162 ? -2.873 3.021 6.887 1 81.5 162 VAL B N 1
ATOM 2914 C CA . VAL B 1 162 ? -3.664 3.41 5.723 1 81.5 162 VAL B CA 1
ATOM 2915 C C . VAL B 1 162 ? -4.105 2.164 4.961 1 81.5 162 VAL B C 1
ATOM 2917 O O . VAL B 1 162 ? -5.289 2 4.656 1 81.5 162 VAL B O 1
ATOM 2920 N N . ASN B 1 163 ? -3.133 1.395 4.641 1 75.62 163 ASN B N 1
ATOM 2921 C CA . ASN B 1 163 ? -3.395 0.169 3.893 1 75.62 163 ASN B CA 1
ATOM 2922 C C . ASN B 1 163 ? -2.357 -0.907 4.195 1 75.62 163 ASN B C 1
ATOM 2924 O O . ASN B 1 163 ? -1.248 -0.599 4.637 1 75.62 163 ASN B O 1
ATOM 2928 N N . ARG B 1 164 ? -2.826 -2.043 4.113 1 79.56 164 ARG B N 1
ATOM 2929 C CA . ARG B 1 164 ? -1.937 -3.193 4.223 1 79.56 164 ARG B CA 1
ATOM 2930 C C . ARG B 1 164 ? -2.244 -4.23 3.148 1 79.56 164 ARG B C 1
ATOM 2932 O O . ARG B 1 164 ? -3.375 -4.711 3.047 1 79.56 164 ARG B O 1
ATOM 2939 N N . THR B 1 165 ? -1.287 -4.359 2.338 1 83 165 THR B N 1
ATOM 2940 C CA . THR B 1 165 ? -1.412 -5.414 1.338 1 83 165 THR B CA 1
ATOM 2941 C C . THR B 1 165 ? -0.692 -6.68 1.792 1 83 165 THR B C 1
ATOM 2943 O O . THR B 1 165 ? 0.483 -6.633 2.162 1 83 165 THR B O 1
ATOM 2946 N N . VAL B 1 166 ? -1.434 -7.727 1.738 1 87.56 166 VAL B N 1
ATOM 2947 C CA . VAL B 1 166 ? -0.867 -9 2.166 1 87.56 166 VAL B CA 1
ATOM 2948 C C . VAL B 1 166 ? -0.919 -10 1.014 1 87.56 166 VAL B C 1
ATOM 2950 O O . VAL B 1 166 ? -1.766 -9.891 0.124 1 87.56 166 VAL B O 1
ATOM 2953 N N . MET B 1 167 ? 0.039 -10.875 1.033 1 93.12 167 MET B N 1
ATOM 2954 C CA . MET B 1 167 ? 0.062 -12.008 0.114 1 93.12 167 MET B CA 1
ATOM 2955 C C . MET B 1 167 ? -0.352 -13.289 0.825 1 93.12 167 MET B C 1
ATOM 2957 O O . MET B 1 167 ? 0.197 -13.633 1.874 1 93.12 167 MET B O 1
ATOM 2961 N N . VAL B 1 168 ? -1.29 -13.914 0.309 1 95.06 168 VAL B N 1
ATOM 2962 C CA . VAL B 1 168 ? -1.639 -15.258 0.756 1 95.06 168 VAL B CA 1
ATOM 2963 C C . VAL B 1 168 ? -1.041 -16.297 -0.197 1 95.06 168 VAL B C 1
ATOM 2965 O O . VAL B 1 168 ? -1.386 -16.328 -1.381 1 95.06 168 VAL B O 1
ATOM 2968 N N . ILE B 1 169 ? -0.15 -17.078 0.351 1 96.94 169 ILE B N 1
ATOM 2969 C CA . ILE B 1 169 ? 0.587 -18.047 -0.444 1 96.94 169 ILE B CA 1
ATOM 2970 C C . ILE B 1 169 ? -0.018 -19.438 -0.247 1 96.94 169 ILE B C 1
ATOM 2972 O O . ILE B 1 169 ? -0.16 -19.906 0.886 1 96.94 169 ILE B O 1
ATOM 2976 N N . PHE B 1 170 ? -0.407 -20.047 -1.368 1 97 170 PHE B N 1
ATOM 2977 C CA . PHE B 1 170 ? -0.963 -21.391 -1.29 1 97 170 PHE B CA 1
ATOM 2978 C C . PHE B 1 170 ? -0.14 -22.375 -2.125 1 97 170 PHE B C 1
ATOM 2980 O O . PHE B 1 170 ? 0.517 -21.969 -3.088 1 97 170 PHE B O 1
ATOM 2987 N N . LYS B 1 171 ? -0.123 -23.625 -1.713 1 97 171 LYS B N 1
ATOM 2988 C CA . LYS B 1 171 ? 0.6 -24.703 -2.393 1 97 171 LYS B CA 1
ATOM 2989 C C . LYS B 1 171 ? -0.349 -25.812 -2.838 1 97 171 LYS B C 1
ATOM 2991 O O . LYS B 1 171 ? -1.141 -26.312 -2.037 1 97 171 LYS B O 1
ATOM 2996 N N . LYS B 1 172 ? -0.261 -26.078 -4.129 1 96.94 172 LYS B N 1
ATOM 2997 C CA . LYS B 1 172 ? -1.089 -27.172 -4.656 1 96.94 172 LYS B CA 1
ATOM 2998 C C . LYS B 1 172 ? -0.645 -28.516 -4.102 1 96.94 172 LYS B C 1
ATOM 3000 O O . LYS B 1 172 ? 0.553 -28.797 -4.031 1 96.94 172 LYS B O 1
ATOM 3005 N N . ARG B 1 173 ? -1.608 -29.25 -3.713 1 93.75 173 ARG B N 1
ATOM 3006 C CA . ARG B 1 173 ? -1.33 -30.562 -3.117 1 93.75 173 ARG B CA 1
ATOM 3007 C C . ARG B 1 173 ? -0.79 -31.531 -4.16 1 93.75 173 ARG B C 1
ATOM 3009 O O . ARG B 1 173 ? -1.051 -31.375 -5.355 1 93.75 173 ARG B O 1
ATOM 3016 N N . SER B 1 174 ? 0.119 -32.531 -3.701 1 87.88 174 SER B N 1
ATOM 3017 C CA . SER B 1 174 ? 0.642 -33.562 -4.59 1 87.88 174 SER B CA 1
ATOM 3018 C C . SER B 1 174 ? -0.471 -34.469 -5.086 1 87.88 174 SER B C 1
ATOM 3020 O O . SER B 1 174 ? -1.518 -34.594 -4.445 1 87.88 174 SER B O 1
ATOM 3022 N N . ILE B 1 175 ? -0.384 -34.875 -6.234 1 68.31 175 ILE B N 1
ATOM 3023 C CA . ILE B 1 175 ? -1.344 -35.844 -6.762 1 68.31 175 ILE B CA 1
ATOM 3024 C C . ILE B 1 175 ? -1.206 -37.188 -6.02 1 68.31 175 ILE B C 1
ATOM 3026 O O . ILE B 1 175 ? -1.82 -38.188 -6.402 1 68.31 175 ILE B O 1
ATOM 3030 N N . GLY B 1 176 ? -0.315 -37.375 -4.977 1 52.88 176 GLY B N 1
ATOM 3031 C CA . GLY B 1 176 ? -0.356 -38.75 -4.488 1 52.88 176 GLY B CA 1
ATOM 3032 C C . GLY B 1 176 ? -1.765 -39.312 -4.359 1 52.88 176 GLY B C 1
ATOM 3033 O O . GLY B 1 176 ? -2.74 -38.562 -4.539 1 52.88 176 GLY B O 1
ATOM 3034 N N . ILE B 1 177 ? -1.708 -40.469 -3.207 1 43.25 177 ILE B N 1
ATOM 3035 C CA . ILE B 1 177 ? -2.529 -41.375 -2.395 1 43.25 177 ILE B CA 1
ATOM 3036 C C . ILE B 1 177 ? -3.664 -40.562 -1.748 1 43.25 177 ILE B C 1
ATOM 3038 O O . ILE B 1 177 ? -3.494 -39.406 -1.404 1 43.25 177 ILE B O 1
ATOM 3042 N N . ARG B 1 178 ? -4.809 -41.062 -1.573 1 40.34 178 ARG B N 1
ATOM 3043 C CA . ARG B 1 178 ? -5.91 -40.719 -0.667 1 40.34 178 ARG B CA 1
ATOM 3044 C C . ARG B 1 178 ? -5.387 -40.188 0.662 1 40.34 178 ARG B C 1
ATOM 3046 O O . ARG B 1 178 ? -4.457 -40.75 1.24 1 40.34 178 ARG B O 1
ATOM 3053 N N . ASP B 1 179 ? -5.309 -39.031 1.009 1 37.97 179 ASP B N 1
ATOM 3054 C CA . ASP B 1 179 ? -5.133 -38.625 2.396 1 37.97 179 ASP B CA 1
ATOM 3055 C C . ASP B 1 179 ? -5.469 -39.75 3.357 1 37.97 179 ASP B C 1
ATOM 3057 O O . ASP B 1 179 ? -6.633 -40.125 3.492 1 37.97 179 ASP B O 1
ATOM 3061 N N . CYS B 1 180 ? -4.719 -40.938 3.627 1 31.84 180 CYS B N 1
ATOM 3062 C CA . CYS B 1 180 ? -4.738 -41.594 4.93 1 31.84 180 CYS B CA 1
ATOM 3063 C C . CYS B 1 180 ? -4.645 -40.562 6.055 1 31.84 180 CYS B C 1
ATOM 3065 O O . CYS B 1 180 ? -4.086 -39.469 5.871 1 31.84 180 CYS B O 1
ATOM 3067 N N . ASP B 1 181 ? -5.285 -40.844 7.312 1 34.78 181 ASP B N 1
ATOM 3068 C CA . ASP B 1 181 ? -5.48 -40.25 8.641 1 34.78 181 ASP B CA 1
ATOM 3069 C C . ASP B 1 181 ? -4.145 -39.906 9.281 1 34.78 181 ASP B C 1
ATOM 3071 O O . ASP B 1 181 ? -3.486 -40.75 9.883 1 34.78 181 ASP B O 1
ATOM 3075 N N . GLU B 1 182 ? -3.148 -39.531 8.844 1 30.69 182 GLU B N 1
ATOM 3076 C CA . GLU B 1 182 ? -1.987 -39.25 9.688 1 30.69 182 GLU B CA 1
ATOM 3077 C C . GLU B 1 182 ? -2.383 -38.469 10.922 1 30.69 182 GLU B C 1
ATOM 3079 O O . GLU B 1 182 ? -2.516 -37.25 10.859 1 30.69 182 GLU B O 1
ATOM 3084 N N . ARG B 1 183 ? -3.273 -39.062 11.812 1 33.12 183 ARG B N 1
ATOM 3085 C CA . ARG B 1 183 ? -3.301 -38.844 13.258 1 33.12 183 ARG B CA 1
ATOM 3086 C C . ARG B 1 183 ? -1.932 -39.125 13.875 1 33.12 183 ARG B C 1
ATOM 3088 O O . ARG B 1 183 ? -1.819 -39.875 14.852 1 33.12 183 ARG B O 1
ATOM 3095 N N . LEU B 1 184 ? -0.753 -39.344 13.305 1 30.12 184 LEU B N 1
ATOM 3096 C CA . LEU B 1 184 ? 0.406 -39.75 14.094 1 30.12 184 LEU B CA 1
ATOM 3097 C C . LEU B 1 184 ? 0.749 -38.688 15.148 1 30.12 184 LEU B C 1
ATOM 3099 O O . LEU B 1 184 ? 1.822 -38.75 15.75 1 30.12 184 LEU B O 1
ATOM 3103 N N . MET B 1 185 ? 0.421 -37.469 15.117 1 29.12 185 MET B N 1
ATOM 3104 C CA . MET B 1 185 ? 1.192 -36.906 16.219 1 29.12 185 MET B CA 1
ATOM 3105 C C . MET B 1 185 ? 0.86 -37.594 17.531 1 29.12 185 MET B C 1
ATOM 3107 O O . MET B 1 185 ? -0.311 -37.719 17.891 1 29.12 185 MET B O 1
ATOM 3111 N N . PRO B 1 186 ? 1.625 -38.5 18.078 1 28.16 186 PRO B N 1
ATOM 3112 C CA . PRO B 1 186 ? 1.472 -39 19.453 1 28.16 186 PRO B CA 1
ATOM 3113 C C . PRO B 1 186 ? 1.174 -37.875 20.438 1 28.16 186 PRO B C 1
ATOM 3115 O O . PRO B 1 186 ? 1.516 -36.719 20.172 1 28.16 186 PRO B O 1
ATOM 3118 N N . GLU B 1 187 ? 0.283 -38 21.359 1 28.86 187 GLU B N 1
ATOM 3119 C CA . GLU B 1 187 ? -0.144 -37.281 22.562 1 28.86 187 GLU B CA 1
ATOM 3120 C C . GLU B 1 187 ? 1.052 -36.906 23.438 1 28.86 187 GLU B C 1
ATOM 3122 O O . GLU B 1 187 ? 0.929 -36.094 24.344 1 28.86 187 GLU B O 1
ATOM 3127 N N . GLU B 1 188 ? 2.125 -37.75 23.516 1 27.7 188 GLU B N 1
ATOM 3128 C CA . GLU B 1 188 ? 2.898 -37.719 24.766 1 27.7 188 GLU B CA 1
ATOM 3129 C C . GLU B 1 188 ? 3.561 -36.344 24.953 1 27.7 188 GLU B C 1
ATOM 3131 O O . GLU B 1 188 ? 3.494 -35.781 26.047 1 27.7 188 GLU B O 1
ATOM 3136 N N . LYS B 1 189 ? 4.789 -36.094 24.328 1 29.94 189 LYS B N 1
ATOM 3137 C CA . LYS B 1 189 ? 5.945 -35.469 24.984 1 29.94 189 LYS B CA 1
ATOM 3138 C C . LYS B 1 189 ? 5.809 -33.938 25 1 29.94 189 LYS B C 1
ATOM 3140 O O . LYS B 1 189 ? 6.781 -33.25 25.25 1 29.94 189 LYS B O 1
ATOM 3145 N N . ALA B 1 190 ? 4.785 -33.344 24.594 1 25.42 190 ALA B N 1
ATOM 3146 C CA . ALA B 1 190 ? 4.723 -31.984 25.109 1 25.42 190 ALA B CA 1
ATOM 3147 C C . ALA B 1 190 ? 4.656 -31.969 26.641 1 25.42 190 ALA B C 1
ATOM 3149 O O . ALA B 1 190 ? 4.641 -30.906 27.266 1 25.42 190 ALA B O 1
ATOM 3150 N N . HIS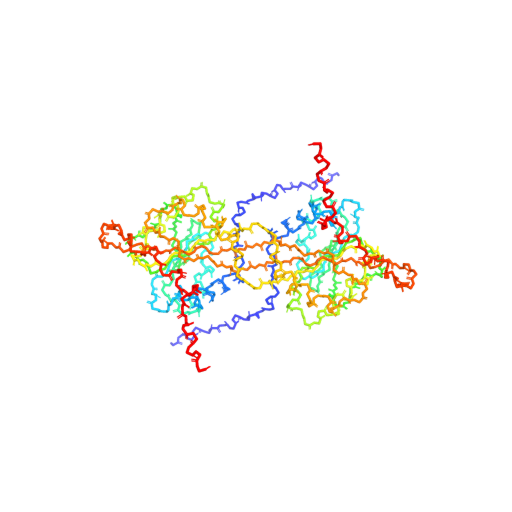 B 1 191 ? 4.352 -33.062 27.156 1 27.66 191 HIS B N 1
ATOM 3151 C CA . HIS B 1 191 ? 4.293 -32.969 28.609 1 27.66 191 HIS B CA 1
ATOM 3152 C C . HIS B 1 191 ? 5.68 -32.75 29.219 1 27.66 191 HIS B C 1
ATOM 3154 O O . HIS B 1 191 ? 5.812 -32.312 30.344 1 27.66 191 HIS B O 1
ATOM 3160 N N . THR B 1 192 ? 6.652 -33.531 28.609 1 29.11 192 THR B N 1
ATOM 3161 C CA . THR B 1 192 ? 7.879 -33.781 29.359 1 29.11 192 THR B CA 1
ATOM 3162 C C . THR B 1 192 ? 8.727 -32.531 29.484 1 29.11 192 THR B C 1
ATOM 3164 O O . THR B 1 192 ? 9.664 -32.5 30.281 1 29.11 192 THR B O 1
ATOM 3167 N N . LEU B 1 193 ? 8.68 -31.625 28.5 1 26.86 193 LEU B N 1
ATOM 3168 C CA . LEU B 1 193 ? 9.516 -30.547 29 1 26.86 193 LEU B CA 1
ATOM 3169 C C . LEU B 1 193 ? 8.984 -30 30.328 1 26.86 193 LEU B C 1
ATOM 3171 O O . LEU B 1 193 ? 9.461 -28.984 30.812 1 26.86 193 LEU B O 1
ATOM 3175 N N . LEU B 1 194 ? 7.684 -30.438 30.609 1 26.8 194 LEU B N 1
ATOM 3176 C CA . LEU B 1 194 ? 7.277 -30.047 31.953 1 26.8 194 LEU B CA 1
ATOM 3177 C C . LEU B 1 194 ? 8.344 -30.422 32.969 1 26.8 194 LEU B C 1
ATOM 3179 O O . LEU B 1 194 ? 8.734 -29.594 33.812 1 26.8 194 LEU B O 1
ATOM 3183 N N . LEU B 1 195 ? 7.918 -31.328 33.875 1 28.67 195 LEU B N 1
ATOM 3184 C CA . LEU B 1 195 ? 8.242 -31.594 35.281 1 28.67 195 LEU B CA 1
ATOM 3185 C C . LEU B 1 195 ? 9.57 -32.312 35.406 1 28.67 195 LEU B C 1
ATOM 3187 O O . LEU B 1 195 ? 10.016 -32.625 36.5 1 28.67 195 LEU B O 1
ATOM 3191 N N . ALA B 1 196 ? 9.875 -33.031 34.281 1 30.31 196 ALA B N 1
ATOM 3192 C CA . ALA B 1 196 ? 10.812 -34.031 34.75 1 30.31 196 ALA B CA 1
ATOM 3193 C C . ALA B 1 196 ? 12.148 -33.406 35.156 1 30.31 196 ALA B C 1
ATOM 3195 O O . ALA B 1 196 ? 13.188 -33.719 34.562 1 30.31 196 ALA B O 1
ATOM 3196 N N . SER B 1 197 ? 12.07 -31.984 35.094 1 27.97 197 SER B N 1
ATOM 3197 C CA . SER B 1 197 ? 13.281 -31.484 35.75 1 27.97 197 SER B CA 1
ATOM 3198 C C . SER B 1 197 ? 13.586 -32.281 37 1 27.97 197 SER B C 1
ATOM 3200 O O . SER B 1 197 ? 12.734 -32.406 37.875 1 27.97 197 SER B O 1
ATOM 3202 N N . THR B 1 198 ? 14.227 -33.406 36.875 1 32 198 THR B N 1
ATOM 3203 C CA . THR B 1 198 ? 15.086 -34.25 37.688 1 32 198 THR B CA 1
ATOM 3204 C C . THR B 1 198 ? 15.664 -33.469 38.875 1 32 198 THR B C 1
ATOM 3206 O O . THR B 1 198 ? 16.172 -32.344 38.688 1 32 198 THR B O 1
ATOM 3209 N N . LEU B 1 199 ? 15.078 -33.844 40.062 1 31.11 199 LEU B N 1
ATOM 3210 C CA . LEU B 1 199 ? 15.469 -33.75 41.469 1 31.11 199 LEU B CA 1
ATOM 3211 C C . LEU B 1 199 ? 16.984 -33.719 41.594 1 31.11 199 LEU B C 1
ATOM 3213 O O . LEU B 1 199 ? 17.688 -34.469 40.906 1 31.11 199 LEU B O 1
ATOM 3217 N N . PRO B 1 200 ? 17.438 -32.594 42 1 29.22 200 PRO B N 1
ATOM 3218 C CA . PRO B 1 200 ? 18.812 -32.312 42.438 1 29.22 200 PRO B CA 1
ATOM 3219 C C . PRO B 1 200 ? 19.422 -33.438 43.25 1 29.22 200 PRO B C 1
ATOM 3221 O O . PRO B 1 200 ? 18.766 -34.062 44.062 1 29.22 200 PRO B O 1
ATOM 3224 N N . SER B 1 201 ? 20.141 -34.375 42.531 1 24.44 201 SER B N 1
ATOM 3225 C CA . SER B 1 201 ? 21.062 -35.219 43.281 1 24.44 201 SER B CA 1
ATOM 3226 C C . SER B 1 201 ? 21.859 -34.406 44.312 1 24.44 201 SER B C 1
ATOM 3228 O O . SER B 1 201 ? 22.719 -33.625 43.938 1 24.44 201 SER B O 1
ATOM 3230 N N . SER B 1 202 ? 21.25 -33.625 45.125 1 21.28 202 SER B N 1
ATOM 3231 C CA . SER B 1 202 ? 22.078 -33.188 46.25 1 21.28 202 SER B CA 1
ATOM 3232 C C . SER B 1 202 ? 22.766 -34.375 46.906 1 21.28 202 SER B C 1
ATOM 3234 O O . SER B 1 202 ? 22.094 -35.344 47.344 1 21.28 202 SER B O 1
ATOM 3236 N N . GLN B 1 203 ? 24.031 -34.531 46.562 1 20.12 203 GLN B N 1
ATOM 3237 C CA . GLN B 1 203 ? 24.984 -34.75 47.625 1 20.12 203 GLN B CA 1
ATOM 3238 C C . GLN B 1 203 ? 24.844 -33.688 48.719 1 20.12 203 GLN B C 1
ATOM 3240 O O . GLN B 1 203 ? 24.609 -32.531 48.438 1 20.12 203 GLN B O 1
#

Nearest PDB structures (foldseek):
  2yr0-assembly2_B  TM=6.471E-01  e=2.080E-06  Thermus thermophilus HB8
  5fcd-assembly2_B  TM=7.031E-01  e=4.202E-06  Escherichia coli
  2yqz-assembly2_B  TM=6.179E-01  e=5.427E-06  Thermus thermophilus HB8
  3bus-assembly2_B  TM=5.280E-01  e=9.654E-07  Lentzea aerocolonigenes
  3bus-assembly1_A  TM=5.571E-01  e=6.168E-06  Lentzea aerocolonigenes

Radius of gyration: 26.77 Å; Cα contacts (8 Å, |Δi|>4): 717; chains: 2; bounding box: 50×74×91 Å

InterPro domains:
  IPR013216 Methyltransferase type 11 [PF08241] (69-121)
  IPR029063 S-adenosyl-L-methionine-dependent methyltransferase superfamily [G3DSA:3.40.50.150] (32-157)
  IPR029063 S-adenosyl-L-methionine-dependent methyltransferase superfamily [SSF53335] (61-121)

Foldseek 3Di:
DPPPPPPPPPPPLCQPFDDLVNLLVVVVVCVVVVLDDLVWAEEEEEEAPSVSNLVSVVVVPNVNYAYEYCPDDDPNRYHHDDLLDDPAAFQQGQEYEYRGALVSDPCSVSSVVNVNRNHHAFHKYKHKHKDADFDPPVVFCVVVVVVCVVDDPDDDDDDGDPIDMDIDMDGHHDPDDDPDPPPPDDPPPVVVVPDPDPPPPPD/DPPPPPPPPPPPLCQPFDPLVNLLVVVVVCVVVVLDDLVWAFEEEEEAPSVSNLVSVVVVPNVNYAYEYCPDDDPNRYHHDDLLDDPAAFQQGQEYEYRGALVSDPCSVSSVVNVNRNHHAFHKYKHKHKDADFDPPVVFCVVVVVVCVVDDPDDDDDDGDPIDMDIDMDGHHDPDDDPDPPPPPDPDDVCVVPDPPPDPPPD

Organism: Aquilegia coerulea (NCBI:txid218851)

Solvent-accessible surface area (backbone atoms only — not comparable to full-atom values): 22846 Å² total; per-residue (Å²): 134,84,73,75,72,75,66,73,70,67,78,56,83,71,67,64,72,70,53,67,70,52,46,58,42,36,54,50,49,31,41,74,68,64,70,39,58,89,85,48,53,37,32,38,27,36,23,73,70,15,58,59,54,30,52,53,39,32,74,73,67,31,75,58,31,27,15,26,10,66,86,51,62,46,83,93,41,16,42,66,30,42,61,69,52,57,91,64,57,66,50,64,21,47,30,40,38,42,52,46,42,49,88,75,42,93,57,45,46,47,33,47,44,38,52,55,43,26,34,23,67,66,23,36,36,36,41,30,36,76,51,86,60,77,54,52,71,81,47,41,52,68,60,40,48,67,54,55,72,37,47,85,62,45,44,79,74,49,66,42,48,51,46,27,38,32,36,41,31,29,32,27,48,65,79,74,77,72,87,70,80,79,78,60,84,74,86,60,70,81,52,55,80,63,67,64,71,72,68,73,76,70,123,133,83,74,75,73,75,68,73,70,68,78,57,82,72,66,64,71,70,53,68,69,51,48,58,41,37,52,50,48,31,41,73,68,64,72,40,58,88,82,45,53,37,33,39,28,36,24,73,71,16,59,60,55,31,52,52,40,34,73,74,67,31,74,58,32,27,16,26,10,67,87,50,63,44,83,93,43,16,42,67,30,42,61,70,52,56,90,62,57,66,48,64,22,47,28,39,38,42,50,46,41,49,86,74,44,92,56,45,44,47,33,47,45,36,52,56,42,26,33,22,66,65,23,37,34,38,41,29,37,76,51,87,59,76,55,53,71,76,48,42,53,67,59,41,48,66,54,55,72,37,47,84,61,45,45,78,74,48,67,43,47,51,47,27,38,32,36,41,32,29,31,28,49,65,78,74,76,75,85,73,82,79,73,64,77,77,84,62,69,81,52,54,83,57,66,68,72,71,74,77,79,73,124

Secondary structure (DSSP, 8-state):
-------------------HHHHHHHHHHHHHTTSS-TT---EEEESTTHHHHHHHHHHTT-TT-EEEESS--BTTTEEE-BTTB-SS-TT-EEEEEEEEEGGG-SSHHHHHHHHHHHEEEEEEEEEEEE---PPPHHHHHHHHHHHHHH-SSEEEEEEEEEEEEEEEEEEEPPSSS-------S-SSTTSHHHH--------/-------------------HHHHHHHHHHHHHTTSS-TT---EEEESTTHHHHHHHHHHTT-TT-EEEESS--BTTTEEE-BTTB-SS-TT-EEEEEEEEEGGG-SSHHHHHHHHHHHEEEEEEEEEEEE---PPPHHHHHHHHHHHHHH-SSEEEEEEEEEEEEEEEEEEEPPS-S-------S-S-TTTHHHH--------

pLDDT: mean 76.99, std 26.41, range [19.34, 98.56]

Sequence (406 aa):
MFCFRFRNLKFSSWVEITPLQELDSAFTNLLTGNWLNHYYKAALIVGKDSIKAVMVMRKLGFNDAIGVDRNKAYRSMVKKGSIYRLPFKENSFDFVFSMAMIDGVRIPARMVLEMERVLKPTRVGVVLRRVSGSVPTRDVMKAAAPVASYLKFSNIVDVRTVNRTVMVIFKKRSIGIRDCDERLMPEEKAHTLLLASTLPSSQMFCFRFRNLKFSSWVEITPLQELDSAFTNLLTGNWLNHYYKAALIVGKDSIKAVMVMRKLGFNDAIGVDRNKAYRSMVKKGSIYRLPFKENSFDFVFSMAMIDGVRIPARMVLEMERVLKPTRVGVVLRRVSGSVPTRDVMKAAAPVASYLKFSNIVDVRTVNRTVMVIFKKRSIGIRDCDERLMPEEKAHTLLLASTLPSSQ